Protein AF-A0A0H2RW15-F1 (afdb_monomer_lite)

Organism: NCBI:txid27342

Radius of gyration: 28.5 Å; chains: 1; bounding box: 61×74×80 Å

pLDDT: mean 81.85, std 15.71, range [33.34, 98.31]

Structure (mmCIF, N/CA/C/O backbone):
data_AF-A0A0H2RW15-F1
#
_entry.id   AF-A0A0H2RW15-F1
#
loop_
_atom_site.group_PDB
_atom_site.id
_atom_site.type_symbol
_atom_site.label_atom_id
_atom_site.label_alt_id
_atom_site.label_comp_id
_atom_site.label_asym_id
_atom_site.label_entity_id
_atom_site.label_seq_id
_atom_site.pdbx_PDB_ins_code
_atom_site.Cartn_x
_atom_site.Cartn_y
_atom_site.Cartn_z
_atom_site.occupancy
_atom_site.B_iso_or_equiv
_atom_site.auth_seq_id
_atom_site.auth_comp_id
_atom_site.auth_asym_id
_atom_site.auth_atom_id
_atom_site.pdbx_PDB_model_num
ATOM 1 N N . MET A 1 1 ? -5.456 32.414 28.076 1.00 34.66 1 MET A N 1
ATOM 2 C CA . MET A 1 1 ? -4.179 31.750 28.424 1.00 34.66 1 MET A CA 1
ATOM 3 C C . MET A 1 1 ? -4.461 30.602 29.387 1.00 34.66 1 MET A C 1
ATOM 5 O O . MET A 1 1 ? -4.666 30.840 30.565 1.00 34.66 1 MET A O 1
ATOM 9 N N . SER A 1 2 ? -4.549 29.366 28.891 1.00 33.91 2 SER A N 1
ATOM 10 C CA . SER A 1 2 ? -4.676 28.162 29.725 1.00 33.91 2 SER A CA 1
ATOM 11 C C . SER A 1 2 ? -3.751 27.102 29.134 1.00 33.91 2 SER A C 1
ATOM 13 O O . SER A 1 2 ? -4.076 26.467 28.135 1.00 33.91 2 SER A O 1
ATOM 15 N N . ARG A 1 3 ? -2.538 26.992 29.688 1.00 36.69 3 ARG A N 1
ATOM 16 C CA . ARG A 1 3 ? -1.598 25.911 29.369 1.00 36.69 3 ARG A CA 1
ATOM 17 C C . ARG A 1 3 ? -2.080 24.666 30.113 1.00 36.69 3 ARG A C 1
ATOM 19 O O . ARG A 1 3 ? -1.885 24.566 31.319 1.00 36.69 3 ARG A O 1
ATOM 26 N N . ARG A 1 4 ? -2.742 23.741 29.413 1.00 40.03 4 ARG A N 1
ATOM 27 C CA . ARG A 1 4 ? -3.035 22.405 29.946 1.00 40.03 4 ARG A CA 1
ATOM 28 C C . ARG A 1 4 ? -1.836 21.489 29.721 1.00 40.03 4 ARG A C 1
ATOM 30 O O . ARG A 1 4 ? -1.398 21.279 28.595 1.00 40.03 4 ARG A O 1
ATOM 37 N N . SER A 1 5 ? -1.345 20.949 30.825 1.00 44.53 5 SER A N 1
ATOM 38 C CA . SER A 1 5 ? -0.448 19.806 30.932 1.00 44.53 5 SER A CA 1
ATOM 39 C C . SER A 1 5 ? -1.078 18.575 30.267 1.00 44.53 5 SER A C 1
ATOM 41 O O . SER A 1 5 ? -2.126 18.089 30.687 1.00 44.53 5 SER A O 1
ATOM 43 N N . SER A 1 6 ? -0.481 18.072 29.186 1.00 42.69 6 SER A N 1
ATOM 44 C CA . SER A 1 6 ? -0.923 16.830 28.520 1.00 42.69 6 SER A CA 1
ATOM 45 C C . SER A 1 6 ? 0.231 15.964 28.001 1.00 42.69 6 SER A C 1
ATOM 47 O O . SER A 1 6 ? -0.001 15.055 27.216 1.00 42.69 6 SER A O 1
ATOM 49 N N . SER A 1 7 ? 1.471 16.187 28.447 1.00 46.03 7 SER A N 1
ATOM 50 C CA . SER A 1 7 ? 2.648 15.500 27.890 1.00 46.03 7 SER A CA 1
ATOM 51 C C . SER A 1 7 ? 3.173 14.300 28.690 1.00 46.03 7 SER A C 1
ATOM 53 O O . SER A 1 7 ? 4.011 13.573 28.171 1.00 46.03 7 SER A O 1
ATOM 55 N N . THR A 1 8 ? 2.699 14.020 29.909 1.00 47.88 8 THR A N 1
ATOM 56 C CA . THR A 1 8 ? 3.363 13.013 30.768 1.00 47.88 8 THR A CA 1
ATOM 57 C C . THR A 1 8 ? 2.881 11.568 30.579 1.00 47.88 8 THR A C 1
ATOM 59 O O . THR A 1 8 ? 3.593 10.647 30.947 1.00 47.88 8 THR A O 1
ATOM 62 N N . ILE A 1 9 ? 1.712 11.327 29.971 1.00 50.00 9 ILE A N 1
ATOM 63 C CA . ILE A 1 9 ? 1.150 9.960 29.853 1.00 50.00 9 ILE A CA 1
ATOM 64 C C . ILE A 1 9 ? 1.776 9.164 28.687 1.00 50.00 9 ILE A C 1
ATOM 66 O O . ILE A 1 9 ? 1.738 7.937 28.684 1.00 50.00 9 ILE A O 1
ATOM 70 N N . SER A 1 10 ? 2.389 9.834 27.705 1.00 50.12 10 SER A N 1
ATOM 71 C CA . SER A 1 10 ? 2.923 9.155 26.514 1.00 50.12 10 SER A CA 1
ATOM 72 C C . SER A 1 10 ? 4.271 8.460 26.746 1.00 50.12 10 SER A C 1
ATOM 74 O O . SER A 1 10 ? 4.582 7.515 26.028 1.00 50.12 10 SER A O 1
ATOM 76 N N . ALA A 1 11 ? 5.072 8.900 27.722 1.00 51.50 11 ALA A N 1
ATOM 77 C CA . ALA A 1 11 ? 6.425 8.374 27.921 1.00 51.50 11 ALA A CA 1
ATOM 78 C C . ALA A 1 11 ? 6.435 6.984 28.589 1.00 51.50 11 ALA A C 1
ATOM 80 O O . ALA A 1 11 ? 7.192 6.108 28.173 1.00 51.50 11 ALA A O 1
ATOM 81 N N . ASP A 1 12 ? 5.542 6.744 29.555 1.00 49.78 12 ASP A N 1
ATOM 82 C CA . ASP A 1 12 ? 5.506 5.483 30.315 1.00 49.78 12 ASP A CA 1
ATOM 83 C C . ASP A 1 12 ? 4.935 4.302 29.519 1.00 49.78 12 ASP A C 1
ATOM 85 O O . ASP A 1 12 ? 5.300 3.152 29.756 1.00 49.78 12 ASP A O 1
ATOM 89 N N . LEU A 1 13 ? 4.067 4.559 28.534 1.00 53.41 13 LEU A N 1
ATOM 90 C CA . LEU A 1 13 ? 3.559 3.489 27.670 1.00 53.41 13 LEU A CA 1
ATOM 91 C C . LEU A 1 13 ? 4.605 3.041 26.635 1.00 53.41 13 LEU A C 1
ATOM 93 O O . LEU A 1 13 ? 4.615 1.878 26.239 1.00 53.41 13 LEU A O 1
ATOM 97 N N . PHE A 1 14 ? 5.489 3.950 26.209 1.00 48.84 14 PHE A N 1
ATOM 98 C CA . PHE A 1 14 ? 6.560 3.656 25.253 1.00 48.84 14 PHE A CA 1
ATOM 99 C C . PHE A 1 14 ? 7.768 2.976 25.915 1.00 48.84 14 PHE A C 1
ATOM 101 O O . PHE A 1 14 ? 8.340 2.056 25.328 1.00 48.84 14 PHE A O 1
ATOM 108 N N . SER A 1 15 ? 8.114 3.344 27.155 1.00 50.75 15 SER A N 1
ATOM 109 C CA . SER A 1 15 ? 9.248 2.747 27.880 1.00 50.75 15 SER A CA 1
ATOM 110 C C . SER A 1 15 ? 9.049 1.257 28.191 1.00 50.75 15 SER A C 1
ATOM 112 O O . SER A 1 15 ? 10.019 0.501 28.220 1.00 50.75 15 SER A O 1
ATOM 114 N N . HIS A 1 16 ? 7.802 0.794 28.329 1.00 49.97 16 HIS A N 1
ATOM 115 C CA . HIS A 1 16 ? 7.498 -0.625 28.543 1.00 49.97 16 HIS A CA 1
ATOM 116 C C . HIS A 1 16 ? 7.542 -1.477 27.259 1.00 49.97 16 HIS A C 1
ATOM 118 O O . HIS A 1 16 ? 7.613 -2.701 27.333 1.00 49.97 16 HIS A O 1
ATOM 124 N N . VAL A 1 17 ? 7.534 -0.850 26.078 1.00 50.59 17 VAL A N 1
ATOM 125 C CA . VAL A 1 17 ? 7.537 -1.544 24.775 1.00 50.59 17 VAL A CA 1
ATOM 126 C C . VAL A 1 17 ? 8.942 -1.611 24.154 1.00 50.59 17 VAL A C 1
ATOM 128 O O . VAL A 1 17 ? 9.208 -2.494 23.342 1.00 50.59 17 VAL A O 1
ATOM 131 N N . GLN A 1 18 ? 9.874 -0.746 24.569 1.00 43.28 18 GLN A N 1
ATOM 132 C CA . GLN A 1 18 ? 11.224 -0.620 23.989 1.00 43.28 18 GLN A CA 1
ATOM 133 C C . GLN A 1 18 ? 12.334 -1.450 24.670 1.00 43.28 18 GLN A C 1
ATOM 135 O O . GLN A 1 18 ? 13.521 -1.226 24.430 1.00 43.28 18 GLN A O 1
ATOM 140 N N . GLY A 1 19 ? 11.986 -2.450 25.482 1.00 40.81 19 GLY A N 1
ATOM 141 C CA . GLY A 1 19 ? 12.964 -3.360 26.085 1.00 40.81 19 GLY A CA 1
ATOM 142 C C . GLY A 1 19 ? 13.666 -4.267 25.060 1.00 40.81 19 GLY A C 1
ATOM 143 O O . GLY A 1 19 ? 13.125 -5.300 24.686 1.00 40.81 19 GLY A O 1
ATOM 144 N N . SER A 1 20 ? 14.877 -3.877 24.643 1.00 42.47 20 SER A N 1
ATOM 145 C CA . SER A 1 20 ? 16.008 -4.725 24.212 1.00 42.47 20 SER A CA 1
ATOM 146 C C . SER A 1 20 ? 15.671 -5.995 23.399 1.00 42.47 20 SER A C 1
ATOM 148 O O . SER A 1 20 ? 15.575 -7.102 23.931 1.00 42.47 20 SER A O 1
ATOM 150 N N . LEU A 1 21 ? 15.589 -5.861 22.070 1.00 43.16 21 LEU A N 1
ATOM 151 C CA . LEU A 1 21 ? 15.616 -6.982 21.115 1.00 43.16 21 LEU A CA 1
ATOM 152 C C . LEU A 1 21 ? 17.060 -7.458 20.867 1.00 43.16 21 LEU A C 1
ATOM 154 O O . LEU A 1 21 ? 17.563 -7.430 19.747 1.00 43.16 21 LEU A O 1
ATOM 158 N N . GLY A 1 22 ? 17.732 -7.926 21.916 1.00 41.22 22 GLY A N 1
ATOM 159 C CA . GLY A 1 22 ? 18.891 -8.808 21.785 1.00 41.22 22 GLY A CA 1
ATOM 160 C C . GLY A 1 22 ? 18.415 -10.234 21.518 1.00 41.22 22 GLY A C 1
ATOM 161 O O . GLY A 1 22 ? 18.393 -11.057 22.428 1.00 41.22 22 GLY A O 1
ATOM 162 N N . LEU A 1 23 ? 17.973 -10.525 20.290 1.00 44.31 23 LEU A N 1
ATOM 163 C CA . LEU A 1 23 ? 17.585 -11.874 19.854 1.00 44.31 23 LEU A CA 1
ATOM 164 C C . LEU A 1 23 ? 18.842 -12.749 19.706 1.00 44.31 23 LEU A C 1
ATOM 166 O O . LEU A 1 23 ? 19.315 -13.027 18.607 1.00 44.31 23 LEU A O 1
ATOM 170 N N . ALA A 1 24 ? 19.391 -13.190 20.838 1.00 45.81 24 ALA A N 1
ATOM 171 C CA . ALA A 1 24 ? 20.290 -14.329 20.872 1.00 45.81 24 ALA A CA 1
ATOM 172 C C . ALA A 1 24 ? 19.472 -15.572 20.497 1.00 45.81 24 ALA A C 1
ATOM 174 O O . ALA A 1 24 ? 18.576 -15.999 21.229 1.00 45.81 24 ALA A O 1
ATOM 175 N N . ARG A 1 25 ? 19.747 -16.127 19.315 1.00 49.00 25 ARG A N 1
ATOM 176 C CA . ARG A 1 25 ? 19.187 -17.397 18.854 1.00 49.00 25 ARG A CA 1
ATOM 177 C C . ARG A 1 25 ? 19.772 -18.511 19.721 1.00 49.00 25 ARG A C 1
ATOM 179 O O . ARG A 1 25 ? 20.814 -19.067 19.400 1.00 49.00 25 ARG A O 1
ATOM 186 N N . VAL A 1 26 ? 19.115 -18.805 20.838 1.00 49.81 26 VAL A N 1
ATOM 187 C CA . VAL A 1 26 ? 19.374 -20.024 21.606 1.00 49.81 26 VAL A CA 1
ATOM 188 C C . VAL A 1 26 ? 18.901 -21.185 20.742 1.00 49.81 26 VAL A C 1
ATOM 190 O O . VAL A 1 26 ? 17.703 -21.325 20.482 1.00 49.81 26 VAL A O 1
ATOM 193 N N . GLU A 1 27 ? 19.844 -21.984 20.245 1.00 47.97 27 GLU A N 1
ATOM 194 C CA . GLU A 1 27 ? 19.537 -23.261 19.614 1.00 47.97 27 GLU A CA 1
ATOM 195 C C . GLU A 1 27 ? 18.871 -24.152 20.657 1.00 47.97 27 GLU A C 1
ATOM 197 O O . GLU A 1 27 ? 19.500 -24.727 21.541 1.00 47.97 27 GLU A O 1
ATOM 202 N N . THR A 1 28 ? 17.546 -24.213 20.590 1.00 54.25 28 THR A N 1
ATOM 203 C CA . THR A 1 28 ? 16.757 -25.168 21.350 1.00 54.25 28 THR A CA 1
ATOM 204 C C . THR A 1 28 ? 16.967 -26.520 20.686 1.00 54.25 28 THR A C 1
ATOM 206 O O . THR A 1 28 ? 16.272 -26.888 19.742 1.00 54.25 28 THR A O 1
ATOM 209 N N . SER A 1 29 ? 17.966 -27.258 21.166 1.00 57.50 29 SER A N 1
ATOM 210 C CA . SER A 1 29 ? 18.107 -28.686 20.915 1.00 57.50 29 SER A CA 1
ATOM 211 C C . SER A 1 29 ? 16.907 -29.388 21.553 1.00 57.50 29 SER A C 1
ATOM 213 O O . SER A 1 29 ? 16.927 -29.742 22.733 1.00 57.50 29 SER A O 1
ATOM 215 N N . SER A 1 30 ? 15.812 -29.509 20.801 1.00 58.81 30 SER A N 1
ATOM 216 C CA . SER A 1 30 ? 14.635 -30.249 21.235 1.00 58.81 30 SER A CA 1
ATOM 217 C C . SER A 1 30 ? 15.042 -31.705 21.438 1.00 58.81 30 SER A C 1
ATOM 219 O O . SER A 1 30 ? 15.311 -32.409 20.462 1.00 58.81 30 SER A O 1
ATOM 221 N N . SER A 1 31 ? 15.093 -32.170 22.687 1.00 52.09 31 SER A N 1
ATOM 222 C CA . SER A 1 31 ? 15.095 -33.601 22.954 1.00 52.09 31 SER A CA 1
ATOM 223 C C . SER A 1 31 ? 13.737 -34.138 22.507 1.00 52.09 31 SER A C 1
ATOM 225 O O . SER A 1 31 ? 12.692 -33.911 23.117 1.00 52.09 31 SER A O 1
ATOM 227 N N . ILE A 1 32 ? 13.734 -34.776 21.341 1.00 49.81 32 ILE A N 1
ATOM 228 C CA . ILE A 1 32 ? 12.567 -35.467 20.811 1.00 49.81 32 ILE A CA 1
ATOM 229 C C . ILE A 1 32 ? 12.396 -36.715 21.679 1.00 49.81 32 ILE A C 1
ATOM 231 O O . ILE A 1 32 ? 13.090 -37.715 21.506 1.00 49.81 32 ILE A O 1
ATOM 235 N N . SER A 1 33 ? 11.503 -36.623 22.665 1.00 54.47 33 SER A N 1
ATOM 236 C CA . SER A 1 33 ? 10.975 -37.789 23.374 1.00 54.47 33 SER A CA 1
ATOM 237 C C . SER A 1 33 ? 10.423 -38.769 22.333 1.00 54.47 33 SER A C 1
ATOM 239 O O . SER A 1 33 ? 9.565 -38.414 21.523 1.00 54.47 33 SER A O 1
ATOM 241 N N . SER A 1 34 ? 10.967 -39.987 22.322 1.00 56.94 34 SER A N 1
ATOM 242 C CA . SER A 1 34 ? 10.696 -41.024 21.315 1.00 56.94 34 SER A CA 1
ATOM 243 C C . SER A 1 34 ? 9.324 -41.706 21.456 1.00 56.94 34 SER A C 1
ATOM 245 O O . SER A 1 34 ? 9.039 -42.628 20.702 1.00 56.94 34 SER A O 1
ATOM 247 N N . ASP A 1 35 ? 8.444 -41.204 22.331 1.00 58.00 35 ASP A N 1
ATOM 248 C CA . ASP A 1 35 ? 7.061 -41.685 22.504 1.00 58.00 35 ASP A CA 1
ATOM 249 C C . ASP A 1 35 ? 6.011 -40.765 21.853 1.00 58.00 35 ASP A C 1
ATOM 251 O O . ASP A 1 35 ? 4.808 -40.871 22.107 1.00 58.00 35 ASP A O 1
ATOM 255 N N . ALA A 1 36 ? 6.435 -39.842 20.984 1.00 57.97 36 ALA A N 1
ATOM 256 C CA . ALA A 1 36 ? 5.514 -39.053 20.178 1.00 57.97 36 ALA A CA 1
ATOM 257 C C . ALA A 1 36 ? 4.809 -39.956 19.148 1.00 57.97 36 ALA A C 1
ATOM 259 O O . ALA A 1 36 ? 5.291 -40.149 18.032 1.00 57.97 36 ALA A O 1
ATOM 260 N N . THR A 1 37 ? 3.639 -40.486 19.518 1.00 61.41 37 THR A N 1
ATOM 261 C CA . THR A 1 37 ? 2.672 -41.119 18.607 1.00 61.41 37 THR A CA 1
ATOM 262 C C . THR A 1 37 ? 2.603 -40.330 17.298 1.00 61.41 37 THR A C 1
ATOM 264 O O . THR A 1 37 ? 2.328 -39.126 17.324 1.00 61.41 37 THR A O 1
ATOM 267 N N . ALA A 1 38 ? 2.895 -40.985 16.170 1.00 60.25 38 ALA A N 1
ATOM 268 C CA . ALA A 1 38 ? 3.049 -40.343 14.867 1.00 60.25 38 ALA A CA 1
ATOM 269 C C . ALA A 1 38 ? 1.913 -39.339 14.588 1.00 60.25 38 ALA A C 1
ATOM 271 O O . ALA A 1 38 ? 0.728 -39.691 14.601 1.00 60.25 38 ALA A O 1
ATOM 272 N N . ARG A 1 39 ? 2.280 -38.070 14.349 1.00 54.97 39 ARG A N 1
ATOM 273 C CA . ARG A 1 39 ? 1.358 -36.963 14.042 1.00 54.97 39 ARG A CA 1
ATOM 274 C C . ARG A 1 39 ? 0.686 -37.198 12.684 1.00 54.97 39 ARG A C 1
ATOM 276 O O . ARG A 1 39 ? 1.117 -36.610 11.704 1.00 54.97 39 ARG A O 1
ATOM 283 N N . ASN A 1 40 ? -0.312 -38.082 12.638 1.00 60.16 40 ASN A N 1
ATOM 284 C CA . ASN A 1 40 ? -1.346 -38.281 11.600 1.00 60.16 40 ASN A CA 1
ATOM 285 C C . ASN A 1 40 ? -1.905 -39.714 11.566 1.00 60.16 40 ASN A C 1
ATOM 287 O O . ASN A 1 40 ? -2.551 -40.085 10.589 1.00 60.16 40 ASN A O 1
ATOM 291 N N . LEU A 1 41 ? -1.719 -40.529 12.609 1.00 70.81 41 LEU A N 1
ATOM 292 C CA . LEU A 1 41 ? -2.437 -41.801 12.654 1.00 70.81 41 LEU A CA 1
ATOM 293 C C . LEU A 1 41 ? -3.939 -41.553 12.893 1.00 70.81 41 LEU A C 1
ATOM 295 O O . LEU A 1 41 ? -4.297 -40.773 13.785 1.00 70.81 41 LEU A O 1
ATOM 299 N N . PRO A 1 42 ? -4.826 -42.167 12.089 1.00 68.38 42 PRO A N 1
ATOM 300 C CA . PRO A 1 42 ? -6.264 -42.053 12.275 1.00 68.38 42 PRO A CA 1
ATOM 301 C C . PRO A 1 42 ? -6.642 -42.680 13.621 1.00 68.38 42 PRO A C 1
ATOM 303 O O . PRO A 1 42 ? -6.504 -43.880 13.830 1.00 68.38 42 PRO A O 1
ATOM 306 N N . GLY A 1 43 ? -7.101 -41.844 14.549 1.00 82.00 43 GLY A N 1
ATOM 307 C CA . GLY A 1 43 ? -7.634 -42.260 15.843 1.00 82.00 43 GLY A CA 1
ATOM 308 C C . GLY A 1 43 ? -9.012 -41.646 16.063 1.00 82.00 43 GLY A C 1
ATOM 309 O O . GLY A 1 43 ? -9.274 -40.525 15.616 1.00 82.00 43 GLY A O 1
ATOM 310 N N . ALA A 1 44 ? -9.895 -42.357 16.767 1.00 80.31 44 ALA A N 1
ATOM 311 C CA . ALA A 1 44 ? -11.270 -41.915 17.020 1.00 80.31 44 ALA A CA 1
ATOM 312 C C . ALA A 1 44 ? -11.331 -40.505 17.644 1.00 80.31 44 ALA A C 1
ATOM 314 O O . ALA A 1 44 ? -12.099 -39.660 17.190 1.00 80.31 44 ALA A O 1
ATOM 315 N N . GLY A 1 45 ? -10.436 -40.202 18.593 1.00 85.50 45 GLY A N 1
ATOM 316 C CA . GLY A 1 45 ? -10.338 -38.872 19.206 1.00 85.50 45 GLY A CA 1
ATOM 317 C C . GLY A 1 45 ? -9.965 -37.751 18.226 1.00 85.50 45 GLY A C 1
ATOM 318 O O . GLY A 1 45 ? -10.469 -36.639 18.352 1.00 85.50 45 GLY A O 1
ATOM 319 N N . ARG A 1 46 ? -9.147 -38.032 17.200 1.00 81.50 46 ARG A N 1
ATOM 320 C CA . ARG A 1 46 ? -8.757 -37.032 16.187 1.00 81.50 46 ARG A CA 1
ATOM 321 C C . ARG A 1 46 ? -9.903 -36.720 15.230 1.00 81.50 46 ARG A C 1
ATOM 323 O O . ARG A 1 46 ? -10.065 -35.570 14.848 1.00 81.50 46 ARG A O 1
ATOM 330 N N . THR A 1 47 ? -10.719 -37.717 14.891 1.00 87.88 47 THR A N 1
ATOM 331 C CA . THR A 1 47 ? -11.916 -37.516 14.054 1.00 87.88 47 THR A CA 1
ATOM 332 C C . THR A 1 47 ? -12.929 -36.616 14.760 1.00 87.88 47 THR A C 1
ATOM 334 O O . THR A 1 47 ? -13.453 -35.687 14.153 1.00 87.88 47 THR A O 1
ATOM 337 N N . VAL A 1 48 ? -13.150 -36.838 16.062 1.00 91.19 48 VAL A N 1
ATOM 338 C CA . VAL A 1 48 ? -14.018 -35.974 16.878 1.00 91.19 48 VAL A CA 1
ATOM 339 C C . VAL A 1 48 ? -13.430 -34.567 17.010 1.00 91.19 48 VAL A C 1
ATOM 341 O O . VAL A 1 48 ? -14.165 -33.599 16.858 1.00 91.19 48 VAL A O 1
ATOM 344 N N . GLY A 1 49 ? -12.114 -34.441 17.222 1.00 89.25 49 GLY A N 1
ATOM 345 C CA . GLY A 1 49 ? -11.430 -33.143 17.255 1.00 89.25 49 GLY A CA 1
ATOM 346 C C . GLY A 1 49 ? -11.621 -32.343 15.965 1.00 89.25 49 GLY A C 1
ATOM 347 O O . GLY A 1 49 ? -12.124 -31.229 16.015 1.00 89.25 49 GLY A O 1
ATOM 348 N N . LEU A 1 50 ? -11.342 -32.947 14.805 1.00 88.88 50 LEU A N 1
ATOM 349 C CA . LEU A 1 50 ? -11.542 -32.305 13.498 1.00 88.88 50 LEU A CA 1
ATOM 350 C C . LEU A 1 50 ? -13.004 -31.910 13.253 1.00 88.88 50 LEU A C 1
ATOM 352 O O . LEU A 1 50 ? -13.268 -30.875 12.646 1.00 88.88 50 LEU A O 1
ATOM 356 N N . PHE A 1 51 ? -13.958 -32.719 13.723 1.00 91.88 51 PHE A N 1
ATOM 357 C CA . PHE A 1 51 ? -15.378 -32.386 13.636 1.00 91.88 51 PHE A CA 1
ATOM 358 C C . PHE A 1 51 ? -15.743 -31.178 14.511 1.00 91.88 51 PHE A C 1
ATOM 360 O O . PHE A 1 51 ? -16.478 -30.301 14.057 1.00 91.88 51 PHE A O 1
ATOM 367 N N . LEU A 1 52 ? -15.229 -31.114 15.744 1.00 94.88 52 LEU A N 1
ATOM 368 C CA . LEU A 1 52 ? -15.459 -29.986 16.648 1.00 94.88 52 LEU A CA 1
ATOM 369 C C . LEU A 1 52 ? -14.785 -28.704 16.149 1.00 94.88 52 LEU A C 1
ATOM 371 O O . LEU A 1 52 ? -15.421 -27.654 16.199 1.00 94.88 52 LEU A O 1
ATOM 375 N N . ASP A 1 53 ? -13.564 -28.792 15.618 1.00 86.81 53 ASP A N 1
ATOM 376 C CA . ASP A 1 53 ? -12.860 -27.663 15.001 1.00 86.81 53 ASP A CA 1
ATOM 377 C C . ASP A 1 53 ? -13.653 -27.134 13.798 1.00 86.81 53 ASP A C 1
ATOM 379 O O . ASP A 1 53 ? -13.982 -25.952 13.733 1.00 86.81 53 ASP A O 1
ATOM 383 N N . TRP A 1 54 ? -14.086 -28.028 12.901 1.00 93.00 54 TRP A N 1
ATOM 384 C CA . TRP A 1 54 ? -14.927 -27.667 11.756 1.00 93.00 54 TRP A CA 1
ATOM 385 C C . TRP A 1 54 ? -16.255 -27.019 12.176 1.00 93.00 54 TRP A C 1
ATOM 387 O O . TRP A 1 54 ? -16.717 -26.057 11.553 1.00 93.00 54 TRP A O 1
ATOM 397 N N . LEU A 1 55 ? -16.888 -27.531 13.237 1.00 95.62 55 LEU A N 1
ATOM 398 C CA . LEU A 1 55 ? -18.123 -26.961 13.769 1.00 95.62 55 LEU A CA 1
ATOM 399 C C . LEU A 1 55 ? -17.876 -25.580 14.392 1.00 95.62 55 LEU A C 1
ATOM 401 O O . LEU A 1 55 ? -18.691 -24.674 14.198 1.00 95.62 55 LEU A O 1
ATOM 405 N N . GLY A 1 56 ? -16.756 -25.417 15.099 1.00 92.44 56 GLY A N 1
ATOM 406 C CA . GLY A 1 56 ? -16.287 -24.151 15.656 1.00 92.44 56 GLY A CA 1
ATOM 407 C C . GLY A 1 56 ? -16.087 -23.099 14.570 1.00 92.44 56 GLY A C 1
ATOM 408 O O . GLY A 1 56 ? -16.705 -22.036 14.641 1.00 92.44 56 GLY A O 1
ATOM 409 N N . ASP A 1 57 ? -15.344 -23.437 13.516 1.00 85.31 57 ASP A N 1
ATOM 410 C CA . ASP A 1 57 ? -15.101 -22.563 12.363 1.00 85.31 57 ASP A CA 1
ATOM 411 C C . ASP A 1 57 ? -16.415 -22.130 11.698 1.00 85.31 57 ASP A C 1
ATOM 413 O O . ASP A 1 57 ? -16.611 -20.964 11.340 1.00 85.31 57 ASP A O 1
ATOM 417 N N . ARG A 1 58 ? -17.369 -23.060 11.558 1.00 91.56 58 ARG A N 1
ATOM 418 C CA . ARG A 1 58 ? -18.665 -22.776 10.931 1.00 91.56 58 ARG A CA 1
ATOM 419 C C . ARG A 1 58 ? -19.562 -21.906 11.808 1.00 91.56 58 ARG A C 1
ATOM 421 O O . ARG A 1 58 ? -20.253 -21.028 11.284 1.00 91.56 58 ARG A O 1
ATOM 428 N N . LEU A 1 59 ? -19.558 -22.126 13.123 1.00 91.50 59 LEU A N 1
ATOM 429 C CA . LEU A 1 59 ? -20.290 -21.294 14.074 1.00 91.50 59 LEU A CA 1
ATOM 430 C C . LEU A 1 59 ? -19.688 -19.887 14.146 1.00 91.50 59 LEU A C 1
ATOM 432 O O . LEU A 1 59 ? -20.437 -18.911 14.098 1.00 91.50 59 LEU A O 1
ATOM 436 N N . GLU A 1 60 ? -18.360 -19.771 14.199 1.00 85.25 60 GLU A N 1
ATOM 437 C CA . GLU A 1 60 ? -17.657 -18.489 14.153 1.00 85.25 60 GLU A CA 1
ATOM 438 C C . GLU A 1 60 ? -17.989 -17.740 12.857 1.00 85.25 60 GLU A C 1
ATOM 440 O O . GLU A 1 60 ? -18.387 -16.575 12.909 1.00 85.25 60 GLU A O 1
ATOM 445 N N . ALA A 1 61 ? -17.930 -18.404 11.700 1.00 82.62 61 ALA A N 1
ATOM 446 C CA . ALA A 1 61 ? -18.299 -17.801 10.421 1.00 82.62 61 ALA A CA 1
ATOM 447 C C . ALA A 1 61 ? -19.764 -17.329 10.398 1.00 82.62 61 ALA A C 1
ATOM 449 O O . ALA A 1 61 ? -20.056 -16.230 9.917 1.00 82.62 61 ALA A O 1
ATOM 450 N N . PHE A 1 62 ? -20.692 -18.119 10.947 1.00 88.56 62 PHE A N 1
ATOM 451 C CA . PHE A 1 62 ? -22.105 -17.745 11.036 1.00 88.56 62 PHE A CA 1
ATOM 452 C C . PHE A 1 62 ? -22.330 -16.540 11.957 1.00 88.56 62 PHE A C 1
ATOM 454 O O . PHE A 1 62 ? -23.044 -15.606 11.584 1.00 88.56 62 PHE A O 1
ATOM 461 N N . LEU A 1 63 ? -21.709 -16.532 13.139 1.00 84.38 63 LEU A N 1
ATOM 462 C CA . LEU A 1 63 ? -21.805 -15.427 14.090 1.00 84.38 63 LEU A CA 1
ATOM 463 C C . LEU A 1 63 ? -21.161 -14.159 13.534 1.00 84.38 63 LEU A C 1
ATOM 465 O O . LEU A 1 63 ? -21.779 -13.101 13.611 1.00 84.38 63 LEU A O 1
ATOM 469 N N . ASN A 1 64 ? -19.991 -14.264 12.902 1.00 77.19 64 ASN A N 1
ATOM 470 C CA . ASN A 1 64 ? -19.332 -13.147 12.231 1.00 77.19 64 ASN A CA 1
ATOM 471 C C . ASN A 1 64 ? -20.208 -12.591 11.102 1.00 77.19 64 ASN A C 1
ATOM 473 O O . ASN A 1 64 ? -20.405 -11.380 11.025 1.00 77.19 64 ASN A O 1
ATOM 477 N N . LYS A 1 65 ? -20.827 -13.451 10.283 1.00 82.56 65 LYS A N 1
ATOM 478 C CA . LYS A 1 65 ? -21.772 -13.018 9.244 1.00 82.56 65 LYS A CA 1
ATOM 479 C C . LYS A 1 65 ? -22.986 -12.305 9.842 1.00 82.56 65 LYS A C 1
ATOM 481 O O . LYS A 1 65 ? -23.328 -11.213 9.400 1.00 82.56 65 LYS A O 1
ATOM 486 N N . LYS A 1 66 ? -23.611 -12.872 10.879 1.00 86.50 66 LYS A N 1
ATOM 487 C CA . LYS A 1 66 ? -24.753 -12.246 11.569 1.00 86.50 66 LYS A CA 1
ATOM 488 C C . LYS A 1 66 ? -24.376 -10.937 12.256 1.00 86.50 66 LYS A C 1
ATOM 490 O O . LYS A 1 66 ? -25.191 -10.018 12.303 1.00 86.50 66 LYS A O 1
ATOM 495 N N . ALA A 1 67 ? -23.163 -10.843 12.784 1.00 82.56 67 ALA A N 1
ATOM 496 C CA . ALA A 1 67 ? -22.635 -9.630 13.377 1.00 82.56 67 ALA A CA 1
ATOM 497 C C . ALA A 1 67 ? -22.448 -8.547 12.305 1.00 82.56 67 ALA A C 1
ATOM 499 O O . ALA A 1 67 ? -22.926 -7.433 12.498 1.00 82.56 67 ALA A O 1
ATOM 500 N N . VAL A 1 68 ? -21.882 -8.883 11.141 1.00 79.06 68 VAL A N 1
ATOM 501 C CA . VAL A 1 68 ? -21.795 -7.971 9.986 1.00 79.06 68 VAL A CA 1
ATOM 502 C C . VAL A 1 68 ? -23.187 -7.538 9.512 1.00 79.06 68 VAL A C 1
ATOM 504 O O . VAL A 1 68 ? -23.421 -6.340 9.379 1.00 79.06 68 VAL A O 1
ATOM 507 N N . GLU A 1 69 ? -24.137 -8.469 9.353 1.00 82.69 69 GLU A N 1
ATOM 508 C CA . GLU A 1 69 ? -25.532 -8.170 8.969 1.00 82.69 69 GLU A CA 1
ATOM 509 C C . GLU A 1 69 ? -26.215 -7.208 9.953 1.00 82.69 69 GLU A C 1
ATOM 511 O O . GLU A 1 69 ? -27.007 -6.358 9.555 1.00 82.69 69 GLU A O 1
ATOM 516 N N . LYS A 1 70 ? -25.892 -7.309 11.247 1.00 87.75 70 LYS A N 1
ATOM 517 C CA . LYS A 1 70 ? -26.412 -6.412 12.289 1.00 87.75 70 LYS A CA 1
ATOM 518 C C . LYS A 1 70 ? -25.592 -5.127 12.461 1.00 87.75 70 LYS A C 1
ATOM 520 O O . LYS A 1 70 ? -25.888 -4.341 13.361 1.00 87.75 70 LYS A O 1
ATOM 525 N N . GLY A 1 71 ? -24.543 -4.909 11.666 1.00 86.44 71 GLY A N 1
ATOM 526 C CA . GLY A 1 71 ? -23.630 -3.774 11.835 1.00 86.44 71 GLY A CA 1
ATOM 527 C C . GLY A 1 71 ? -22.860 -3.803 13.167 1.00 86.44 71 GLY A C 1
ATOM 528 O O . GLY A 1 71 ? -22.503 -2.765 13.731 1.00 86.44 71 GLY A O 1
ATOM 529 N N . LEU A 1 72 ? -22.636 -5.000 13.707 1.00 87.38 72 LEU A N 1
ATOM 530 C CA . LEU A 1 72 ? -21.972 -5.293 14.973 1.00 87.38 72 LEU A CA 1
ATOM 531 C C . LEU A 1 72 ? -20.556 -5.827 14.719 1.00 87.38 72 LEU A C 1
ATOM 533 O O . LEU A 1 72 ? -20.226 -6.940 15.090 1.00 87.38 72 LEU A O 1
ATOM 537 N N . GLY A 1 73 ? -19.697 -5.021 14.107 1.00 94.25 73 GLY A N 1
ATOM 538 C CA . GLY A 1 73 ? -18.288 -5.367 13.900 1.00 94.25 73 GLY A CA 1
ATOM 539 C C . GLY A 1 73 ? -17.402 -4.126 13.884 1.00 94.25 73 GLY A C 1
ATOM 540 O O . GLY A 1 73 ? -17.939 -3.013 13.812 1.00 94.25 73 GLY A O 1
ATOM 541 N N . PRO A 1 74 ? -16.074 -4.285 13.980 1.00 95.94 74 PRO A N 1
ATOM 542 C CA . PRO A 1 74 ? -15.138 -3.179 13.824 1.00 95.94 74 PRO A CA 1
ATOM 543 C C . PRO A 1 74 ? -15.347 -2.417 12.513 1.00 95.94 74 PRO A C 1
ATOM 545 O O . PRO A 1 74 ? -15.512 -1.201 12.547 1.00 95.94 74 PRO A O 1
ATOM 548 N N . GLU A 1 75 ? -15.485 -3.129 11.395 1.00 95.44 75 GLU A N 1
ATOM 549 C CA . GLU A 1 75 ? -15.673 -2.547 10.061 1.00 95.44 75 GLU A CA 1
ATOM 550 C C . GLU A 1 75 ? -17.000 -1.786 9.966 1.00 95.44 75 GLU A C 1
ATOM 552 O O . GLU A 1 75 ? -17.064 -0.679 9.440 1.00 95.44 75 GLU A O 1
ATOM 557 N N . ALA A 1 76 ? -18.073 -2.328 10.550 1.00 94.56 76 ALA A N 1
ATOM 558 C CA . ALA A 1 76 ? -19.370 -1.654 10.584 1.00 94.56 76 ALA A CA 1
ATOM 559 C C . ALA A 1 76 ? -19.341 -0.374 11.437 1.00 94.56 76 ALA A C 1
ATOM 561 O O . ALA A 1 76 ? -19.965 0.625 11.079 1.00 94.56 76 ALA A O 1
ATOM 562 N N . VAL A 1 77 ? -18.605 -0.378 12.555 1.00 96.94 77 VAL A N 1
ATOM 563 C CA . VAL A 1 77 ? -18.371 0.838 13.351 1.00 96.94 77 VAL A CA 1
ATOM 564 C C . VAL A 1 77 ? -17.520 1.834 12.568 1.00 96.94 77 VAL A C 1
ATOM 566 O O . VAL A 1 77 ? -17.843 3.021 12.579 1.00 96.94 77 VAL A O 1
ATOM 569 N N . GLY A 1 78 ? -16.500 1.367 11.846 1.00 97.38 78 GLY A N 1
ATOM 570 C CA . GLY A 1 78 ? -15.709 2.196 10.942 1.00 97.38 78 GLY A CA 1
ATOM 571 C C . GLY A 1 78 ? -16.576 2.853 9.869 1.00 97.38 78 GLY A C 1
ATOM 572 O O . GLY A 1 78 ? -16.556 4.070 9.720 1.00 97.38 78 GLY A O 1
ATOM 573 N N . GLN A 1 79 ? -17.445 2.090 9.204 1.00 96.56 79 GLN A N 1
ATOM 574 C CA . GLN A 1 79 ? -18.410 2.612 8.230 1.00 96.56 79 GLN A CA 1
ATOM 575 C C . GLN A 1 79 ? -19.386 3.629 8.836 1.00 96.56 79 GLN A C 1
ATOM 577 O O . GLN A 1 79 ? -19.672 4.650 8.215 1.00 96.56 79 GLN A O 1
ATOM 582 N N . GLN A 1 80 ? -19.856 3.420 10.071 1.00 96.50 80 GLN A N 1
ATOM 583 C CA . GLN A 1 80 ? -20.675 4.417 10.773 1.00 96.50 80 GLN A CA 1
ATOM 584 C C . GLN A 1 80 ? -19.903 5.716 11.034 1.00 96.50 80 GLN A C 1
ATOM 586 O O . GLN A 1 80 ? -20.478 6.794 10.893 1.00 96.50 80 GLN A O 1
ATOM 591 N N . ILE A 1 81 ? -18.611 5.634 11.376 1.00 97.56 81 ILE A N 1
ATOM 592 C CA . ILE A 1 81 ? -17.743 6.812 11.518 1.00 97.56 81 ILE A CA 1
ATOM 593 C C . ILE A 1 81 ? -17.605 7.527 10.169 1.00 97.56 81 ILE A C 1
ATOM 595 O O . ILE A 1 81 ? -17.851 8.731 10.103 1.00 97.56 81 ILE A O 1
ATOM 599 N N . ARG A 1 82 ? -17.302 6.795 9.089 1.00 97.44 82 ARG A N 1
ATOM 600 C CA . ARG A 1 82 ? -17.195 7.341 7.724 1.00 97.44 82 ARG A CA 1
ATOM 601 C C . ARG A 1 82 ? -18.496 8.010 7.268 1.00 97.44 82 ARG A C 1
ATOM 603 O O . ARG A 1 82 ? -18.460 9.097 6.694 1.00 97.44 82 ARG A O 1
ATOM 610 N N . HIS A 1 83 ? -19.652 7.412 7.561 1.00 96.94 83 HIS A N 1
ATOM 611 C CA . HIS A 1 83 ? -20.961 7.987 7.244 1.00 96.94 83 HIS A CA 1
ATOM 612 C C . HIS A 1 83 ? -21.245 9.255 8.062 1.00 96.94 83 HIS A C 1
ATOM 614 O O . HIS A 1 83 ? -21.582 10.286 7.483 1.00 96.94 83 HIS A O 1
ATOM 620 N N . LEU A 1 84 ? -21.025 9.216 9.383 1.00 96.62 84 LEU A N 1
ATOM 621 C CA . LEU A 1 84 ? -21.185 10.371 10.274 1.00 96.62 84 LEU A CA 1
ATOM 622 C C . LEU A 1 84 ? -20.288 11.547 9.853 1.00 96.62 84 LEU A C 1
ATOM 624 O O . LEU A 1 84 ? -20.697 12.703 9.926 1.00 96.62 84 LEU A O 1
ATOM 628 N N . ARG A 1 85 ? -19.073 11.251 9.383 1.00 96.19 85 ARG A N 1
ATOM 629 C CA . ARG A 1 85 ? -18.104 12.225 8.860 1.00 96.19 85 ARG A CA 1
ATOM 630 C C . ARG A 1 85 ? -18.287 12.561 7.384 1.00 96.19 85 ARG A C 1
ATOM 632 O O . ARG A 1 85 ? -17.535 13.372 6.856 1.00 96.19 85 ARG A O 1
ATOM 639 N N . ARG A 1 86 ? -19.293 11.977 6.727 1.00 96.25 86 ARG A N 1
ATOM 640 C CA . ARG A 1 86 ? -19.628 12.220 5.318 1.00 96.25 86 ARG A CA 1
ATOM 641 C C . ARG A 1 86 ? -18.441 11.968 4.379 1.00 96.25 86 ARG A C 1
ATOM 643 O O . ARG A 1 86 ? -18.222 12.717 3.432 1.00 96.25 86 ARG A O 1
ATOM 650 N N . HIS A 1 87 ? -17.681 10.896 4.607 1.00 96.19 87 HIS A N 1
ATOM 651 C CA . HIS A 1 87 ? -16.540 10.514 3.754 1.00 96.19 87 HIS A CA 1
ATOM 652 C C . HIS A 1 87 ? -16.941 10.220 2.304 1.00 96.19 87 HIS A C 1
ATOM 654 O O . HIS A 1 87 ? -16.114 10.332 1.416 1.00 96.19 87 HIS A O 1
ATOM 660 N N . HIS A 1 88 ? -18.208 9.885 2.054 1.00 96.56 88 HIS A N 1
ATOM 661 C CA . HIS A 1 88 ? -18.752 9.697 0.706 1.00 96.56 88 HIS A CA 1
ATOM 662 C C . HIS A 1 88 ? -19.053 11.016 -0.029 1.00 96.56 88 HIS A C 1
ATOM 664 O O . HIS A 1 88 ? -19.234 11.001 -1.239 1.00 96.56 88 HIS A O 1
ATOM 670 N N . LEU A 1 89 ? -19.135 12.143 0.691 1.00 96.06 89 LEU A N 1
ATOM 671 C CA . LEU A 1 89 ? -19.384 13.480 0.124 1.00 96.06 89 LEU A CA 1
ATOM 672 C C . LEU A 1 89 ? -18.141 14.369 0.143 1.00 96.06 89 LEU A C 1
ATOM 674 O O . LEU A 1 89 ? -18.137 15.436 -0.458 1.00 96.06 89 LEU A O 1
ATOM 678 N N . THR A 1 90 ? -17.119 13.969 0.893 1.00 94.75 90 THR A N 1
ATOM 679 C CA . THR A 1 90 ? -15.882 14.727 1.059 1.00 94.75 90 THR A CA 1
ATOM 680 C C . THR A 1 90 ? -14.755 13.948 0.420 1.00 94.75 90 THR A C 1
ATOM 682 O O . THR A 1 90 ? -14.636 12.739 0.617 1.00 94.75 90 THR A O 1
ATOM 685 N N . THR A 1 91 ? -13.906 14.629 -0.335 1.00 94.06 91 THR A N 1
ATOM 686 C CA . THR A 1 91 ? -12.662 14.018 -0.794 1.00 94.06 91 THR A CA 1
ATOM 687 C C . THR A 1 91 ? -11.682 13.911 0.373 1.00 94.06 91 THR A C 1
ATOM 689 O O . THR A 1 91 ? -11.920 14.447 1.461 1.00 94.06 91 THR A O 1
ATOM 692 N N . PHE A 1 92 ? -10.593 13.173 0.177 1.00 94.38 92 PHE A N 1
ATOM 693 C CA . PHE A 1 92 ? -9.563 13.041 1.200 1.00 94.38 92 PHE A CA 1
ATOM 694 C C . PHE A 1 92 ? -9.003 14.412 1.589 1.00 94.38 92 PHE A C 1
ATOM 696 O O . PHE A 1 92 ? -8.970 14.760 2.763 1.00 94.38 92 PHE A O 1
ATOM 703 N N . GLU A 1 93 ? -8.718 15.256 0.611 1.00 92.62 93 GLU A N 1
ATOM 704 C CA . GLU A 1 93 ? -8.124 16.574 0.807 1.00 92.62 93 GLU A CA 1
ATOM 705 C C . GLU A 1 93 ? -9.069 17.528 1.531 1.00 92.62 93 GLU A C 1
ATOM 707 O O . GLU A 1 93 ? -8.661 18.175 2.493 1.00 92.62 93 GLU A O 1
ATOM 712 N N . MET A 1 94 ? -10.357 17.538 1.162 1.00 93.12 94 MET A N 1
ATOM 713 C CA . MET A 1 94 ? -11.369 18.336 1.864 1.00 93.12 94 MET A CA 1
ATOM 714 C C . MET A 1 94 ? -11.388 18.030 3.365 1.00 93.12 94 MET A C 1
ATOM 716 O O . MET A 1 94 ? -11.586 18.927 4.178 1.00 93.12 94 MET A O 1
ATOM 720 N N . ARG A 1 95 ? -11.160 16.773 3.768 1.00 94.25 95 ARG A N 1
ATOM 721 C CA . ARG A 1 95 ? -11.105 16.411 5.194 1.00 94.25 95 ARG A CA 1
ATOM 722 C C . ARG A 1 95 ? -9.866 16.955 5.903 1.00 94.25 95 ARG A C 1
ATOM 724 O O . ARG A 1 95 ? -9.942 17.201 7.105 1.00 94.25 95 ARG A O 1
ATOM 731 N N . HIS A 1 96 ? -8.766 17.154 5.182 1.00 93.38 96 HIS A N 1
ATOM 732 C CA . HIS A 1 96 ? -7.533 17.745 5.706 1.00 93.38 96 HIS A CA 1
ATOM 733 C C . HIS A 1 96 ? -7.544 19.284 5.690 1.00 93.38 96 HIS A C 1
ATOM 735 O O . HIS A 1 96 ? -6.821 19.891 6.475 1.00 93.38 96 HIS A O 1
ATOM 741 N N . GLU A 1 97 ? -8.399 19.918 4.879 1.00 90.94 97 GLU A N 1
ATOM 742 C CA . GLU A 1 97 ? -8.614 21.376 4.887 1.00 90.94 97 GLU A CA 1
ATOM 743 C C . GLU A 1 97 ? -9.553 21.859 6.002 1.00 90.94 97 GLU A C 1
ATOM 745 O O . GLU A 1 97 ? -9.454 23.003 6.448 1.00 90.94 97 GLU A O 1
ATOM 750 N N . VAL A 1 98 ? -10.502 21.024 6.443 1.00 85.31 98 VAL A N 1
ATOM 751 C CA . VAL A 1 98 ? -11.531 21.437 7.410 1.00 85.31 98 VAL A CA 1
ATOM 752 C C . VAL A 1 98 ? -10.909 21.703 8.784 1.00 85.31 98 VAL A C 1
ATOM 754 O O . VAL A 1 98 ? -10.664 20.794 9.582 1.00 85.31 98 VAL A O 1
ATOM 757 N N . THR A 1 99 ? -10.722 22.986 9.089 1.00 70.31 99 THR A N 1
ATOM 758 C CA . THR A 1 99 ? -10.360 23.477 10.423 1.00 70.31 99 THR A CA 1
ATOM 759 C C . THR A 1 99 ? -11.468 23.166 11.442 1.00 70.31 99 THR A C 1
ATOM 761 O O . THR A 1 99 ? -12.644 23.044 11.100 1.00 70.31 99 THR A O 1
ATOM 764 N N . GLU A 1 100 ? -11.087 23.044 12.717 1.00 68.56 100 GLU A N 1
ATOM 765 C CA . GLU A 1 100 ? -11.793 22.424 13.859 1.00 68.56 100 GLU A CA 1
ATOM 766 C C . GLU A 1 100 ? -13.226 22.907 14.218 1.00 68.56 100 GLU A C 1
ATOM 768 O O . GLU A 1 100 ? -13.752 22.513 15.256 1.00 68.56 100 GLU A O 1
ATOM 773 N N . GLY A 1 101 ? -13.901 23.723 13.408 1.00 68.88 101 GLY A N 1
ATOM 774 C CA . GLY A 1 101 ? -15.139 24.414 13.798 1.00 68.88 101 GLY A CA 1
ATOM 775 C C . GLY A 1 101 ? -16.469 23.798 13.350 1.00 68.88 101 GLY A C 1
ATOM 776 O O . GLY A 1 101 ? -17.513 24.256 13.805 1.00 68.88 101 GLY A O 1
ATOM 777 N N . ALA A 1 102 ? -16.484 22.805 12.455 1.00 76.56 102 ALA A N 1
ATOM 778 C CA . ALA A 1 102 ? -17.706 22.507 11.691 1.00 76.56 102 ALA A CA 1
ATOM 779 C C . ALA A 1 102 ? -18.610 21.386 12.243 1.00 76.56 102 ALA A C 1
ATOM 781 O O . ALA A 1 102 ? -19.702 21.187 11.715 1.00 76.56 102 ALA A O 1
ATOM 782 N N . SER A 1 103 ? -18.197 20.623 13.263 1.00 85.81 103 SER A N 1
ATOM 783 C CA . SER A 1 103 ? -19.044 19.536 13.783 1.00 85.81 103 SER A CA 1
ATOM 784 C C . SER A 1 103 ? -19.992 20.030 14.867 1.00 85.81 103 SER A C 1
ATOM 786 O O . SER A 1 103 ? -19.557 20.641 15.847 1.00 85.81 103 SER A O 1
ATOM 788 N N . SER A 1 104 ? -21.272 19.685 14.752 1.00 93.38 104 SER A N 1
ATOM 789 C CA . SER A 1 104 ? -22.234 19.943 15.824 1.00 93.38 104 SER A CA 1
ATOM 790 C C . SER A 1 104 ? -21.853 19.189 17.107 1.00 93.38 104 SER A C 1
ATOM 792 O O . SER A 1 104 ? -21.251 18.112 17.080 1.00 93.38 104 SER A O 1
ATOM 794 N N . HIS A 1 105 ? -22.233 19.726 18.271 1.00 94.62 105 HIS A N 1
ATOM 795 C CA . HIS A 1 105 ? -21.923 19.091 19.557 1.00 94.62 105 HIS A CA 1
ATOM 796 C C . HIS A 1 105 ? -22.512 17.667 19.673 1.00 94.62 105 HIS A C 1
ATOM 798 O O . HIS A 1 105 ? -21.924 16.783 20.301 1.00 94.62 105 HIS A O 1
ATOM 804 N N . SER A 1 106 ? -23.673 17.412 19.062 1.00 96.00 106 SER A N 1
ATOM 805 C CA . SER A 1 106 ? -24.282 16.078 18.992 1.00 96.00 106 SER A CA 1
ATOM 806 C C . SER A 1 106 ? -23.468 15.114 18.126 1.00 96.00 106 SER A C 1
ATOM 808 O O . SER A 1 106 ? -23.218 13.992 18.574 1.00 96.00 106 SER A O 1
ATOM 810 N N . GLU A 1 107 ? -23.008 15.541 16.946 1.00 95.50 107 GLU A N 1
ATOM 811 C CA . GLU A 1 107 ? -22.141 14.737 16.073 1.00 95.50 107 GLU A CA 1
ATOM 812 C C . GLU A 1 107 ? -20.816 14.401 16.764 1.00 95.50 107 GLU A C 1
ATOM 814 O O . GLU A 1 107 ? -20.423 13.237 16.772 1.00 95.50 107 GLU A O 1
ATOM 819 N N . GLY A 1 108 ? -20.175 15.369 17.432 1.00 95.44 108 GLY A N 1
ATOM 820 C CA . GLY A 1 108 ? -18.941 15.129 18.192 1.00 95.44 108 GLY A CA 1
ATOM 821 C C . GLY A 1 108 ? -19.125 14.081 19.298 1.00 95.44 108 GLY A C 1
ATOM 822 O O . GLY A 1 108 ? -18.323 13.155 19.441 1.00 95.44 108 GLY A O 1
ATOM 823 N N . ARG A 1 109 ? -20.243 14.135 20.040 1.00 96.56 109 ARG A N 1
ATOM 824 C CA . ARG A 1 109 ? -20.579 13.105 21.044 1.00 96.56 109 ARG A CA 1
ATOM 825 C C . ARG A 1 109 ? -20.821 11.731 20.413 1.00 96.56 109 ARG A C 1
ATOM 827 O O . ARG A 1 109 ? -20.378 10.722 20.972 1.00 96.56 109 ARG A O 1
ATOM 834 N N . ALA A 1 110 ? -21.514 11.677 19.276 1.00 97.25 110 ALA A N 1
ATOM 835 C CA . ALA A 1 110 ? -21.760 10.432 18.554 1.00 97.25 110 ALA A CA 1
ATOM 836 C C . ALA A 1 110 ? -20.451 9.819 18.032 1.00 97.25 110 ALA A C 1
ATOM 838 O O . ALA A 1 110 ? -20.215 8.628 18.249 1.00 97.25 110 ALA A O 1
ATOM 839 N N . LEU A 1 111 ? -19.577 10.638 17.445 1.00 97.31 111 LEU A N 1
ATOM 840 C CA . LEU A 1 111 ? -18.267 10.236 16.944 1.00 97.31 111 LEU A CA 1
ATOM 841 C C . LEU A 1 111 ? -17.402 9.669 18.067 1.00 97.31 111 LEU A C 1
ATOM 843 O O . LEU A 1 111 ? -16.947 8.530 17.987 1.00 97.31 111 LEU A O 1
ATOM 847 N N . LYS A 1 112 ? -17.284 10.399 19.179 1.00 97.38 112 LYS A N 1
ATOM 848 C CA . LYS A 1 112 ? -16.545 9.951 20.364 1.00 97.38 112 LYS A CA 1
ATOM 849 C C . LYS A 1 112 ? -17.036 8.604 20.892 1.00 97.38 112 LYS A C 1
ATOM 851 O O . LYS A 1 112 ? -16.243 7.763 21.321 1.00 97.38 112 LYS A O 1
ATOM 856 N N . ARG A 1 113 ? -18.354 8.372 20.876 1.00 97.12 113 ARG A N 1
ATOM 857 C CA . ARG A 1 113 ? -18.949 7.084 21.268 1.00 97.12 113 ARG A CA 1
ATOM 858 C C . ARG A 1 113 ? -18.528 5.958 20.319 1.00 97.12 113 ARG A C 1
ATOM 860 O O . ARG A 1 113 ? -18.208 4.874 20.807 1.00 97.12 113 ARG A O 1
ATOM 867 N N . LEU A 1 114 ? -18.508 6.204 19.010 1.00 97.50 114 LEU A N 1
ATOM 868 C CA . LEU A 1 114 ? -18.077 5.226 18.006 1.00 97.50 114 LEU A CA 1
ATOM 869 C C . LEU A 1 114 ? -16.573 4.933 18.101 1.00 97.50 114 LEU A C 1
ATOM 871 O O . LEU A 1 114 ? -16.206 3.763 18.187 1.00 97.50 114 LEU A O 1
ATOM 875 N N . CYS A 1 115 ? -15.716 5.953 18.223 1.00 98.06 115 CYS A N 1
ATOM 876 C CA . CYS A 1 115 ? -14.271 5.772 18.415 1.00 98.06 115 CYS A CA 1
ATOM 877 C C . CYS A 1 115 ? -13.969 4.929 19.664 1.00 98.06 115 CYS A C 1
ATOM 879 O O . CYS A 1 115 ? -13.189 3.978 19.619 1.00 98.06 115 CYS A O 1
ATOM 881 N N . ARG A 1 116 ? -14.661 5.192 20.783 1.00 97.38 116 ARG A N 1
ATOM 882 C CA . ARG A 1 116 ? -14.555 4.360 21.996 1.00 97.38 116 ARG A CA 1
ATOM 883 C C . ARG A 1 116 ? -15.015 2.923 21.774 1.00 97.38 116 ARG A C 1
ATOM 885 O O . ARG A 1 116 ? -14.453 2.014 22.377 1.00 97.38 116 ARG A O 1
ATOM 892 N N . LYS A 1 117 ? -16.056 2.707 20.966 1.00 96.75 117 LYS A N 1
ATOM 893 C CA . LYS A 1 117 ? -16.530 1.360 20.627 1.00 96.75 117 LYS A CA 1
ATOM 894 C C . LYS A 1 117 ? -15.472 0.602 19.818 1.00 96.75 117 LYS A C 1
ATOM 896 O O . LYS A 1 117 ? -15.231 -0.561 20.119 1.00 96.75 117 LYS A O 1
ATOM 901 N N . LEU A 1 118 ? -14.797 1.267 18.880 1.00 97.75 118 LEU A N 1
ATOM 902 C CA . LEU A 1 118 ? -13.717 0.668 18.093 1.00 97.75 118 LEU A CA 1
ATOM 903 C C . LEU A 1 118 ? -12.488 0.335 18.956 1.00 97.75 118 LEU A C 1
ATOM 905 O O . LEU A 1 118 ? -11.989 -0.784 18.896 1.00 97.75 118 LEU A O 1
ATOM 909 N N . LEU A 1 119 ? -12.092 1.236 19.864 1.00 97.31 119 LEU A N 1
ATOM 910 C CA . LEU A 1 119 ? -11.042 0.961 20.856 1.00 97.31 119 LEU A CA 1
ATOM 911 C C . LEU A 1 119 ? -11.379 -0.252 21.739 1.00 97.31 119 LEU A C 1
ATOM 913 O O . LEU A 1 119 ? -10.510 -1.064 22.035 1.00 97.31 119 LEU A O 1
ATOM 917 N N . LYS A 1 120 ? -12.649 -0.435 22.125 1.00 95.75 120 LYS A N 1
ATOM 918 C CA . LYS A 1 120 ? -13.067 -1.644 22.853 1.00 95.75 120 LYS A CA 1
ATOM 919 C C . LYS A 1 120 ? -12.879 -2.911 22.017 1.00 95.75 120 LYS A C 1
ATOM 921 O O . LYS A 1 120 ? -12.423 -3.910 22.571 1.00 95.75 120 LYS A O 1
ATOM 926 N N . TYR A 1 121 ? -13.178 -2.885 20.717 1.00 95.38 121 TYR A N 1
ATOM 927 C CA . TYR A 1 121 ? -12.905 -4.026 19.837 1.00 95.38 121 TYR A CA 1
ATOM 928 C C . TYR A 1 121 ? -11.408 -4.306 19.678 1.00 95.38 121 TYR A C 1
ATOM 930 O O . TYR A 1 121 ? -11.024 -5.471 19.678 1.00 95.38 121 TYR A O 1
ATOM 938 N N . ALA A 1 122 ? -10.561 -3.274 19.663 1.00 96.31 122 ALA A N 1
ATOM 939 C CA . ALA A 1 122 ? -9.107 -3.444 19.680 1.00 96.31 122 ALA A CA 1
ATOM 940 C C . ALA A 1 122 ? -8.589 -4.114 20.973 1.00 96.31 122 ALA A C 1
ATOM 942 O O . ALA A 1 122 ? -7.483 -4.641 20.992 1.00 96.31 122 ALA A O 1
ATOM 943 N N . SER A 1 123 ? -9.402 -4.162 22.036 1.00 94.88 123 SER A N 1
ATOM 944 C CA . SER A 1 123 ? -9.130 -4.915 23.275 1.00 94.88 123 SER A CA 1
ATOM 945 C C . SER A 1 123 ? -9.850 -6.275 23.360 1.00 94.88 123 SER A C 1
ATOM 947 O O . SER A 1 123 ? -9.870 -6.909 24.424 1.00 94.88 123 SER A O 1
ATOM 949 N N . SER A 1 124 ? -10.501 -6.704 22.271 1.00 93.19 124 SER A N 1
ATOM 950 C CA . SER A 1 124 ? -11.246 -7.965 22.205 1.00 93.19 124 SER A CA 1
ATOM 951 C C . SER A 1 124 ? -10.348 -9.161 22.516 1.00 93.19 124 SER A C 1
ATOM 953 O O . SER A 1 124 ? -9.153 -9.157 22.234 1.00 93.19 124 SER A O 1
ATOM 955 N N . LYS A 1 125 ? -10.937 -10.215 23.091 1.00 91.69 125 LYS A N 1
ATOM 956 C CA . LYS A 1 125 ? -10.249 -11.503 23.247 1.00 91.69 125 LYS A CA 1
ATOM 957 C C . LYS A 1 125 ? -10.163 -12.262 21.920 1.00 91.69 125 LYS A C 1
ATOM 959 O O . LYS A 1 125 ? -9.315 -13.129 21.787 1.00 91.69 125 LYS A O 1
ATOM 964 N N . LEU A 1 126 ? -11.019 -11.963 20.949 1.00 89.88 126 LEU A N 1
ATOM 965 C CA . LEU A 1 126 ? -10.966 -12.625 19.652 1.00 89.88 126 LEU A CA 1
ATOM 966 C C . LEU A 1 126 ? -9.935 -11.926 18.758 1.00 89.88 126 LEU A C 1
ATOM 968 O O . LEU A 1 126 ? -10.126 -10.760 18.402 1.00 89.88 126 LEU A O 1
ATOM 972 N N . LEU A 1 127 ? -8.873 -12.649 18.393 1.00 90.38 127 LEU A N 1
ATOM 973 C CA . LEU A 1 127 ? -7.742 -12.143 17.611 1.00 90.38 127 LEU A CA 1
ATOM 974 C C . LEU A 1 1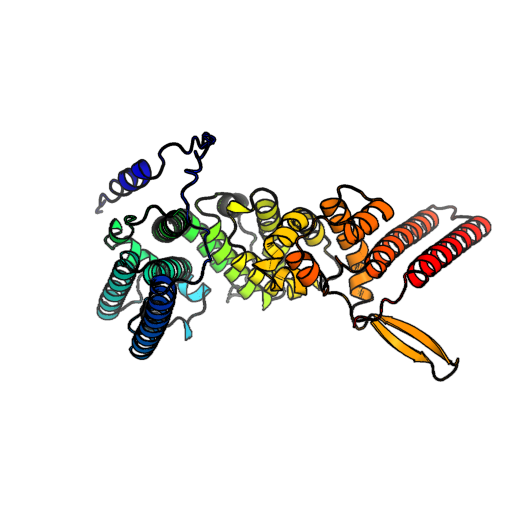27 ? -8.179 -11.487 16.294 1.00 90.38 127 LEU A C 1
ATOM 976 O O . LEU A 1 127 ? -7.793 -10.358 15.996 1.00 90.38 127 LEU A O 1
ATOM 980 N N . SER A 1 128 ? -9.049 -12.158 15.538 1.00 89.94 128 SER A N 1
ATOM 981 C CA . SER A 1 128 ? -9.563 -11.658 14.259 1.00 89.94 128 SER A CA 1
ATOM 982 C C . SER A 1 128 ? -10.285 -10.311 14.407 1.00 89.94 128 SER A C 1
ATOM 984 O O . SER A 1 128 ? -10.071 -9.396 13.615 1.00 89.94 128 SER A O 1
ATOM 986 N N . THR A 1 129 ? -11.093 -10.148 15.461 1.00 91.69 129 THR A N 1
ATOM 987 C CA . THR A 1 129 ? -11.786 -8.884 15.773 1.00 91.69 129 THR A CA 1
ATOM 988 C C . THR A 1 129 ? -10.811 -7.789 16.191 1.00 91.69 129 THR A C 1
ATOM 990 O O . THR A 1 129 ? -10.988 -6.635 15.804 1.00 91.69 129 THR A O 1
ATOM 993 N N . GLN A 1 130 ? -9.795 -8.138 16.984 1.00 94.56 130 GLN A N 1
ATOM 994 C CA . GLN A 1 130 ? -8.774 -7.195 17.424 1.00 94.56 130 GLN A CA 1
ATOM 995 C C . GLN A 1 130 ? -7.987 -6.637 16.234 1.00 94.56 130 GLN A C 1
ATOM 997 O O . GLN A 1 130 ? -7.889 -5.420 16.112 1.00 94.56 130 GLN A O 1
ATOM 1002 N N . ILE A 1 131 ? -7.490 -7.500 15.342 1.00 94.38 131 ILE A N 1
ATOM 1003 C CA . ILE A 1 131 ? -6.732 -7.092 14.147 1.00 94.38 131 ILE A CA 1
ATOM 1004 C C . ILE A 1 131 ? -7.566 -6.145 13.279 1.00 94.38 131 ILE A C 1
ATOM 1006 O O . ILE A 1 131 ? -7.143 -5.024 13.021 1.00 94.38 131 ILE A O 1
ATOM 1010 N N . LYS A 1 132 ? -8.800 -6.537 12.943 1.00 95.06 132 LYS A N 1
ATOM 1011 C CA . LYS A 1 132 ? -9.718 -5.709 12.144 1.00 95.06 132 LYS A CA 1
ATOM 1012 C C . LYS A 1 132 ? -9.994 -4.344 12.773 1.00 95.06 132 LYS A C 1
ATOM 1014 O O . LYS A 1 132 ? -10.088 -3.340 12.076 1.00 95.06 132 LYS A O 1
ATOM 1019 N N . ALA A 1 133 ? -10.128 -4.288 14.098 1.00 96.25 133 ALA A N 1
ATOM 1020 C CA . ALA A 1 133 ? -10.316 -3.025 14.802 1.00 96.25 133 ALA A CA 1
ATOM 1021 C C . ALA A 1 133 ? -9.069 -2.139 14.774 1.00 96.25 133 ALA A C 1
ATOM 1023 O O . ALA A 1 133 ? -9.207 -0.926 14.645 1.00 96.25 133 ALA A O 1
ATOM 1024 N N . LEU A 1 134 ? -7.877 -2.725 14.895 1.00 97.25 134 LEU A N 1
ATOM 1025 C CA . LEU A 1 134 ? -6.614 -1.996 14.790 1.00 97.25 134 LEU A CA 1
ATOM 1026 C C . LEU A 1 134 ? -6.429 -1.422 13.381 1.00 97.25 134 LEU A C 1
ATOM 1028 O O . LEU A 1 134 ? -6.108 -0.242 13.261 1.00 97.25 134 LEU A O 1
ATOM 1032 N N . ASP A 1 135 ? -6.710 -2.208 12.343 1.00 96.69 135 ASP A N 1
ATOM 1033 C CA . ASP A 1 135 ? -6.625 -1.759 10.949 1.00 96.69 135 ASP A CA 1
ATOM 1034 C C . ASP A 1 135 ? -7.587 -0.592 10.671 1.00 96.69 135 ASP A C 1
ATOM 1036 O O . ASP A 1 135 ? -7.168 0.442 10.148 1.00 96.69 135 ASP A O 1
ATOM 1040 N N . GLU A 1 136 ? -8.843 -0.689 11.126 1.00 98.00 136 GLU A N 1
ATOM 1041 C CA . GLU A 1 136 ? -9.827 0.397 11.001 1.00 98.00 136 GLU A CA 1
ATOM 1042 C C . GLU A 1 136 ? -9.420 1.665 11.770 1.00 98.00 136 GLU A C 1
ATOM 1044 O O . GLU A 1 136 ? -9.680 2.776 11.308 1.00 98.00 136 GLU A O 1
ATOM 1049 N N . ILE A 1 137 ? -8.774 1.534 12.936 1.00 98.31 137 ILE A N 1
ATOM 1050 C CA . ILE A 1 137 ? -8.238 2.687 13.679 1.00 98.31 137 ILE A CA 1
ATOM 1051 C C . ILE A 1 137 ? -7.140 3.378 12.867 1.00 98.31 137 ILE A C 1
ATOM 1053 O O . ILE A 1 137 ? -7.171 4.603 12.753 1.00 98.31 137 ILE A O 1
ATOM 1057 N N . ILE A 1 138 ? -6.195 2.614 12.306 1.00 97.62 138 ILE A N 1
ATOM 1058 C CA . ILE A 1 138 ? -5.096 3.153 11.490 1.00 97.62 138 ILE A CA 1
ATOM 1059 C C . ILE A 1 138 ? -5.660 3.896 10.273 1.00 97.62 138 ILE A C 1
ATOM 1061 O O . ILE A 1 138 ? -5.277 5.041 10.016 1.00 97.62 138 ILE A O 1
ATOM 1065 N N . ASP A 1 139 ? -6.606 3.279 9.558 1.00 97.00 139 ASP A N 1
ATOM 1066 C CA . ASP A 1 139 ? -7.240 3.881 8.383 1.00 97.00 139 ASP A CA 1
ATOM 1067 C C . ASP A 1 139 ? -7.962 5.180 8.727 1.00 97.00 139 ASP A C 1
ATOM 1069 O O . ASP A 1 139 ? -7.705 6.221 8.122 1.00 97.00 139 ASP A O 1
ATOM 1073 N N . LEU A 1 140 ? -8.843 5.151 9.727 1.00 97.88 140 LEU A N 1
ATOM 1074 C CA . LEU A 1 140 ? -9.627 6.321 10.111 1.00 97.88 140 LEU A CA 1
ATOM 1075 C C . LEU A 1 140 ? -8.764 7.465 10.648 1.00 97.88 140 LEU A C 1
ATOM 1077 O O . LEU A 1 140 ? -9.046 8.625 10.351 1.00 97.88 140 LEU A O 1
ATOM 1081 N N . ALA A 1 141 ? -7.731 7.155 11.433 1.00 97.88 141 ALA A N 1
ATOM 1082 C CA . ALA A 1 141 ? -6.823 8.162 11.974 1.00 97.88 141 ALA A CA 1
ATOM 1083 C C . ALA A 1 141 ? -5.976 8.827 10.876 1.00 97.88 141 ALA A C 1
ATOM 1085 O O . ALA A 1 141 ? -5.666 10.013 10.973 1.00 97.88 141 ALA A O 1
ATOM 1086 N N . THR A 1 142 ? -5.651 8.089 9.813 1.00 97.19 142 THR A N 1
ATOM 1087 C CA . THR A 1 142 ? -4.934 8.635 8.653 1.00 97.19 142 THR A CA 1
ATOM 1088 C C . THR A 1 142 ? -5.850 9.453 7.742 1.00 97.19 142 THR A C 1
ATOM 1090 O O . THR A 1 142 ? -5.437 10.499 7.253 1.00 97.19 142 THR A O 1
ATOM 1093 N N . GLN A 1 143 ? -7.096 9.010 7.543 1.00 96.75 143 GLN A N 1
ATOM 1094 C CA . GLN A 1 143 ? -8.034 9.597 6.575 1.00 96.75 143 GLN A CA 1
ATOM 1095 C C . GLN A 1 143 ? -8.807 10.828 7.053 1.00 96.75 143 GLN A C 1
ATOM 1097 O O . GLN A 1 143 ? -9.377 11.543 6.222 1.00 96.75 143 GLN A O 1
ATOM 1102 N N . ASP A 1 144 ? -8.928 11.035 8.365 1.00 97.12 144 ASP A N 1
ATOM 1103 C CA . ASP A 1 144 ? -9.721 12.128 8.928 1.00 97.12 144 ASP A CA 1
ATOM 1104 C C . ASP A 1 144 ? -9.069 12.679 10.213 1.00 97.12 144 ASP A C 1
ATOM 1106 O O . ASP A 1 144 ? -9.154 12.053 11.281 1.00 97.12 144 ASP A O 1
ATOM 1110 N N . PRO A 1 145 ? -8.455 13.880 10.157 1.00 96.19 145 PRO A N 1
ATOM 1111 C CA . PRO A 1 145 ? -7.819 14.511 11.315 1.00 96.19 145 PRO A CA 1
ATOM 1112 C C . PRO A 1 145 ? -8.750 14.702 12.519 1.00 96.19 145 PRO A C 1
ATOM 1114 O O . PRO A 1 145 ? -8.295 14.654 13.665 1.00 96.19 145 PRO A O 1
ATOM 1117 N N . VAL A 1 146 ? -10.057 14.890 12.293 1.00 96.38 146 VAL A N 1
ATOM 1118 C CA . VAL A 1 146 ? -11.043 15.038 13.375 1.00 96.38 146 VAL A CA 1
ATOM 1119 C C . VAL A 1 146 ? -11.221 13.710 14.104 1.00 96.38 146 VAL A C 1
ATOM 1121 O O . VAL A 1 146 ? -11.240 13.674 15.336 1.00 96.38 146 VAL A O 1
ATOM 1124 N N . VAL A 1 147 ? -11.295 12.603 13.361 1.00 97.50 147 VAL A N 1
ATOM 1125 C CA . VAL A 1 147 ? -11.406 11.259 13.943 1.00 97.50 147 VAL A CA 1
ATOM 1126 C C . VAL A 1 147 ? -10.146 10.906 14.734 1.00 97.50 147 VAL A C 1
ATOM 1128 O O . VAL A 1 147 ? -10.251 10.425 15.866 1.00 97.50 147 VAL A O 1
ATOM 1131 N N . ARG A 1 148 ? -8.959 11.221 14.196 1.00 97.31 148 ARG A N 1
ATOM 1132 C CA . ARG A 1 148 ? -7.678 11.063 14.904 1.00 97.31 148 ARG A CA 1
ATOM 1133 C C . ARG A 1 148 ? -7.664 11.803 16.240 1.00 97.31 148 ARG A C 1
ATOM 1135 O O . ARG A 1 148 ? -7.295 11.222 17.260 1.00 97.31 148 ARG A O 1
ATOM 1142 N N . ARG A 1 149 ? -8.119 13.060 16.265 1.00 95.94 149 ARG A N 1
ATOM 1143 C CA . ARG A 1 149 ? -8.203 13.857 17.500 1.00 95.94 149 ARG A CA 1
ATOM 1144 C C . ARG A 1 149 ? -9.141 13.227 18.531 1.00 95.94 149 ARG A C 1
ATOM 1146 O O . ARG A 1 149 ? -8.814 13.196 19.717 1.00 95.94 149 ARG A O 1
ATOM 1153 N N . GLU A 1 150 ? -10.277 12.678 18.102 1.00 96.94 150 GLU A N 1
ATOM 1154 C CA . GLU A 1 150 ? -11.196 11.969 19.003 1.00 96.94 150 GLU A CA 1
ATOM 1155 C C . GLU A 1 150 ? -10.596 10.675 19.574 1.00 96.94 150 GLU A C 1
ATOM 1157 O O . GLU A 1 150 ? -10.843 10.336 20.741 1.00 96.94 150 GLU A O 1
ATOM 1162 N N . PHE A 1 151 ? -9.771 9.962 18.799 1.00 97.62 151 PHE A N 1
ATOM 1163 C CA . PHE A 1 151 ? -8.975 8.855 19.331 1.00 97.62 151 PHE A CA 1
ATOM 1164 C C . PHE A 1 151 ? -7.942 9.341 20.349 1.00 97.62 151 PHE A C 1
ATOM 1166 O O . PHE A 1 151 ? -7.884 8.785 21.446 1.00 97.62 151 PHE A O 1
ATOM 1173 N N . ALA A 1 152 ? -7.195 10.406 20.044 1.00 96.31 152 ALA A N 1
ATOM 1174 C CA . ALA A 1 152 ? -6.191 10.974 20.946 1.00 96.31 152 ALA A CA 1
ATOM 1175 C C . ALA A 1 152 ? -6.804 11.467 22.271 1.00 96.31 152 ALA A C 1
ATOM 1177 O O . ALA A 1 152 ? -6.209 11.316 23.335 1.00 96.31 152 ALA A O 1
ATOM 1178 N N . GLY A 1 153 ? -8.033 11.992 22.234 1.00 96.06 153 GLY A N 1
ATOM 1179 C CA . GLY A 1 153 ? -8.801 12.384 23.421 1.00 96.06 153 GLY A CA 1
ATOM 1180 C C . GLY A 1 153 ? -9.473 11.225 24.176 1.00 96.06 153 GLY A C 1
ATOM 1181 O O . GLY A 1 153 ? -10.205 11.460 25.148 1.00 96.06 153 GLY A O 1
ATOM 1182 N N . SER A 1 154 ? -9.294 9.981 23.727 1.00 95.94 154 SER A N 1
ATOM 1183 C CA . SER A 1 154 ? -9.862 8.776 24.337 1.00 95.94 154 SER A CA 1
ATOM 1184 C C . SER A 1 154 ? -8.830 8.019 25.184 1.00 95.94 154 SER A C 1
ATOM 1186 O O . SER A 1 154 ? -7.634 8.280 25.150 1.00 95.94 154 SER A O 1
ATOM 1188 N N . LYS A 1 155 ? -9.294 7.065 26.004 1.00 94.12 155 LYS A N 1
ATOM 1189 C CA . LYS A 1 155 ? -8.403 6.244 26.840 1.00 94.12 155 LYS A CA 1
ATOM 1190 C C . LYS A 1 155 ? -7.659 5.232 25.962 1.00 94.12 155 LYS A C 1
ATOM 1192 O O . LYS A 1 155 ? -8.216 4.184 25.658 1.00 94.12 155 LYS A O 1
ATOM 1197 N N . LEU A 1 156 ? -6.411 5.516 25.597 1.00 94.12 156 LEU A N 1
ATOM 1198 C CA . LEU A 1 156 ? -5.598 4.626 24.752 1.00 94.12 156 LEU A CA 1
ATOM 1199 C C . LEU A 1 156 ? -5.165 3.327 25.446 1.00 94.12 156 LEU A C 1
ATOM 1201 O O . LEU A 1 156 ? -4.703 2.413 24.778 1.00 94.12 156 LEU A O 1
ATOM 1205 N N . GLY A 1 157 ? -5.408 3.179 26.754 1.00 91.25 157 GLY A N 1
ATOM 1206 C CA . GLY A 1 157 ? -5.157 1.929 27.484 1.00 91.25 157 GLY A CA 1
ATOM 1207 C C . GLY A 1 157 ? -5.918 0.705 26.948 1.00 91.25 157 GLY A C 1
ATOM 1208 O O . GLY A 1 157 ? -5.554 -0.418 27.270 1.00 91.25 157 GLY A O 1
ATOM 1209 N N . TYR A 1 158 ? -6.938 0.886 26.099 1.00 90.06 158 TYR A N 1
ATOM 1210 C CA . TYR A 1 158 ? -7.560 -0.232 25.374 1.00 90.06 158 TYR A CA 1
ATOM 1211 C C . TYR A 1 158 ? -6.643 -0.862 24.316 1.00 90.06 158 TYR A C 1
ATOM 1213 O O . TYR A 1 158 ? -6.875 -1.999 23.925 1.00 90.06 158 TYR A O 1
ATOM 1221 N N . LEU A 1 159 ? -5.600 -0.151 23.884 1.00 92.06 159 LEU A N 1
ATOM 1222 C CA . LEU A 1 159 ? -4.552 -0.673 23.009 1.00 92.06 159 LEU A CA 1
ATOM 1223 C C . LEU A 1 159 ? -3.473 -1.438 23.794 1.00 92.06 159 LEU A C 1
ATOM 1225 O O . LEU A 1 159 ? -2.481 -1.853 23.214 1.00 92.06 159 LEU A O 1
ATOM 1229 N N . ALA A 1 160 ? -3.628 -1.643 25.107 1.00 88.88 160 ALA A N 1
ATOM 1230 C CA . ALA A 1 160 ? -2.710 -2.495 25.853 1.00 88.88 160 ALA A CA 1
ATOM 1231 C C . ALA A 1 160 ? -2.784 -3.941 25.333 1.00 88.88 160 ALA A C 1
ATOM 1233 O O . ALA A 1 160 ? -3.861 -4.543 25.260 1.00 88.88 160 ALA A O 1
ATOM 1234 N N . LEU A 1 161 ? -1.624 -4.496 24.981 1.00 85.44 161 LEU A N 1
ATOM 1235 C CA . LEU A 1 161 ? -1.510 -5.846 24.445 1.00 85.44 161 LEU A CA 1
ATOM 1236 C C . LEU A 1 161 ? -1.963 -6.876 25.478 1.00 85.44 161 LEU A C 1
ATOM 1238 O O . LEU A 1 161 ? -1.486 -6.899 26.609 1.00 85.44 161 LEU A O 1
ATOM 1242 N N . ARG A 1 162 ? -2.878 -7.754 25.064 1.00 83.81 162 ARG A N 1
ATOM 1243 C CA . ARG A 1 162 ? -3.267 -8.949 25.834 1.00 83.81 162 ARG A CA 1
ATOM 1244 C C . ARG A 1 162 ? -2.561 -10.211 25.361 1.00 83.81 162 ARG A C 1
ATOM 1246 O O . ARG A 1 162 ? -2.462 -11.175 26.109 1.00 83.81 162 ARG A O 1
ATOM 1253 N N . TYR A 1 163 ? -2.088 -10.185 24.124 1.00 86.62 163 TYR A N 1
ATOM 1254 C CA . TYR A 1 163 ? -1.433 -11.288 23.447 1.00 86.62 163 TYR A CA 1
ATOM 1255 C C . TYR A 1 163 ? -0.001 -10.883 23.117 1.00 86.62 163 TYR A C 1
ATOM 1257 O O . TYR A 1 163 ? 0.244 -9.749 22.707 1.00 86.62 163 TYR A O 1
ATOM 1265 N N . ASN A 1 164 ? 0.936 -11.818 23.272 1.00 88.56 164 ASN A N 1
ATOM 1266 C CA . ASN A 1 164 ? 2.351 -11.604 22.959 1.00 88.56 164 ASN A CA 1
ATOM 1267 C C . ASN A 1 164 ? 2.696 -11.992 21.508 1.00 88.56 164 ASN A C 1
ATOM 1269 O O . ASN A 1 164 ? 3.832 -12.341 21.194 1.00 88.56 164 ASN A O 1
ATOM 1273 N N . GLU A 1 165 ? 1.706 -11.991 20.615 1.00 92.12 165 GLU A N 1
ATOM 1274 C CA . GLU A 1 165 ? 1.937 -12.333 19.217 1.00 92.12 165 GLU A CA 1
ATOM 1275 C C . GLU A 1 165 ? 2.620 -11.164 18.494 1.00 92.12 165 GLU A C 1
ATOM 1277 O O . GLU A 1 165 ? 2.179 -10.013 18.613 1.00 92.12 165 GLU A O 1
ATOM 1282 N N . PRO A 1 166 ? 3.680 -11.429 17.709 1.00 91.38 166 PRO A N 1
ATOM 1283 C CA . PRO A 1 166 ? 4.480 -10.377 17.090 1.00 91.38 166 PRO A CA 1
ATOM 1284 C C . PRO A 1 166 ? 3.655 -9.499 16.144 1.00 91.38 166 PRO A C 1
ATOM 1286 O O . PRO A 1 166 ? 3.841 -8.285 16.132 1.00 91.38 166 PRO A O 1
ATOM 1289 N N . TYR A 1 167 ? 2.706 -10.086 15.408 1.00 91.25 167 TYR A N 1
ATOM 1290 C CA . TYR A 1 167 ? 1.846 -9.349 14.484 1.00 91.25 167 TYR A CA 1
ATOM 1291 C C . TYR A 1 167 ? 0.914 -8.363 15.209 1.00 91.25 167 TYR A C 1
ATOM 1293 O O . TYR A 1 167 ? 0.877 -7.188 14.851 1.00 91.25 167 TYR A O 1
ATOM 1301 N N . ILE A 1 168 ? 0.238 -8.787 16.286 1.00 94.25 168 ILE A N 1
ATOM 1302 C CA . ILE A 1 168 ? -0.638 -7.906 17.082 1.00 94.25 168 ILE A CA 1
ATOM 1303 C C . ILE A 1 168 ? 0.164 -6.772 17.711 1.00 94.25 168 ILE A C 1
ATOM 1305 O O . ILE A 1 168 ? -0.312 -5.638 17.752 1.00 94.25 168 ILE A O 1
ATOM 1309 N N . ARG A 1 169 ? 1.382 -7.059 18.189 1.00 94.31 169 ARG A N 1
ATOM 1310 C CA . ARG A 1 169 ? 2.281 -6.037 18.732 1.00 94.31 169 ARG A CA 1
ATOM 1311 C C . ARG A 1 169 ? 2.587 -4.971 17.687 1.00 94.31 169 ARG A C 1
ATOM 1313 O O . ARG A 1 169 ? 2.471 -3.785 17.985 1.00 94.31 169 ARG A O 1
ATOM 1320 N N . THR A 1 170 ? 2.903 -5.384 16.461 1.00 93.69 170 THR A N 1
ATOM 1321 C CA . THR A 1 170 ? 3.122 -4.460 15.346 1.00 93.69 170 THR A CA 1
ATOM 1322 C C . THR A 1 170 ? 1.857 -3.669 15.008 1.00 93.69 170 THR A C 1
ATOM 1324 O O . THR A 1 170 ? 1.926 -2.444 14.978 1.00 93.69 170 THR A O 1
ATOM 1327 N N . SER A 1 171 ? 0.696 -4.308 14.825 1.00 95.19 171 SER A N 1
ATOM 1328 C CA . SER A 1 171 ? -0.557 -3.604 14.491 1.00 95.19 171 SER A CA 1
ATOM 1329 C C . SER A 1 171 ? -1.009 -2.647 15.595 1.00 95.19 171 SER A C 1
ATOM 1331 O O . SER A 1 171 ? -1.442 -1.534 15.317 1.00 95.19 171 SER A O 1
ATOM 1333 N N . THR A 1 172 ? -0.845 -3.032 16.860 1.00 96.44 172 THR A N 1
ATOM 1334 C CA . THR A 1 172 ? -1.128 -2.177 18.020 1.00 96.44 172 THR A CA 1
ATOM 1335 C C . THR A 1 172 ? -0.203 -0.969 18.061 1.00 96.44 172 THR A C 1
ATOM 1337 O O . THR A 1 172 ? -0.673 0.154 18.232 1.00 96.44 172 THR A O 1
ATOM 1340 N N . SER A 1 173 ? 1.102 -1.183 17.865 1.00 95.44 173 SER A N 1
ATOM 1341 C CA . SER A 1 173 ? 2.076 -0.092 17.801 1.00 95.44 173 SER A CA 1
ATOM 1342 C C . SER A 1 173 ? 1.754 0.866 16.657 1.00 95.44 173 SER A C 1
ATOM 1344 O O . SER A 1 173 ? 1.806 2.074 16.854 1.00 95.44 173 SER A O 1
ATOM 1346 N N . ARG A 1 174 ? 1.365 0.350 15.484 1.00 96.12 174 ARG A N 1
ATOM 1347 C CA . ARG A 1 174 ? 0.946 1.169 14.340 1.00 96.12 174 ARG A CA 1
ATOM 1348 C C . ARG A 1 174 ? -0.334 1.951 14.630 1.00 96.12 174 ARG A C 1
ATOM 1350 O O . ARG A 1 174 ? -0.392 3.148 14.365 1.00 96.12 174 ARG A O 1
ATOM 1357 N N . ALA A 1 175 ? -1.346 1.324 15.223 1.00 97.38 175 ALA A N 1
ATOM 1358 C CA . ALA A 1 175 ? -2.573 2.014 15.617 1.00 97.38 175 ALA A CA 1
ATOM 1359 C C . ALA A 1 175 ? -2.293 3.137 16.622 1.00 97.38 175 ALA A C 1
ATOM 1361 O O . ALA A 1 175 ? -2.820 4.237 16.470 1.00 97.38 175 ALA A O 1
ATOM 1362 N N . LEU A 1 176 ? -1.421 2.890 17.604 1.00 97.06 176 LEU A N 1
ATOM 1363 C CA . LEU A 1 176 ? -0.996 3.907 18.559 1.00 97.06 176 LEU A CA 1
ATOM 1364 C C . LEU A 1 176 ? -0.270 5.061 17.856 1.00 97.06 176 LEU A C 1
ATOM 1366 O O . LEU A 1 176 ? -0.701 6.204 18.001 1.00 97.06 176 LEU A O 1
ATOM 1370 N N . SER A 1 177 ? 0.750 4.769 17.040 1.00 96.69 177 SER A N 1
ATOM 1371 C CA . SER A 1 177 ? 1.484 5.787 16.277 1.00 96.69 177 SER A CA 1
ATOM 1372 C C . SER A 1 177 ? 0.558 6.605 15.373 1.00 96.69 177 SER A C 1
ATOM 1374 O O . SER A 1 177 ? 0.665 7.822 15.352 1.00 96.69 177 SER A O 1
ATOM 1376 N N . SER A 1 178 ? -0.422 5.986 14.708 1.00 97.62 178 SER A N 1
ATOM 1377 C CA . SER A 1 178 ? -1.404 6.699 13.861 1.00 97.62 178 SER A CA 1
ATOM 1378 C C . SER A 1 178 ? -2.267 7.693 14.638 1.00 97.62 178 SER A C 1
ATOM 1380 O O . SER A 1 178 ? -2.846 8.613 14.072 1.00 97.62 178 SER A O 1
ATOM 1382 N N . ILE A 1 179 ? -2.410 7.500 15.948 1.00 97.81 179 ILE A N 1
ATOM 1383 C CA . ILE A 1 179 ? -3.152 8.421 16.805 1.00 97.81 179 ILE A CA 1
ATOM 1384 C C . ILE A 1 179 ? -2.222 9.523 17.323 1.00 97.81 179 ILE A C 1
ATOM 1386 O O . ILE A 1 179 ? -2.609 10.695 17.347 1.00 97.81 179 ILE A O 1
ATOM 1390 N N . THR A 1 180 ? -1.015 9.153 17.757 1.00 96.88 180 THR A N 1
ATOM 1391 C CA . THR A 1 180 ? -0.122 10.026 18.532 1.00 96.88 180 THR A CA 1
ATOM 1392 C C . THR A 1 180 ? 0.895 10.800 17.698 1.00 96.88 180 THR A C 1
ATOM 1394 O O . THR A 1 180 ? 1.364 11.839 18.152 1.00 96.88 180 THR A O 1
ATOM 1397 N N . GLU A 1 181 ? 1.242 10.337 16.498 1.00 97.62 181 GLU A N 1
ATOM 1398 C CA . GLU A 1 181 ? 2.317 10.891 15.666 1.00 97.62 181 GLU A CA 1
ATOM 1399 C C . GLU A 1 181 ? 1.871 12.149 14.900 1.00 97.62 181 GLU A C 1
ATOM 1401 O O . GLU A 1 181 ? 1.733 12.173 13.677 1.00 97.62 181 GLU A O 1
ATOM 1406 N N . VAL A 1 182 ? 1.608 13.228 15.639 1.00 96.88 182 VAL A N 1
ATOM 1407 C CA . VAL A 1 182 ? 1.065 14.483 15.095 1.00 96.88 182 VAL A CA 1
ATOM 1408 C C . VAL A 1 182 ? 1.947 15.059 13.982 1.00 96.88 182 VAL A C 1
ATOM 1410 O O . VAL A 1 182 ? 1.423 15.472 12.952 1.00 96.88 182 VAL A O 1
ATOM 1413 N N . GLN A 1 183 ? 3.273 15.021 14.146 1.00 97.56 183 GLN A N 1
ATOM 1414 C CA . GLN A 1 183 ? 4.210 15.639 13.208 1.00 97.56 183 GLN A CA 1
ATOM 1415 C C . GLN A 1 183 ? 4.109 15.034 11.802 1.00 97.56 183 GLN A C 1
ATOM 1417 O O . GLN A 1 183 ? 4.049 15.772 10.820 1.00 97.56 183 GLN A O 1
ATOM 1422 N N . THR A 1 184 ? 4.049 13.702 11.694 1.00 98.06 184 THR A N 1
ATOM 1423 C CA . THR A 1 184 ? 3.907 13.039 10.388 1.00 98.06 184 THR A CA 1
ATOM 1424 C C . THR A 1 184 ? 2.576 13.414 9.731 1.00 98.06 184 THR A C 1
ATOM 1426 O O . THR A 1 184 ? 2.560 13.766 8.553 1.00 98.06 184 THR A O 1
ATOM 1429 N N . HIS A 1 185 ? 1.469 13.425 10.484 1.00 97.62 185 HIS A N 1
ATOM 1430 C CA . HIS A 1 185 ? 0.174 13.855 9.946 1.00 97.62 185 HIS A CA 1
ATOM 1431 C C . HIS A 1 185 ? 0.196 15.303 9.448 1.00 97.62 185 HIS A C 1
ATOM 1433 O O . HIS A 1 185 ? -0.349 15.574 8.380 1.00 97.62 185 HIS A O 1
ATOM 1439 N N . ASP A 1 186 ? 0.823 16.221 10.182 1.00 96.31 186 ASP A N 1
ATOM 1440 C CA . ASP A 1 186 ? 0.854 17.642 9.828 1.00 96.31 186 ASP A CA 1
ATOM 1441 C C . ASP A 1 186 ? 1.681 17.890 8.557 1.00 96.31 186 ASP A C 1
ATOM 1443 O O . ASP A 1 186 ? 1.225 18.593 7.654 1.00 96.31 186 ASP A O 1
ATOM 1447 N N . ILE A 1 187 ? 2.853 17.251 8.438 1.00 97.19 187 ILE A N 1
ATOM 1448 C CA . ILE A 1 187 ? 3.710 17.340 7.243 1.00 97.19 187 ILE A CA 1
ATOM 1449 C C . ILE A 1 187 ? 2.956 16.856 5.999 1.00 97.19 187 ILE A C 1
ATOM 1451 O O . ILE A 1 187 ? 2.932 17.540 4.974 1.00 97.19 187 ILE A O 1
ATOM 1455 N N . TRP A 1 188 ? 2.326 15.682 6.082 1.00 97.38 188 TRP A N 1
ATOM 1456 C CA . TRP A 1 188 ? 1.625 15.100 4.940 1.00 97.38 188 TRP A CA 1
ATOM 1457 C C . TRP A 1 188 ? 0.324 15.832 4.618 1.00 97.38 188 TRP A C 1
ATOM 1459 O O . TRP A 1 188 ? 0.051 16.076 3.446 1.00 97.38 188 TRP A O 1
ATOM 1469 N N . SER A 1 189 ? -0.440 16.262 5.625 1.00 95.44 189 SER A N 1
ATOM 1470 C CA . SER A 1 189 ? -1.628 17.100 5.406 1.00 95.44 189 SER A CA 1
ATOM 1471 C C . SER A 1 189 ? -1.247 18.403 4.703 1.00 95.44 189 SER A C 1
ATOM 1473 O O . SER A 1 189 ? -1.900 18.784 3.738 1.00 95.44 189 SER A O 1
ATOM 1475 N N . GLY A 1 190 ? -0.145 19.041 5.117 1.00 93.88 190 GLY A N 1
ATOM 1476 C CA . GLY A 1 190 ? 0.389 20.222 4.442 1.00 93.88 190 GLY A CA 1
ATOM 1477 C C . GLY A 1 190 ? 0.776 19.949 2.987 1.00 93.88 190 GLY A C 1
ATOM 1478 O O . GLY A 1 190 ? 0.467 20.758 2.112 1.00 93.88 190 GLY A O 1
ATOM 1479 N N . LEU A 1 191 ? 1.397 18.794 2.704 1.00 94.06 191 LEU A N 1
ATOM 1480 C CA . LEU A 1 191 ? 1.720 18.395 1.332 1.00 94.06 191 LEU A CA 1
ATOM 1481 C C . LEU A 1 191 ? 0.442 18.251 0.506 1.00 94.06 191 LEU A C 1
ATOM 1483 O O . LEU A 1 191 ? 0.348 18.822 -0.572 1.00 94.06 191 LEU A O 1
ATOM 1487 N N . ILE A 1 192 ? -0.549 17.529 1.009 1.00 92.94 192 ILE A N 1
ATOM 1488 C CA . ILE A 1 192 ? -1.800 17.260 0.294 1.00 92.94 192 ILE A CA 1
ATOM 1489 C C . ILE A 1 192 ? -2.572 18.542 0.002 1.00 92.94 192 ILE A C 1
ATOM 1491 O O . ILE A 1 192 ? -2.993 18.750 -1.134 1.00 92.94 192 ILE A O 1
ATOM 1495 N N . SER A 1 193 ? -2.656 19.453 0.972 1.00 90.69 193 SER A N 1
ATOM 1496 C CA . SER A 1 193 ? -3.238 20.777 0.749 1.00 90.69 193 SER A CA 1
ATOM 1497 C C . SER A 1 193 ? -2.475 21.566 -0.321 1.00 90.69 193 SER A C 1
ATOM 1499 O O . SER A 1 193 ? -3.089 22.286 -1.099 1.00 90.69 193 SER A O 1
ATOM 1501 N N . SER A 1 194 ? -1.148 21.404 -0.414 1.00 89.69 194 SER A N 1
ATOM 1502 C CA . SER A 1 194 ? -0.332 22.045 -1.458 1.00 89.69 194 SER A CA 1
ATOM 1503 C C . SER A 1 194 ? -0.454 21.388 -2.839 1.00 89.69 194 SER A C 1
ATOM 1505 O O . SER A 1 194 ? -0.159 22.027 -3.845 1.00 89.69 194 SER A O 1
ATOM 1507 N N . LEU A 1 195 ? -0.857 20.113 -2.909 1.00 88.69 195 LEU A N 1
ATOM 1508 C CA . LEU A 1 195 ? -1.055 19.384 -4.167 1.00 88.69 195 LEU A CA 1
ATOM 1509 C C . LEU A 1 195 ? -2.378 19.741 -4.847 1.00 88.69 195 LEU A C 1
ATOM 1511 O O . LEU A 1 195 ? -2.534 19.474 -6.039 1.00 88.69 195 LEU A O 1
ATOM 1515 N N . LEU A 1 196 ? -3.325 20.341 -4.122 1.00 83.56 196 LEU A N 1
ATOM 1516 C CA . LEU A 1 196 ? -4.576 20.782 -4.717 1.00 83.56 196 LEU A CA 1
ATOM 1517 C C . LEU A 1 196 ? -4.306 21.874 -5.762 1.00 83.56 196 LEU A C 1
ATOM 1519 O O . LEU A 1 196 ? -3.604 22.846 -5.467 1.00 83.56 196 LEU A O 1
ATOM 1523 N N . PRO A 1 197 ? -4.869 21.757 -6.981 1.00 78.00 197 PRO A N 1
ATOM 1524 C CA . PRO A 1 197 ? -4.824 22.848 -7.937 1.00 78.00 197 PRO A CA 1
ATOM 1525 C C . PRO A 1 197 ? -5.504 24.048 -7.283 1.00 78.00 197 PRO A C 1
ATOM 1527 O O . PRO A 1 197 ? -6.697 24.007 -6.969 1.00 78.00 197 PRO A O 1
ATOM 1530 N N . ASN A 1 198 ? -4.721 25.094 -7.012 1.00 69.31 198 ASN A N 1
ATOM 1531 C CA . ASN A 1 198 ? -5.227 26.296 -6.373 1.00 69.31 198 ASN A CA 1
ATOM 1532 C C . ASN A 1 198 ? -6.458 26.772 -7.145 1.00 69.31 198 ASN A C 1
ATOM 1534 O O . ASN A 1 198 ? -6.366 27.088 -8.333 1.00 69.31 198 ASN A O 1
ATOM 1538 N N . LYS A 1 199 ? -7.604 26.876 -6.460 1.00 64.06 199 LYS A N 1
ATOM 1539 C CA . LYS A 1 199 ? -8.859 27.374 -7.053 1.00 64.06 199 LYS A CA 1
ATOM 1540 C C . LYS A 1 199 ? -8.706 28.766 -7.690 1.00 64.06 199 LYS A C 1
ATOM 1542 O O . LYS A 1 199 ? -9.538 29.154 -8.498 1.00 64.06 199 LYS A O 1
ATOM 1547 N N . CYS A 1 200 ? -7.638 29.492 -7.353 1.00 61.84 200 CYS A N 1
ATOM 1548 C CA . CYS A 1 200 ? -7.326 30.828 -7.857 1.00 61.84 200 CYS A CA 1
ATOM 1549 C C . CYS A 1 200 ? -6.295 30.864 -9.002 1.00 61.84 200 CYS A C 1
ATOM 1551 O O . CYS A 1 200 ? -5.766 31.933 -9.288 1.00 61.84 200 CYS A O 1
ATOM 1553 N N . GLY A 1 201 ? -5.964 29.734 -9.638 1.00 72.12 201 GLY A N 1
ATOM 1554 C CA . GLY A 1 201 ? -5.047 29.716 -10.787 1.00 72.12 201 GLY A CA 1
ATOM 1555 C C . GLY A 1 201 ? -3.594 30.078 -10.455 1.00 72.12 201 GLY A C 1
ATOM 1556 O O . GLY A 1 201 ? -2.798 30.314 -11.362 1.00 72.12 201 GLY A O 1
ATOM 1557 N N . SER A 1 202 ? -3.219 30.124 -9.173 1.00 72.31 202 SER A N 1
ATOM 1558 C CA . SER A 1 202 ? -1.828 30.333 -8.787 1.00 72.31 202 SER A CA 1
ATOM 1559 C C . SER A 1 202 ? -0.998 29.104 -9.137 1.00 72.31 202 SER A C 1
ATOM 1561 O O . SER A 1 202 ? -1.348 27.967 -8.808 1.00 72.31 202 SER A O 1
ATOM 1563 N N . GLN A 1 203 ? 0.125 29.371 -9.801 1.00 79.94 203 GLN A N 1
ATOM 1564 C CA . GLN A 1 203 ? 1.146 28.394 -10.141 1.00 79.94 203 GLN A CA 1
ATOM 1565 C C . GLN A 1 203 ? 1.508 27.570 -8.901 1.00 79.94 203 GLN A C 1
ATOM 1567 O O . GLN A 1 203 ? 1.759 28.120 -7.827 1.00 79.94 203 GLN A O 1
ATOM 1572 N N . TRP A 1 204 ? 1.492 26.246 -9.044 1.00 83.19 204 TRP A N 1
ATOM 1573 C CA . TRP A 1 204 ? 1.882 25.338 -7.972 1.00 83.19 204 TRP A CA 1
ATOM 1574 C C . TRP A 1 204 ? 3.307 25.671 -7.513 1.00 83.19 204 TRP A C 1
ATOM 1576 O O . TRP A 1 204 ? 4.226 25.745 -8.334 1.00 83.19 204 TRP A O 1
ATOM 1586 N N . SER A 1 205 ? 3.476 25.897 -6.210 1.00 85.31 205 SER A N 1
ATOM 1587 C CA . SER A 1 205 ? 4.780 26.170 -5.612 1.00 85.31 205 SER A CA 1
ATOM 1588 C C . SER A 1 205 ? 5.391 24.870 -5.113 1.00 85.31 205 SER A C 1
ATOM 1590 O O . SER A 1 205 ? 4.719 24.073 -4.457 1.00 85.31 205 SER A O 1
ATOM 1592 N N . TYR A 1 206 ? 6.674 24.668 -5.403 1.00 87.00 206 TYR A N 1
ATOM 1593 C CA . TYR A 1 206 ? 7.408 23.530 -4.868 1.00 87.00 206 TYR A CA 1
ATOM 1594 C C . TYR A 1 206 ? 7.453 23.610 -3.333 1.00 87.00 206 TYR A C 1
ATOM 1596 O O . TYR A 1 206 ? 7.739 24.682 -2.790 1.00 87.00 206 TYR A O 1
ATOM 1604 N N . PRO A 1 207 ? 7.225 22.491 -2.620 1.00 90.00 207 PRO A N 1
ATOM 1605 C CA . PRO A 1 207 ? 7.471 22.420 -1.188 1.00 90.00 207 PRO A CA 1
ATOM 1606 C C . PRO A 1 207 ? 8.894 22.868 -0.847 1.00 90.00 207 PRO A C 1
ATOM 1608 O O . PRO A 1 207 ? 9.840 22.556 -1.575 1.00 90.00 207 PRO A O 1
ATOM 1611 N N . HIS A 1 208 ? 9.046 23.570 0.279 1.00 93.19 208 HIS A N 1
ATOM 1612 C CA . HIS A 1 208 ? 10.359 23.984 0.775 1.00 93.19 208 HIS A CA 1
ATOM 1613 C C . HIS A 1 208 ? 11.279 22.767 0.978 1.00 93.19 208 HIS A C 1
ATOM 1615 O O . HIS A 1 208 ? 10.807 21.674 1.309 1.00 93.19 208 HIS A O 1
ATOM 1621 N N . ALA A 1 209 ? 12.594 22.951 0.822 1.00 94.19 209 ALA A N 1
ATOM 1622 C CA . ALA A 1 209 ? 13.575 21.870 0.955 1.00 94.19 209 ALA A CA 1
ATOM 1623 C C . ALA A 1 209 ? 13.476 21.145 2.314 1.00 94.19 209 ALA A C 1
ATOM 1625 O O . ALA A 1 209 ? 13.517 19.918 2.363 1.00 94.19 209 ALA A O 1
ATOM 1626 N N . ASP A 1 210 ? 13.233 21.884 3.397 1.00 95.12 210 ASP A N 1
ATOM 1627 C CA . ASP A 1 210 ? 13.078 21.304 4.741 1.00 95.12 210 ASP A CA 1
ATOM 1628 C C . ASP A 1 210 ? 11.824 20.427 4.869 1.00 95.12 210 ASP A C 1
ATOM 1630 O O . ASP A 1 210 ? 11.833 19.382 5.525 1.00 95.12 210 ASP A O 1
ATOM 1634 N N . MET A 1 211 ? 10.731 20.829 4.213 1.00 94.56 211 MET A N 1
ATOM 1635 C CA . MET A 1 211 ? 9.498 20.045 4.178 1.00 94.56 211 MET A CA 1
ATOM 1636 C C . MET A 1 211 ? 9.711 18.758 3.381 1.00 94.56 211 MET A C 1
ATOM 1638 O O . MET A 1 211 ? 9.286 17.689 3.812 1.00 94.56 211 MET A O 1
ATOM 1642 N N . MET A 1 212 ? 10.417 18.849 2.251 1.00 95.31 212 MET A N 1
ATOM 1643 C CA . MET A 1 212 ? 10.813 17.693 1.448 1.00 95.31 212 MET A CA 1
ATOM 1644 C C . MET A 1 212 ? 11.633 16.691 2.265 1.00 95.31 212 MET A C 1
ATOM 1646 O O . MET A 1 212 ? 11.332 15.496 2.252 1.00 95.31 212 MET A O 1
ATOM 1650 N N . GLU A 1 213 ? 12.644 17.165 2.990 1.00 96.69 213 GLU A N 1
ATOM 1651 C CA . GLU A 1 213 ? 13.471 16.292 3.819 1.00 96.69 213 GLU A CA 1
ATOM 1652 C C . GLU A 1 213 ? 12.646 15.643 4.935 1.00 96.69 213 GLU A C 1
ATOM 1654 O O . GLU A 1 213 ? 12.745 14.442 5.171 1.00 96.69 213 GLU A O 1
ATOM 1659 N N . SER A 1 214 ? 11.725 16.395 5.540 1.00 97.75 214 SER A N 1
ATOM 1660 C CA . SER A 1 214 ? 10.805 15.869 6.552 1.00 97.75 214 SER A CA 1
ATOM 1661 C C . SER A 1 214 ? 9.880 14.773 5.998 1.00 97.75 214 SER A C 1
ATOM 1663 O O . SER A 1 214 ? 9.683 13.742 6.646 1.00 97.75 214 SER A O 1
ATOM 1665 N N . ILE A 1 215 ? 9.358 14.944 4.776 1.00 97.62 215 ILE A N 1
ATOM 1666 C CA . ILE A 1 215 ? 8.555 13.925 4.078 1.00 97.62 215 ILE A CA 1
ATOM 1667 C C . ILE A 1 215 ? 9.389 12.658 3.858 1.00 97.62 215 ILE A C 1
ATOM 1669 O O . ILE A 1 215 ? 8.965 11.562 4.236 1.00 97.62 215 ILE A O 1
ATOM 1673 N N . LYS A 1 216 ? 10.594 12.793 3.297 1.00 97.44 216 LYS A N 1
ATOM 1674 C CA . LYS A 1 216 ? 11.502 11.666 3.042 1.00 97.44 216 LYS A CA 1
ATOM 1675 C C . LYS A 1 216 ? 11.880 10.927 4.318 1.00 97.44 216 LYS A C 1
ATOM 1677 O O . LYS A 1 216 ? 11.811 9.699 4.359 1.00 97.44 216 LYS A O 1
ATOM 1682 N N . MET A 1 217 ? 12.215 11.665 5.371 1.00 97.75 217 MET A N 1
ATOM 1683 C CA . MET A 1 217 ? 12.531 11.103 6.679 1.00 97.75 217 MET A CA 1
ATOM 1684 C C . MET A 1 217 ? 11.347 10.335 7.263 1.00 97.75 217 MET A C 1
ATOM 1686 O O . MET A 1 217 ? 11.544 9.251 7.807 1.00 97.75 217 MET A O 1
ATOM 1690 N N . SER A 1 218 ? 10.116 10.829 7.102 1.00 98.00 218 SER A N 1
ATOM 1691 C CA . SER A 1 218 ? 8.927 10.101 7.563 1.00 98.00 218 SER A CA 1
ATOM 1692 C C . SER A 1 218 ? 8.716 8.769 6.830 1.00 98.00 218 SER A C 1
ATOM 1694 O O . SER A 1 218 ? 8.283 7.805 7.449 1.00 98.00 218 SER A O 1
ATOM 1696 N N . LEU A 1 219 ? 9.087 8.669 5.547 1.00 97.62 219 LEU A N 1
ATOM 1697 C CA . LEU A 1 219 ? 9.028 7.410 4.790 1.00 97.62 219 LEU A CA 1
ATOM 1698 C C . LEU A 1 219 ? 10.120 6.423 5.213 1.00 97.62 219 LEU A C 1
ATOM 1700 O O . LEU A 1 219 ? 9.900 5.219 5.140 1.00 97.62 219 LEU A O 1
ATOM 1704 N N . SER A 1 220 ? 11.276 6.916 5.659 1.00 97.25 220 SER A N 1
ATOM 1705 C CA . SER A 1 220 ? 12.430 6.090 6.037 1.00 97.25 220 SER A CA 1
ATOM 1706 C C . SER A 1 220 ? 12.357 5.514 7.458 1.00 97.25 220 SER A C 1
ATOM 1708 O O . SER A 1 220 ? 13.071 4.559 7.765 1.00 97.25 220 SER A O 1
ATOM 1710 N N . ARG A 1 221 ? 11.543 6.091 8.353 1.00 96.75 221 ARG A N 1
ATOM 1711 C CA . ARG A 1 221 ? 11.486 5.702 9.775 1.00 96.75 221 ARG A CA 1
ATOM 1712 C C . ARG A 1 221 ? 10.529 4.539 10.006 1.00 96.75 221 ARG A C 1
ATOM 1714 O O . ARG A 1 221 ? 9.394 4.545 9.538 1.00 96.75 221 ARG A O 1
ATOM 1721 N N . SER A 1 222 ? 10.957 3.548 10.781 1.00 94.62 222 SER A N 1
ATOM 1722 C CA . SER A 1 222 ? 10.160 2.338 11.027 1.00 94.62 222 SER A CA 1
ATOM 1723 C C . SER A 1 222 ? 8.814 2.625 11.706 1.00 94.62 222 SER A C 1
ATOM 1725 O O . SER A 1 222 ? 7.818 1.961 11.429 1.00 94.62 222 SER A O 1
ATOM 1727 N N . GLU A 1 223 ? 8.775 3.661 12.540 1.00 94.12 223 GLU A N 1
ATOM 1728 C CA . GLU A 1 223 ? 7.650 4.044 13.385 1.00 94.12 223 GLU A CA 1
ATOM 1729 C C . GLU A 1 223 ? 6.585 4.853 12.642 1.00 94.12 223 GLU A C 1
ATOM 1731 O O . GLU A 1 223 ? 5.445 4.902 13.098 1.00 94.12 223 GLU A O 1
ATOM 1736 N N . THR A 1 224 ? 6.943 5.500 11.529 1.00 96.62 224 THR A N 1
ATOM 1737 C CA . THR A 1 224 ? 6.073 6.464 10.830 1.00 96.62 224 THR A CA 1
ATOM 1738 C C . THR A 1 224 ? 5.911 6.178 9.338 1.00 96.62 224 THR A C 1
ATOM 1740 O O . THR A 1 224 ? 4.955 6.658 8.728 1.00 96.62 224 THR A O 1
ATOM 1743 N N . SER A 1 225 ? 6.769 5.330 8.763 1.00 96.94 225 SER A N 1
ATOM 1744 C CA . SER A 1 225 ? 6.753 4.940 7.345 1.00 96.94 225 SER A CA 1
ATOM 1745 C C . SER A 1 225 ? 5.404 4.423 6.871 1.00 96.94 225 SER A C 1
ATOM 1747 O O . SER A 1 225 ? 4.991 4.738 5.761 1.00 96.94 225 SER A O 1
ATOM 1749 N N . PHE A 1 226 ? 4.684 3.670 7.703 1.00 96.38 226 PHE A N 1
ATOM 1750 C CA . PHE A 1 226 ? 3.372 3.143 7.338 1.00 96.38 226 PHE A CA 1
ATOM 1751 C C . PHE A 1 226 ? 2.301 4.255 7.250 1.00 96.38 226 PHE A C 1
ATOM 1753 O O . PHE A 1 226 ? 1.502 4.252 6.317 1.00 96.38 226 PHE A O 1
ATOM 1760 N N . ILE A 1 227 ? 2.333 5.259 8.141 1.00 97.56 227 ILE A N 1
ATOM 1761 C CA . ILE A 1 227 ? 1.451 6.444 8.080 1.00 97.56 227 ILE A CA 1
ATOM 1762 C C . ILE A 1 227 ? 1.773 7.239 6.813 1.00 97.56 227 ILE A C 1
ATOM 1764 O O . ILE A 1 227 ? 0.891 7.544 6.011 1.00 97.56 227 ILE A O 1
ATOM 1768 N N . ALA A 1 228 ? 3.062 7.524 6.609 1.00 97.88 228 ALA A N 1
ATOM 1769 C CA . ALA A 1 228 ? 3.566 8.256 5.456 1.00 97.88 228 ALA A CA 1
ATOM 1770 C C . ALA A 1 228 ? 3.214 7.557 4.130 1.00 97.88 228 ALA A C 1
ATOM 1772 O O . ALA A 1 228 ? 2.782 8.206 3.182 1.00 97.88 228 ALA A O 1
ATOM 1773 N N . ALA A 1 229 ? 3.322 6.227 4.071 1.00 96.69 229 ALA A N 1
ATOM 1774 C CA . ALA A 1 229 ? 2.959 5.432 2.901 1.00 96.69 229 ALA A CA 1
ATOM 1775 C C . ALA A 1 229 ? 1.459 5.505 2.574 1.00 96.69 229 ALA A C 1
ATOM 1777 O O . ALA A 1 229 ? 1.101 5.591 1.401 1.00 96.69 229 ALA A O 1
ATOM 1778 N N . ARG A 1 230 ? 0.577 5.505 3.583 1.00 96.38 230 ARG A N 1
ATOM 1779 C CA . ARG A 1 230 ? -0.872 5.666 3.367 1.00 96.38 230 ARG A CA 1
ATOM 1780 C C . ARG A 1 230 ? -1.225 7.068 2.867 1.00 96.38 230 ARG A C 1
ATOM 1782 O O . ARG A 1 230 ? -2.072 7.211 1.991 1.00 96.38 230 ARG A O 1
ATOM 1789 N N . TYR A 1 231 ? -0.541 8.100 3.354 1.00 97.31 231 TYR A N 1
ATOM 1790 C CA . TYR A 1 231 ? -0.677 9.444 2.790 1.00 97.31 231 TYR A CA 1
ATOM 1791 C C . TYR A 1 231 ? -0.164 9.540 1.355 1.00 97.31 231 TYR A C 1
ATOM 1793 O O . TYR A 1 231 ? -0.837 10.124 0.508 1.00 97.31 231 TYR A O 1
ATOM 1801 N N . LEU A 1 232 ? 0.997 8.943 1.072 1.00 96.06 232 LEU A N 1
ATOM 1802 C CA . LEU A 1 232 ? 1.545 8.874 -0.279 1.00 96.06 232 LEU A CA 1
ATOM 1803 C C . LEU A 1 232 ? 0.563 8.197 -1.233 1.00 96.06 232 LEU A C 1
ATOM 1805 O O . LEU A 1 232 ? 0.354 8.698 -2.331 1.00 96.06 232 LEU A O 1
ATOM 1809 N N . LEU A 1 233 ? -0.072 7.108 -0.802 1.00 94.69 233 LEU A N 1
ATOM 1810 C CA . LEU A 1 233 ? -1.108 6.433 -1.572 1.00 94.69 233 LEU A CA 1
ATOM 1811 C C . LEU A 1 233 ? -2.230 7.395 -1.979 1.00 94.69 233 LEU A C 1
ATOM 1813 O O . LEU A 1 233 ? -2.549 7.494 -3.163 1.00 94.69 233 LEU A O 1
ATOM 1817 N N . HIS A 1 234 ? -2.792 8.136 -1.025 1.00 93.75 234 HIS A N 1
ATOM 1818 C CA . HIS A 1 234 ? -3.845 9.106 -1.324 1.00 93.75 234 HIS A CA 1
ATOM 1819 C C . HIS A 1 234 ? -3.354 10.239 -2.231 1.00 93.75 234 HIS A C 1
ATOM 1821 O O . HIS A 1 234 ? -4.046 10.592 -3.182 1.00 93.75 234 HIS A O 1
ATOM 1827 N N . ALA A 1 235 ? -2.140 10.747 -2.006 1.00 93.69 235 ALA A N 1
ATOM 1828 C CA . ALA A 1 235 ? -1.537 11.771 -2.855 1.00 93.69 235 ALA A CA 1
ATOM 1829 C C . ALA A 1 235 ? -1.342 11.282 -4.304 1.00 93.69 235 ALA A C 1
ATOM 1831 O O . ALA A 1 235 ? -1.644 12.007 -5.249 1.00 93.69 235 ALA A O 1
ATOM 1832 N N . VAL A 1 236 ? -0.882 10.043 -4.500 1.00 91.19 236 VAL A N 1
ATOM 1833 C CA . VAL A 1 236 ? -0.715 9.447 -5.836 1.00 91.19 236 VAL A CA 1
ATOM 1834 C C . VAL A 1 236 ? -2.072 9.236 -6.506 1.00 91.19 236 VAL A C 1
ATOM 1836 O O . VAL A 1 236 ? -2.232 9.605 -7.665 1.00 91.19 236 VAL A O 1
ATOM 1839 N N . GLN A 1 237 ? -3.065 8.698 -5.792 1.00 90.12 237 GLN A N 1
ATOM 1840 C CA . GLN A 1 237 ? -4.420 8.517 -6.327 1.00 90.12 237 GLN A CA 1
ATOM 1841 C C . GLN A 1 237 ? -5.039 9.847 -6.756 1.00 90.12 237 GLN A C 1
ATOM 1843 O O . GLN A 1 237 ? -5.588 9.945 -7.849 1.00 90.12 237 GLN A O 1
ATOM 1848 N N . GLN A 1 238 ? -4.899 10.883 -5.934 1.00 87.81 238 GLN A N 1
ATOM 1849 C CA . GLN A 1 238 ? -5.394 12.214 -6.252 1.00 87.81 238 GLN A CA 1
ATOM 1850 C C . GLN A 1 238 ? -4.741 12.761 -7.523 1.00 87.81 238 GLN A C 1
ATOM 1852 O O . GLN A 1 238 ? -5.426 13.268 -8.407 1.00 87.81 238 GLN A O 1
ATOM 1857 N N . VAL A 1 239 ? -3.417 12.652 -7.625 1.00 88.31 239 VAL A N 1
ATOM 1858 C CA . VAL A 1 239 ? -2.660 13.250 -8.723 1.00 88.31 239 VAL A CA 1
ATOM 1859 C C . VAL A 1 239 ? -2.715 12.415 -10.006 1.00 88.31 239 VAL A C 1
ATOM 1861 O O . VAL A 1 239 ? -2.560 12.976 -11.082 1.00 88.31 239 VAL A O 1
ATOM 1864 N N . SER A 1 240 ? -3.038 11.120 -9.938 1.00 84.75 240 SER A N 1
ATOM 1865 C CA . SER A 1 240 ? -3.250 10.277 -11.130 1.00 84.75 240 SER A CA 1
ATOM 1866 C C . SER A 1 240 ? -4.324 10.827 -12.081 1.00 84.75 240 SER A C 1
ATOM 1868 O O . SER A 1 240 ? -4.259 10.611 -13.285 1.00 84.75 240 SER A O 1
ATOM 1870 N N . SER A 1 241 ? -5.274 11.614 -11.562 1.00 81.81 241 SER A N 1
ATOM 1871 C CA . SER A 1 241 ? -6.315 12.272 -12.363 1.00 81.81 241 SER A CA 1
ATOM 1872 C C . SER A 1 241 ? -5.869 13.588 -13.020 1.00 81.81 241 SER A C 1
ATOM 1874 O O . SER A 1 241 ? -6.639 14.176 -13.777 1.00 81.81 241 SER A O 1
ATOM 1876 N N . TYR A 1 242 ? -4.656 14.080 -12.737 1.00 80.81 242 TYR A N 1
ATOM 1877 C CA . TYR A 1 242 ? -4.172 15.383 -13.197 1.00 80.81 242 TYR A CA 1
ATOM 1878 C C . TYR A 1 242 ? -2.755 15.295 -13.777 1.00 80.81 242 TYR A C 1
ATOM 1880 O O . TYR A 1 242 ? -1.799 14.924 -13.102 1.00 80.81 242 TYR A O 1
ATOM 1888 N N . SER A 1 243 ? -2.572 15.763 -15.010 1.00 74.12 243 SER A N 1
ATOM 1889 C CA . SER A 1 243 ? -1.235 16.049 -15.539 1.00 74.12 243 SER A CA 1
ATOM 1890 C C . SER A 1 243 ? -0.723 17.382 -14.976 1.00 74.12 243 SER A C 1
ATOM 1892 O O . SER A 1 243 ? -1.420 18.392 -15.079 1.00 74.12 243 SER A O 1
ATOM 1894 N N . GLY A 1 244 ? 0.490 17.435 -14.413 1.00 84.31 244 GLY A N 1
ATOM 1895 C CA . GLY A 1 244 ? 1.056 18.706 -13.945 1.00 84.31 244 GLY A CA 1
ATOM 1896 C C . GLY A 1 244 ? 2.341 18.604 -13.124 1.00 84.31 244 GLY A C 1
ATOM 1897 O O . GLY A 1 244 ? 2.919 17.535 -12.942 1.00 84.31 244 GLY A O 1
ATOM 1898 N N . THR A 1 245 ? 2.789 19.743 -12.593 1.00 86.06 245 THR A N 1
ATOM 1899 C CA . THR A 1 245 ? 4.005 19.848 -11.764 1.00 86.06 245 THR A CA 1
ATOM 1900 C C . THR A 1 245 ? 3.921 19.025 -10.479 1.00 86.06 245 THR A C 1
ATOM 1902 O O . THR A 1 245 ? 4.921 18.442 -10.070 1.00 86.06 245 THR A O 1
ATOM 1905 N N . ALA A 1 246 ? 2.732 18.919 -9.879 1.00 87.44 246 ALA A N 1
ATOM 1906 C CA . ALA A 1 246 ? 2.469 18.080 -8.709 1.00 87.44 246 ALA A CA 1
ATOM 1907 C C . ALA A 1 246 ? 2.695 16.581 -8.999 1.00 87.44 246 ALA A C 1
ATOM 1909 O O . ALA A 1 246 ? 3.316 15.878 -8.200 1.00 87.44 246 ALA A O 1
ATOM 1910 N N . ALA A 1 247 ? 2.258 16.111 -10.174 1.00 86.81 247 ALA A N 1
ATOM 1911 C CA . ALA A 1 247 ? 2.473 14.741 -10.646 1.00 86.81 247 ALA A CA 1
ATOM 1912 C C . ALA A 1 247 ? 3.958 14.442 -10.802 1.00 86.81 247 ALA A C 1
ATOM 1914 O O . ALA A 1 247 ? 4.477 13.512 -10.184 1.00 86.81 247 ALA A O 1
ATOM 1915 N N . SER A 1 248 ? 4.659 15.319 -11.520 1.00 86.75 248 SER A N 1
ATOM 1916 C CA . SER A 1 248 ? 6.110 15.260 -11.672 1.00 86.75 248 SER A CA 1
ATOM 1917 C C . SER A 1 248 ? 6.824 15.275 -10.317 1.00 86.75 248 SER A C 1
ATOM 1919 O O . SER A 1 248 ? 7.770 14.525 -10.094 1.00 86.75 248 SER A O 1
ATOM 1921 N N . PHE A 1 249 ? 6.373 16.090 -9.366 1.00 90.06 249 PHE A N 1
ATOM 1922 C CA . PHE A 1 249 ? 6.968 16.146 -8.036 1.00 90.06 249 PHE A CA 1
ATOM 1923 C C . PHE A 1 249 ? 6.863 14.809 -7.289 1.00 90.06 249 PHE A C 1
ATOM 1925 O O . PHE A 1 249 ? 7.882 14.289 -6.819 1.00 90.06 249 PHE A O 1
ATOM 1932 N N . LEU A 1 250 ? 5.661 14.227 -7.206 1.00 90.88 250 LEU A N 1
ATOM 1933 C CA . LEU A 1 250 ? 5.472 12.925 -6.565 1.00 90.88 250 LEU A CA 1
ATOM 1934 C C . LEU A 1 250 ? 6.279 11.844 -7.288 1.00 90.88 250 LEU A C 1
ATOM 1936 O O . LEU A 1 250 ? 6.998 11.087 -6.636 1.00 90.88 250 LEU A O 1
ATOM 1940 N N . GLN A 1 251 ? 6.233 11.830 -8.620 1.00 86.00 251 GLN A N 1
ATOM 1941 C CA . GLN A 1 251 ? 6.893 10.836 -9.462 1.00 86.00 251 GLN A CA 1
ATOM 1942 C C . GLN A 1 251 ? 8.425 10.890 -9.395 1.00 86.00 251 GLN A C 1
ATOM 1944 O O . GLN A 1 251 ? 9.065 9.841 -9.382 1.00 86.00 251 GLN A O 1
ATOM 1949 N N . TYR A 1 252 ? 9.029 12.082 -9.353 1.00 86.69 252 TYR A N 1
ATOM 1950 C CA . TYR A 1 252 ? 10.487 12.238 -9.456 1.00 86.69 252 TYR A CA 1
ATOM 1951 C C . TYR A 1 252 ? 11.196 12.453 -8.124 1.00 86.69 252 TYR A C 1
ATOM 1953 O O . TYR A 1 252 ? 12.413 12.280 -8.058 1.00 86.69 252 TYR A O 1
ATOM 1961 N N . LYS A 1 253 ? 10.487 12.857 -7.064 1.00 91.19 253 LYS A N 1
ATOM 1962 C CA . LYS A 1 253 ? 11.119 13.169 -5.771 1.00 91.19 253 LYS A CA 1
ATOM 1963 C C . LYS A 1 253 ? 10.698 12.221 -4.661 1.00 91.19 253 LYS A C 1
ATOM 1965 O O . LYS A 1 253 ? 11.568 11.716 -3.953 1.00 91.19 253 LYS A O 1
ATOM 1970 N N . ILE A 1 254 ? 9.399 11.980 -4.509 1.00 93.50 254 ILE A N 1
ATOM 1971 C CA . ILE A 1 254 ? 8.875 11.205 -3.376 1.00 93.50 254 ILE A CA 1
ATOM 1972 C C . ILE A 1 254 ? 8.852 9.713 -3.693 1.00 93.50 254 ILE A C 1
ATOM 1974 O O . ILE A 1 254 ? 9.347 8.904 -2.911 1.00 93.50 254 ILE A O 1
ATOM 1978 N N . TRP A 1 255 ? 8.337 9.347 -4.865 1.00 90.81 255 TRP A N 1
ATOM 1979 C CA . TRP A 1 255 ? 8.203 7.958 -5.279 1.00 90.81 255 TRP A CA 1
ATOM 1980 C C . TRP A 1 255 ? 9.544 7.208 -5.353 1.00 90.81 255 TRP A C 1
ATOM 1982 O O . TRP A 1 255 ? 9.653 6.159 -4.715 1.00 90.81 255 TRP A O 1
ATOM 1992 N N . PRO A 1 256 ? 10.606 7.725 -6.008 1.00 89.44 256 PRO A N 1
ATOM 1993 C CA . PRO A 1 256 ? 11.880 7.012 -6.083 1.00 89.44 256 PRO A CA 1
ATOM 1994 C C . PRO A 1 256 ? 12.515 6.843 -4.700 1.00 89.44 256 PRO A C 1
ATOM 1996 O O . PRO A 1 256 ? 13.132 5.816 -4.425 1.00 89.44 256 PRO A O 1
ATOM 1999 N N . HIS A 1 257 ? 12.308 7.817 -3.801 1.00 94.00 257 HIS A N 1
ATOM 2000 C CA . HIS A 1 257 ? 12.734 7.714 -2.406 1.00 94.00 257 HIS A CA 1
ATOM 2001 C C . HIS A 1 257 ? 11.995 6.585 -1.685 1.00 94.00 257 HIS A C 1
ATOM 2003 O O . HIS A 1 257 ? 12.638 5.736 -1.079 1.00 94.00 257 HIS A O 1
ATOM 2009 N N . TYR A 1 258 ? 10.666 6.513 -1.796 1.00 94.44 258 TYR A N 1
ATOM 2010 C CA . TYR A 1 258 ? 9.876 5.448 -1.170 1.00 94.44 258 TYR A CA 1
ATOM 2011 C C . TYR A 1 258 ? 10.249 4.047 -1.683 1.00 94.44 258 TYR A C 1
ATOM 2013 O O . TYR A 1 258 ? 10.412 3.112 -0.894 1.00 94.44 258 TYR A O 1
ATOM 2021 N N . VAL A 1 259 ? 10.465 3.903 -2.993 1.00 90.69 259 VAL A N 1
ATOM 2022 C CA . VAL A 1 259 ? 10.953 2.655 -3.601 1.00 90.69 259 VAL A CA 1
ATOM 2023 C C . VAL A 1 259 ? 12.364 2.319 -3.097 1.00 90.69 259 VAL A C 1
ATOM 2025 O O . VAL A 1 259 ? 12.634 1.172 -2.743 1.00 90.69 259 VAL A O 1
ATOM 2028 N N . GLY A 1 260 ? 13.251 3.313 -2.986 1.00 91.69 260 GLY A N 1
ATOM 2029 C CA . GLY A 1 260 ? 14.597 3.144 -2.429 1.00 91.69 260 GLY A CA 1
ATOM 2030 C C . GLY A 1 260 ? 14.595 2.705 -0.961 1.00 91.69 260 GLY A C 1
ATOM 2031 O O . GLY A 1 260 ? 15.337 1.791 -0.589 1.00 91.69 260 GLY A O 1
ATOM 2032 N N . VAL A 1 261 ? 13.714 3.286 -0.140 1.00 93.81 261 VAL A N 1
ATOM 2033 C CA . VAL A 1 261 ? 13.486 2.849 1.246 1.00 93.81 261 VAL A CA 1
ATOM 2034 C C . VAL A 1 261 ? 12.968 1.417 1.268 1.00 93.81 261 VAL A C 1
ATOM 2036 O O . VAL A 1 261 ? 13.462 0.611 2.049 1.00 93.81 261 VAL A O 1
ATOM 2039 N N . THR A 1 262 ? 12.033 1.069 0.382 1.00 91.81 262 THR A N 1
ATOM 2040 C CA . THR A 1 262 ? 11.496 -0.294 0.292 1.00 91.81 262 THR A CA 1
ATOM 2041 C C . THR A 1 262 ? 12.585 -1.313 -0.037 1.00 91.81 262 THR A C 1
ATOM 2043 O O . THR A 1 262 ? 12.610 -2.394 0.549 1.00 91.81 262 THR A O 1
ATOM 2046 N N . ALA A 1 263 ? 13.518 -0.967 -0.926 1.00 89.44 263 ALA A N 1
ATOM 2047 C CA . ALA A 1 263 ? 14.628 -1.844 -1.283 1.00 89.44 263 ALA A CA 1
ATOM 2048 C C . ALA A 1 263 ? 15.643 -1.988 -0.148 1.00 89.44 263 ALA A C 1
ATOM 2050 O O . ALA A 1 263 ? 16.160 -3.079 0.085 1.00 89.44 263 ALA A O 1
ATOM 2051 N N . SER A 1 264 ? 15.899 -0.902 0.578 1.00 91.19 264 SER A N 1
ATOM 2052 C CA . SER A 1 264 ? 16.872 -0.881 1.674 1.00 91.19 264 SER A CA 1
ATOM 2053 C C . SER A 1 264 ? 16.325 -1.506 2.961 1.00 91.19 264 SER A C 1
ATOM 2055 O O . SER A 1 264 ? 17.068 -2.129 3.714 1.00 91.19 264 SER A O 1
ATOM 2057 N N . ASN A 1 265 ? 15.027 -1.347 3.227 1.00 93.44 265 ASN A N 1
ATOM 2058 C CA . ASN A 1 265 ? 14.365 -1.794 4.448 1.00 93.44 265 ASN A CA 1
ATOM 2059 C C . ASN A 1 265 ? 12.945 -2.326 4.156 1.00 93.44 265 ASN A C 1
ATOM 2061 O O . ASN A 1 265 ? 11.943 -1.692 4.483 1.00 93.44 265 ASN A O 1
ATOM 2065 N N . PRO A 1 266 ? 12.817 -3.524 3.568 1.00 90.94 266 PRO A N 1
ATOM 2066 C CA . PRO A 1 266 ? 11.520 -4.109 3.209 1.00 90.94 266 PRO A CA 1
ATOM 2067 C C . PRO A 1 266 ? 10.624 -4.422 4.418 1.00 90.94 266 PRO A C 1
ATOM 2069 O O . PRO A 1 266 ? 9.413 -4.566 4.268 1.00 90.94 266 PRO A O 1
ATOM 2072 N N . SER A 1 267 ? 11.196 -4.563 5.620 1.00 89.88 267 SER A N 1
ATOM 2073 C CA . SER A 1 267 ? 10.449 -4.922 6.834 1.00 89.88 267 SER A CA 1
ATOM 2074 C C . SER A 1 267 ? 9.555 -3.808 7.371 1.00 89.88 267 SER A C 1
ATOM 2076 O O . SER A 1 267 ? 8.597 -4.102 8.086 1.00 89.88 267 SER A O 1
ATOM 2078 N N . ILE A 1 268 ? 9.847 -2.547 7.044 1.00 92.56 268 ILE A N 1
ATOM 2079 C CA . ILE A 1 268 ? 9.049 -1.402 7.510 1.00 92.56 268 ILE A CA 1
ATOM 2080 C C . ILE A 1 268 ? 7.903 -1.053 6.552 1.00 92.56 268 ILE A C 1
ATOM 2082 O O . ILE A 1 268 ? 7.042 -0.248 6.890 1.00 92.56 268 ILE A O 1
ATOM 2086 N N . ILE A 1 269 ? 7.856 -1.681 5.375 1.00 92.75 269 ILE A N 1
ATOM 2087 C CA . ILE A 1 269 ? 6.914 -1.329 4.313 1.00 92.75 269 ILE A CA 1
ATOM 2088 C C . ILE A 1 269 ? 5.604 -2.105 4.426 1.00 92.75 269 ILE A C 1
ATOM 2090 O O . ILE A 1 269 ? 5.576 -3.320 4.625 1.00 92.75 269 ILE A O 1
ATOM 2094 N N . GLU A 1 270 ? 4.496 -1.389 4.238 1.00 91.06 270 GLU A N 1
ATOM 2095 C CA . GLU A 1 270 ? 3.190 -1.981 3.956 1.00 91.06 270 GLU A CA 1
ATOM 2096 C C . GLU A 1 270 ? 3.093 -2.296 2.460 1.00 91.06 270 GLU A C 1
ATOM 2098 O O . GLU A 1 270 ? 2.808 -1.421 1.643 1.00 91.06 270 GLU A O 1
ATOM 2103 N N . TRP A 1 271 ? 3.356 -3.553 2.100 1.00 89.81 271 TRP A N 1
ATOM 2104 C CA . TRP A 1 271 ? 3.378 -4.009 0.707 1.00 89.81 271 TRP A CA 1
ATOM 2105 C C . TRP A 1 271 ? 2.069 -3.755 -0.045 1.00 89.81 271 TRP A C 1
ATOM 2107 O O . TRP A 1 271 ? 2.111 -3.397 -1.219 1.00 89.81 271 TRP A O 1
ATOM 2117 N N . SER A 1 272 ? 0.931 -3.835 0.645 1.00 89.06 272 SER A N 1
ATOM 2118 C CA . SER A 1 272 ? -0.374 -3.472 0.093 1.00 89.06 272 SER A CA 1
ATOM 2119 C C . SER A 1 272 ? -0.421 -2.018 -0.389 1.00 89.06 272 SER A C 1
ATOM 2121 O O . SER A 1 272 ? -0.972 -1.744 -1.449 1.00 89.06 272 SER A O 1
ATOM 2123 N N . ASN A 1 273 ? 0.196 -1.074 0.333 1.00 91.06 273 ASN A N 1
ATOM 2124 C CA . ASN A 1 273 ? 0.233 0.330 -0.090 1.00 91.06 273 ASN A CA 1
ATOM 2125 C C . ASN A 1 273 ? 1.142 0.509 -1.304 1.00 91.06 273 ASN A C 1
ATOM 2127 O O . ASN A 1 273 ? 0.783 1.227 -2.232 1.00 91.06 273 ASN A O 1
ATOM 2131 N N . LEU A 1 274 ? 2.302 -0.158 -1.315 1.00 90.38 274 LEU A N 1
ATOM 2132 C CA . LEU A 1 274 ? 3.212 -0.128 -2.460 1.00 90.38 274 LEU A CA 1
ATOM 2133 C C . LEU A 1 274 ? 2.524 -0.654 -3.726 1.00 90.38 274 LEU A C 1
ATOM 2135 O O . LEU A 1 274 ? 2.660 -0.041 -4.782 1.00 90.38 274 LEU A O 1
ATOM 2139 N N . ASP A 1 275 ? 1.771 -1.749 -3.610 1.00 86.94 275 ASP A N 1
ATOM 2140 C CA . ASP A 1 275 ? 1.009 -2.336 -4.712 1.00 86.94 275 ASP A CA 1
ATOM 2141 C C . ASP A 1 275 ? -0.043 -1.364 -5.262 1.00 86.94 275 ASP A C 1
ATOM 2143 O O . ASP A 1 275 ? -0.100 -1.127 -6.469 1.00 86.94 275 ASP A O 1
ATOM 2147 N N . VAL A 1 276 ? -0.832 -0.725 -4.391 1.00 86.88 276 VAL A N 1
ATOM 2148 C CA . VAL A 1 276 ? -1.837 0.250 -4.841 1.00 86.88 276 VAL A CA 1
ATOM 2149 C C . VAL A 1 276 ? -1.183 1.515 -5.409 1.00 86.88 276 VAL A C 1
ATOM 2151 O O . VAL A 1 276 ? -1.653 2.031 -6.421 1.00 86.88 276 VAL A O 1
ATOM 2154 N N . CYS A 1 277 ? -0.072 1.993 -4.843 1.00 87.75 277 CYS A N 1
ATOM 2155 C CA . CYS A 1 277 ? 0.684 3.089 -5.447 1.00 87.75 277 CYS A CA 1
ATOM 2156 C C . CYS A 1 277 ? 1.152 2.707 -6.855 1.00 87.75 277 CYS A C 1
ATOM 2158 O O . CYS A 1 277 ? 0.882 3.440 -7.799 1.00 87.75 277 CYS A O 1
ATOM 2160 N N . LEU A 1 278 ? 1.767 1.531 -7.022 1.00 84.56 278 LEU A N 1
ATOM 2161 C CA . LEU A 1 278 ? 2.224 1.017 -8.318 1.00 84.56 278 LEU A CA 1
ATOM 2162 C C . LEU A 1 278 ? 1.105 0.869 -9.350 1.00 84.56 278 LEU A C 1
ATOM 2164 O O . LEU A 1 278 ? 1.396 0.960 -10.537 1.00 84.56 278 LEU A O 1
ATOM 2168 N N . ARG A 1 279 ? -0.147 0.665 -8.921 1.00 84.00 279 ARG A N 1
ATOM 2169 C CA . ARG A 1 279 ? -1.340 0.673 -9.788 1.00 84.00 279 ARG A CA 1
ATOM 2170 C C . ARG A 1 279 ? -1.745 2.051 -10.267 1.00 84.00 279 ARG A C 1
ATOM 2172 O O . ARG A 1 279 ? -2.334 2.151 -11.333 1.00 84.00 279 ARG A O 1
ATOM 2179 N N . ALA A 1 280 ? -1.472 3.076 -9.473 1.00 82.06 280 ALA A N 1
ATOM 2180 C CA . ALA A 1 280 ? -1.822 4.454 -9.782 1.00 82.06 280 ALA A CA 1
ATOM 2181 C C . ALA A 1 280 ? -0.692 5.197 -10.524 1.00 82.06 280 ALA A C 1
ATOM 2183 O O . ALA A 1 280 ? -0.934 6.232 -11.134 1.00 82.06 280 ALA A O 1
ATOM 2184 N N . VAL A 1 281 ? 0.539 4.664 -10.513 1.00 72.50 281 VAL A N 1
ATOM 2185 C CA . VAL A 1 281 ? 1.685 5.201 -11.272 1.00 72.50 281 VAL A CA 1
ATOM 2186 C C . VAL A 1 281 ? 1.726 4.848 -12.783 1.00 72.50 281 VAL A C 1
ATOM 2188 O O . VAL A 1 281 ? 2.416 5.570 -13.492 1.00 72.50 281 VAL A O 1
ATOM 2191 N N . PRO A 1 282 ? 1.054 3.834 -13.374 1.00 62.97 282 PRO A N 1
ATOM 2192 C CA . PRO A 1 282 ? 1.183 3.534 -14.806 1.00 62.97 282 PRO A CA 1
ATOM 2193 C C . PRO A 1 282 ? 0.802 4.724 -15.692 1.00 62.97 282 PRO A C 1
ATOM 2195 O O . PRO A 1 282 ? 1.544 5.035 -16.622 1.00 62.97 282 PRO A O 1
ATOM 2198 N N . 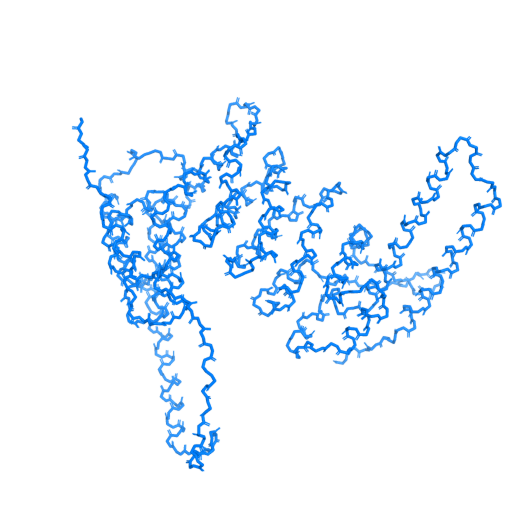ASP A 1 283 ? -0.231 5.481 -15.313 1.00 58.50 283 ASP A N 1
ATOM 2199 C CA . ASP A 1 283 ? -0.621 6.732 -15.983 1.00 58.50 283 ASP A CA 1
ATOM 2200 C C . ASP A 1 283 ? 0.482 7.812 -15.925 1.00 58.50 283 ASP A C 1
ATOM 2202 O O . ASP A 1 283 ? 0.573 8.668 -16.801 1.00 58.50 283 ASP A O 1
ATOM 2206 N N . LEU A 1 284 ? 1.385 7.737 -14.941 1.00 52.00 284 LEU A N 1
ATOM 2207 C CA . LEU A 1 284 ? 2.569 8.597 -14.815 1.00 52.00 284 LEU A CA 1
ATOM 2208 C C . LEU A 1 284 ? 3.777 8.058 -15.615 1.00 52.00 284 LEU A C 1
ATOM 2210 O O . LEU A 1 284 ? 4.598 8.835 -16.110 1.00 52.00 284 LEU A O 1
ATOM 2214 N N . VAL A 1 285 ? 3.903 6.733 -15.756 1.00 51.75 285 VAL A N 1
ATOM 2215 C CA . VAL A 1 285 ? 5.034 6.037 -16.415 1.00 51.75 285 VAL A CA 1
ATOM 2216 C C . VAL A 1 285 ? 4.918 6.052 -17.938 1.00 51.75 285 VAL A C 1
ATOM 2218 O O . VAL A 1 285 ? 5.939 6.004 -18.616 1.00 51.75 285 VAL A O 1
ATOM 2221 N N . HIS A 1 286 ? 3.709 6.169 -18.491 1.00 54.88 286 HIS A N 1
ATOM 2222 C CA . HIS A 1 286 ? 3.492 6.208 -19.944 1.00 54.88 286 HIS A CA 1
ATOM 2223 C C . HIS A 1 286 ? 4.066 7.450 -20.647 1.00 54.88 286 HIS A C 1
ATOM 2225 O O . HIS A 1 286 ? 4.037 7.529 -21.873 1.00 54.88 286 HIS A O 1
ATOM 2231 N N . THR A 1 287 ? 4.648 8.400 -19.912 1.00 55.66 287 THR A N 1
ATOM 2232 C CA . THR A 1 287 ? 5.475 9.438 -20.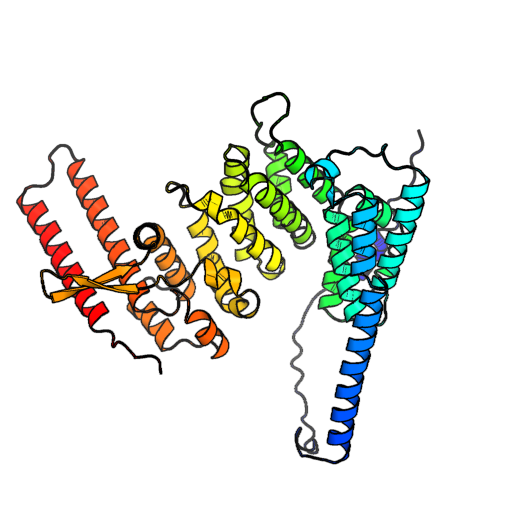528 1.00 55.66 287 THR A CA 1
ATOM 2233 C C . THR A 1 287 ? 6.844 8.843 -20.876 1.00 55.66 287 THR A C 1
ATOM 2235 O O . THR A 1 287 ? 7.697 8.673 -20.009 1.00 55.66 287 THR A O 1
ATOM 2238 N N . GLU A 1 288 ? 7.058 8.535 -22.161 1.00 51.25 288 GLU A N 1
ATOM 2239 C CA . GLU A 1 288 ? 8.235 7.869 -22.772 1.00 51.25 288 GLU A CA 1
ATOM 2240 C C . GLU A 1 288 ? 9.627 8.424 -22.381 1.00 51.25 288 GLU A C 1
ATOM 2242 O O . GLU A 1 288 ? 10.659 7.899 -22.791 1.00 51.25 288 GLU A O 1
ATOM 2247 N N . ARG A 1 289 ? 9.701 9.497 -21.590 1.00 53.81 289 ARG A N 1
ATOM 2248 C CA . ARG A 1 289 ? 10.925 10.256 -21.325 1.00 53.81 289 ARG A CA 1
ATOM 2249 C C . ARG A 1 289 ? 11.651 9.925 -20.021 1.00 53.81 289 ARG A C 1
ATOM 2251 O O . ARG A 1 289 ? 12.742 10.461 -19.833 1.00 53.81 289 ARG A O 1
ATOM 2258 N N . TYR A 1 290 ? 11.133 9.081 -19.118 1.00 56.00 290 TYR A N 1
ATOM 2259 C CA . TYR A 1 290 ? 11.686 9.049 -17.752 1.00 56.00 290 TYR A CA 1
ATOM 2260 C C . TYR A 1 290 ? 11.992 7.661 -17.157 1.00 56.00 290 TYR A C 1
ATOM 2262 O O . TYR A 1 290 ? 11.180 7.008 -16.509 1.00 56.00 290 TYR A O 1
ATOM 2270 N N . TRP A 1 291 ? 13.273 7.296 -17.269 1.00 54.50 291 TRP A N 1
ATOM 2271 C CA . TRP A 1 291 ? 13.931 6.054 -16.830 1.00 54.50 291 TRP A CA 1
ATOM 2272 C C . TRP A 1 291 ? 14.221 5.922 -15.322 1.00 54.50 291 TRP A C 1
ATOM 2274 O O . TRP A 1 291 ? 14.907 4.988 -14.903 1.00 54.50 291 TRP A O 1
ATOM 2284 N N . ILE A 1 292 ? 13.744 6.842 -14.479 1.00 55.88 292 ILE A N 1
ATOM 2285 C CA . ILE A 1 292 ? 14.145 6.898 -13.057 1.00 55.88 292 ILE A CA 1
ATOM 2286 C C . ILE A 1 292 ? 13.486 5.776 -12.233 1.00 55.88 292 ILE A C 1
ATOM 2288 O O . ILE A 1 292 ? 14.089 5.241 -11.305 1.00 55.88 292 ILE A O 1
ATOM 2292 N N . ILE A 1 293 ? 12.273 5.363 -12.606 1.00 61.66 293 ILE A N 1
ATOM 2293 C CA . ILE A 1 293 ? 11.501 4.315 -11.920 1.00 61.66 293 ILE A CA 1
ATOM 2294 C C . ILE A 1 293 ? 12.148 2.913 -12.068 1.00 61.66 293 ILE A C 1
ATOM 2296 O O . ILE A 1 293 ? 12.274 2.213 -11.060 1.00 61.66 293 ILE A O 1
ATOM 2300 N N . PRO A 1 294 ? 12.642 2.509 -13.256 1.00 63.53 294 PRO A N 1
ATOM 2301 C CA . PRO A 1 294 ? 13.385 1.266 -13.468 1.00 63.53 294 PRO A CA 1
ATOM 2302 C C . PRO A 1 294 ? 14.521 0.944 -12.484 1.00 63.53 294 PRO A C 1
ATOM 2304 O O . PRO A 1 294 ? 14.642 -0.203 -12.058 1.00 63.53 294 PRO A O 1
ATOM 2307 N N . ILE A 1 295 ? 15.358 1.921 -12.114 1.00 69.94 295 ILE A N 1
ATOM 2308 C CA . ILE A 1 295 ? 16.575 1.658 -11.318 1.00 69.94 295 ILE A CA 1
ATOM 2309 C C . ILE A 1 295 ? 16.220 1.302 -9.872 1.00 69.94 295 ILE A C 1
ATOM 2311 O O . ILE A 1 295 ? 16.764 0.366 -9.295 1.00 69.94 295 ILE A O 1
ATOM 2315 N N . SER A 1 296 ? 15.282 2.028 -9.268 1.00 73.12 296 SER A N 1
ATOM 2316 C CA . SER A 1 296 ? 14.864 1.727 -7.898 1.00 73.12 296 SER A CA 1
ATOM 2317 C C . SER A 1 296 ? 14.052 0.426 -7.834 1.00 73.12 296 SER A C 1
ATOM 2319 O O . SER A 1 296 ? 14.157 -0.313 -6.856 1.00 73.12 296 SER A O 1
ATOM 2321 N N . LEU A 1 297 ? 13.287 0.106 -8.887 1.00 77.94 297 LEU A N 1
ATOM 2322 C CA . LEU A 1 297 ? 12.525 -1.142 -8.978 1.00 77.94 297 LEU A CA 1
ATOM 2323 C C . LEU A 1 297 ? 13.407 -2.382 -9.169 1.00 77.94 297 LEU A C 1
ATOM 2325 O O . LEU A 1 297 ? 13.064 -3.434 -8.629 1.00 77.94 297 LEU A O 1
ATOM 2329 N N . SER A 1 298 ? 14.540 -2.293 -9.878 1.00 79.12 298 SER A N 1
ATOM 2330 C CA . SER A 1 298 ? 15.441 -3.449 -10.015 1.00 79.12 298 SER A CA 1
ATOM 2331 C C . SER A 1 298 ? 15.960 -3.909 -8.654 1.00 79.12 298 SER A C 1
ATOM 2333 O O . SER A 1 298 ? 15.988 -5.104 -8.388 1.00 79.12 298 SER A O 1
ATOM 2335 N N . ASN A 1 299 ? 16.230 -2.982 -7.732 1.00 81.50 299 ASN A N 1
ATOM 2336 C CA . ASN A 1 299 ? 16.669 -3.323 -6.374 1.00 81.50 299 ASN A CA 1
ATOM 2337 C C . ASN A 1 299 ? 15.574 -4.029 -5.551 1.00 81.50 299 ASN A C 1
ATOM 2339 O O . ASN A 1 299 ? 15.873 -4.753 -4.600 1.00 81.50 299 ASN A O 1
ATOM 2343 N N . LEU A 1 300 ? 14.298 -3.858 -5.920 1.00 85.56 300 LEU A N 1
ATOM 2344 C CA . LEU A 1 300 ? 13.174 -4.527 -5.264 1.00 85.56 300 LEU A CA 1
ATOM 2345 C C . LEU A 1 300 ? 12.950 -5.956 -5.730 1.00 85.56 300 LEU A C 1
ATOM 2347 O O . LEU A 1 300 ? 12.295 -6.719 -5.021 1.00 85.56 300 LEU A O 1
ATOM 2351 N N . VAL A 1 301 ? 13.477 -6.350 -6.886 1.00 86.75 301 VAL A N 1
ATOM 2352 C CA . VAL A 1 301 ? 13.076 -7.599 -7.535 1.00 86.75 301 VAL A CA 1
ATOM 2353 C C . VAL A 1 301 ? 13.276 -8.832 -6.654 1.00 86.75 301 VAL A C 1
ATOM 2355 O O . VAL A 1 301 ? 12.406 -9.698 -6.599 1.00 86.75 301 VAL A O 1
ATOM 2358 N N . ARG A 1 302 ? 14.374 -8.898 -5.889 1.00 85.94 302 ARG A N 1
ATOM 2359 C CA . ARG A 1 302 ? 14.637 -10.025 -4.981 1.00 85.94 302 ARG A CA 1
ATOM 2360 C C . ARG A 1 302 ? 13.542 -10.146 -3.924 1.00 85.94 302 ARG A C 1
ATOM 2362 O O . ARG A 1 302 ? 13.150 -11.254 -3.560 1.00 85.94 302 ARG A O 1
ATOM 2369 N N . PHE A 1 303 ? 13.039 -9.014 -3.439 1.00 86.75 303 PHE A N 1
ATOM 2370 C CA . PHE A 1 303 ? 11.939 -8.972 -2.483 1.00 86.75 303 PHE A CA 1
ATOM 2371 C C . PHE A 1 303 ? 10.609 -9.276 -3.154 1.00 86.75 303 PHE A C 1
ATOM 2373 O O . PHE A 1 303 ? 9.859 -10.080 -2.614 1.00 86.75 303 PHE A O 1
ATOM 2380 N N . LEU A 1 304 ? 10.356 -8.736 -4.347 1.00 85.25 304 LEU A N 1
ATOM 2381 C CA . LEU A 1 304 ? 9.141 -9.010 -5.114 1.00 85.25 304 LEU A CA 1
ATOM 2382 C C . LEU A 1 304 ? 9.005 -10.493 -5.456 1.00 85.25 304 LEU A C 1
ATOM 2384 O O . LEU A 1 304 ? 7.947 -11.062 -5.234 1.00 85.25 304 LEU A O 1
ATOM 2388 N N . VAL A 1 305 ? 10.076 -11.157 -5.895 1.00 85.62 305 VAL A N 1
ATOM 2389 C CA . VAL A 1 305 ? 10.067 -12.602 -6.186 1.00 85.62 305 VAL A CA 1
ATOM 2390 C C . VAL A 1 305 ? 9.801 -13.429 -4.923 1.00 85.62 305 VAL A C 1
ATOM 2392 O O . VAL A 1 305 ? 9.062 -14.413 -4.967 1.00 85.62 305 VAL A O 1
ATOM 2395 N N . ARG A 1 306 ? 10.340 -13.019 -3.768 1.00 83.88 306 ARG A N 1
ATOM 2396 C CA . ARG A 1 306 ? 10.058 -13.674 -2.476 1.00 83.88 306 ARG A CA 1
ATOM 2397 C C . ARG A 1 306 ? 8.627 -13.413 -1.997 1.00 83.88 306 ARG A C 1
ATOM 2399 O O . ARG A 1 306 ? 7.978 -14.324 -1.484 1.00 83.88 306 ARG A O 1
ATOM 2406 N N . ALA A 1 307 ? 8.134 -12.192 -2.178 1.00 80.81 307 ALA A N 1
ATOM 2407 C CA . ALA A 1 307 ? 6.807 -11.734 -1.774 1.00 80.81 307 ALA A CA 1
ATOM 2408 C C . ALA A 1 307 ? 5.711 -12.055 -2.802 1.00 80.81 307 ALA A C 1
ATOM 2410 O O . ALA A 1 307 ? 4.540 -11.819 -2.527 1.00 80.81 307 ALA A O 1
ATOM 2411 N N . ALA A 1 308 ? 6.068 -12.644 -3.943 1.00 81.81 308 ALA A N 1
ATOM 2412 C CA . ALA A 1 308 ? 5.188 -12.847 -5.090 1.00 81.81 308 ALA A CA 1
ATOM 2413 C C . ALA A 1 308 ? 3.902 -13.622 -4.747 1.00 81.81 308 ALA A C 1
ATOM 2415 O O . ALA A 1 308 ? 2.845 -13.374 -5.309 1.00 81.81 308 ALA A O 1
ATOM 2416 N N . HIS A 1 309 ? 3.980 -14.531 -3.769 1.00 80.69 309 HIS A N 1
ATOM 2417 C CA . HIS A 1 309 ? 2.834 -15.296 -3.274 1.00 80.69 309 HIS A CA 1
ATOM 2418 C C . HIS A 1 309 ? 1.854 -14.477 -2.417 1.00 80.69 309 HIS A C 1
ATOM 2420 O O . HIS A 1 309 ? 0.711 -14.891 -2.251 1.00 80.69 309 HIS A O 1
ATOM 2426 N N . ARG A 1 310 ? 2.307 -13.363 -1.831 1.00 80.19 310 ARG A N 1
ATOM 2427 C CA . ARG A 1 310 ? 1.495 -12.481 -0.978 1.00 80.19 310 ARG A CA 1
ATOM 2428 C C . ARG A 1 310 ? 0.847 -11.373 -1.790 1.00 80.19 310 ARG A C 1
ATOM 2430 O O . ARG A 1 310 ? -0.320 -11.085 -1.575 1.00 80.19 310 ARG A O 1
ATOM 2437 N N . GLU A 1 311 ? 1.597 -10.813 -2.736 1.00 80.81 311 GLU A N 1
ATOM 2438 C CA . GLU A 1 311 ? 1.179 -9.665 -3.544 1.00 80.81 311 GLU A CA 1
ATOM 2439 C C . GLU A 1 311 ? 1.237 -10.016 -5.035 1.00 80.81 311 GLU A C 1
ATOM 2441 O O . GLU A 1 311 ? 2.151 -9.595 -5.755 1.00 80.81 311 GLU A O 1
ATOM 2446 N N . PRO A 1 312 ? 0.289 -10.838 -5.520 1.00 75.81 312 PRO A N 1
ATOM 2447 C CA . PRO A 1 312 ? 0.356 -11.373 -6.870 1.00 75.81 312 PRO A CA 1
ATOM 2448 C C . PRO A 1 312 ? 0.218 -10.282 -7.935 1.00 75.81 312 PRO A C 1
ATOM 2450 O O . PRO A 1 312 ? 0.792 -10.370 -9.019 1.00 75.81 312 PRO A O 1
ATOM 2453 N N . PHE A 1 313 ? -0.520 -9.224 -7.619 1.00 79.88 313 PHE A N 1
ATOM 2454 C CA . PHE A 1 313 ? -0.814 -8.176 -8.575 1.00 79.88 313 PHE A CA 1
ATOM 2455 C C . PHE A 1 313 ? 0.454 -7.454 -9.044 1.00 79.88 313 PHE A C 1
ATOM 2457 O O . PHE A 1 313 ? 0.699 -7.396 -10.249 1.00 79.88 313 PHE A O 1
ATOM 2464 N N . LEU A 1 314 ? 1.284 -6.982 -8.108 1.00 77.19 314 LEU A N 1
ATOM 2465 C CA . LEU A 1 314 ? 2.509 -6.231 -8.381 1.00 77.19 314 LEU A CA 1
ATOM 2466 C C . LEU A 1 314 ? 3.387 -6.937 -9.411 1.00 77.19 314 LEU A C 1
ATOM 2468 O O . LEU A 1 314 ? 3.769 -6.369 -10.435 1.00 77.19 314 LEU A O 1
ATOM 2472 N N . VAL A 1 315 ? 3.664 -8.212 -9.151 1.00 82.62 315 VAL A N 1
ATOM 2473 C CA . VAL A 1 315 ? 4.493 -9.038 -10.023 1.00 82.62 315 VAL A CA 1
ATOM 2474 C C . VAL A 1 315 ? 3.777 -9.312 -11.343 1.00 82.62 315 VAL A C 1
ATOM 2476 O O . VAL A 1 315 ? 4.391 -9.176 -12.396 1.00 82.62 315 VAL A O 1
ATOM 2479 N N . SER A 1 316 ? 2.482 -9.639 -11.312 1.00 82.00 316 SER A N 1
ATOM 2480 C CA . SER A 1 316 ? 1.729 -9.940 -12.532 1.00 82.00 316 SER A CA 1
ATOM 2481 C C . SER A 1 316 ? 1.626 -8.752 -13.487 1.00 82.00 316 SER A C 1
ATOM 2483 O O . SER A 1 316 ? 1.677 -8.969 -14.688 1.00 82.00 316 SER A O 1
ATOM 2485 N N . ASN A 1 317 ? 1.549 -7.519 -12.980 1.00 80.12 317 ASN A N 1
ATOM 2486 C CA . ASN A 1 317 ? 1.397 -6.321 -13.801 1.00 80.12 317 ASN A CA 1
ATOM 2487 C C . ASN A 1 317 ? 2.731 -5.742 -14.266 1.00 80.12 317 ASN A C 1
ATOM 2489 O O . ASN A 1 317 ? 2.879 -5.405 -15.439 1.00 80.12 317 ASN A O 1
ATOM 2493 N N . LEU A 1 318 ? 3.706 -5.616 -13.361 1.00 78.56 318 LEU A N 1
ATOM 2494 C CA . LEU A 1 318 ? 5.014 -5.048 -13.700 1.00 78.56 318 LEU A CA 1
ATOM 2495 C C . LEU A 1 318 ? 5.805 -5.983 -14.621 1.00 78.56 318 LEU A C 1
ATOM 2497 O O . LEU A 1 318 ? 6.554 -5.540 -15.493 1.00 78.56 318 LEU A O 1
ATOM 2501 N N . LEU A 1 319 ? 5.644 -7.286 -14.398 1.00 86.12 319 LEU A N 1
ATOM 2502 C CA . LEU A 1 319 ? 6.421 -8.332 -15.044 1.00 86.12 319 LEU A CA 1
ATOM 2503 C C . LEU A 1 319 ? 5.542 -9.195 -15.943 1.00 86.12 319 LEU A C 1
ATOM 2505 O O . LEU A 1 319 ? 5.958 -10.296 -16.285 1.00 86.12 319 LEU A O 1
ATOM 2509 N N . ALA A 1 320 ? 4.351 -8.712 -16.320 1.00 87.12 320 ALA A N 1
ATOM 2510 C CA . ALA A 1 320 ? 3.433 -9.408 -17.213 1.00 87.12 320 ALA A CA 1
ATOM 2511 C C . ALA A 1 320 ? 4.177 -9.918 -18.447 1.00 87.12 320 ALA A C 1
ATOM 2513 O O . ALA A 1 320 ? 4.857 -9.152 -19.134 1.00 87.12 320 ALA A O 1
ATOM 2514 N N . LYS A 1 321 ? 4.047 -11.213 -18.740 1.00 86.69 321 LYS A N 1
ATOM 2515 C CA . LYS A 1 321 ? 4.555 -11.755 -19.994 1.00 86.69 321 LYS A CA 1
ATOM 2516 C C . LYS A 1 321 ? 3.719 -11.190 -21.157 1.00 86.69 321 LYS A C 1
ATOM 2518 O O . LYS A 1 321 ? 2.495 -11.343 -21.135 1.00 86.69 321 LYS A O 1
ATOM 2523 N N . PRO A 1 322 ? 4.345 -10.600 -22.188 1.00 82.50 322 PRO A N 1
ATOM 2524 C CA . PRO A 1 322 ? 3.642 -10.226 -23.408 1.00 82.50 322 PRO A CA 1
ATOM 2525 C C . PRO A 1 322 ? 3.000 -11.436 -24.086 1.00 82.50 322 PRO A C 1
ATOM 2527 O O . PRO A 1 322 ? 3.580 -12.526 -24.136 1.00 82.50 322 PRO A O 1
ATOM 2530 N N . LYS A 1 323 ? 1.818 -11.236 -24.669 1.00 82.31 323 LYS A N 1
ATOM 2531 C CA . LYS A 1 323 ? 1.194 -12.251 -25.517 1.00 82.31 323 LYS A CA 1
ATOM 2532 C C . LYS A 1 323 ? 1.895 -12.274 -26.874 1.00 82.31 323 LYS A C 1
ATOM 2534 O O . LYS A 1 323 ? 2.009 -11.257 -27.553 1.00 82.31 323 LYS A O 1
ATOM 2539 N N . LEU A 1 324 ? 2.375 -13.456 -27.250 1.00 76.88 324 LEU A N 1
ATOM 2540 C CA . LEU A 1 324 ? 2.886 -13.734 -28.588 1.00 76.88 324 LEU A CA 1
ATOM 2541 C C . LEU A 1 324 ? 1.695 -14.072 -29.482 1.00 76.88 324 LEU A C 1
ATOM 2543 O O . LEU A 1 324 ? 1.083 -15.127 -29.299 1.00 76.88 324 LEU A O 1
ATOM 2547 N N . ILE A 1 325 ? 1.384 -13.206 -30.442 1.00 78.31 325 ILE A N 1
ATOM 2548 C CA . ILE A 1 325 ? 0.423 -13.528 -31.494 1.00 78.31 325 ILE A CA 1
ATOM 2549 C C . ILE A 1 325 ? 1.205 -14.092 -32.671 1.00 78.31 325 ILE A C 1
ATOM 2551 O O . ILE A 1 325 ? 2.144 -13.481 -33.182 1.00 78.31 325 ILE A O 1
ATOM 2555 N N . LYS A 1 326 ? 0.805 -15.289 -33.094 1.00 79.31 326 LYS A N 1
ATOM 2556 C CA . LYS A 1 326 ? 1.210 -15.837 -34.384 1.00 79.31 326 LYS A CA 1
ATOM 2557 C C . LYS A 1 326 ? 0.179 -15.402 -35.406 1.00 79.31 326 LYS A C 1
ATOM 2559 O O . LYS A 1 326 ? -1.009 -15.637 -35.195 1.00 79.31 326 LYS A O 1
ATOM 2564 N N . TRP A 1 327 ? 0.630 -14.840 -36.513 1.00 78.75 327 TRP A N 1
ATOM 2565 C CA . TRP A 1 327 ? -0.213 -14.669 -37.683 1.00 78.75 327 TRP A CA 1
ATOM 2566 C C . TRP A 1 327 ? 0.474 -15.273 -38.897 1.00 78.75 327 TRP A C 1
ATOM 2568 O O . TRP A 1 327 ? 1.699 -15.323 -39.003 1.00 78.75 327 TRP A O 1
ATOM 2578 N N . THR A 1 328 ? -0.337 -15.778 -39.810 1.00 80.44 328 THR A N 1
ATOM 2579 C CA . THR A 1 328 ? 0.127 -16.224 -41.117 1.00 80.44 328 THR A CA 1
ATOM 2580 C C . THR A 1 328 ? -0.059 -15.057 -42.067 1.00 80.44 328 THR A C 1
ATOM 2582 O O . THR A 1 328 ? -1.120 -14.438 -42.088 1.00 80.44 328 THR A O 1
ATOM 2585 N N . ASN A 1 329 ? 1.001 -14.683 -42.777 1.00 79.56 329 ASN A N 1
ATOM 2586 C CA . ASN A 1 329 ? 0.865 -13.694 -43.832 1.00 79.56 329 ASN A CA 1
ATOM 2587 C C . ASN A 1 329 ? 0.289 -14.414 -45.060 1.00 79.56 329 ASN A C 1
ATOM 2589 O O . ASN A 1 329 ? 0.856 -15.392 -45.548 1.00 79.56 329 ASN A O 1
ATOM 2593 N N . GLU A 1 330 ? -0.882 -13.965 -45.514 1.00 85.94 330 GLU A N 1
ATOM 2594 C CA . GLU A 1 330 ? -1.637 -14.615 -46.593 1.00 85.94 330 GLU A CA 1
ATOM 2595 C C . GLU A 1 330 ? -0.854 -14.657 -47.914 1.00 85.94 330 GLU A C 1
ATOM 2597 O O . GLU A 1 330 ? -1.117 -15.508 -48.761 1.00 85.94 330 GLU A O 1
ATOM 2602 N N . HIS A 1 331 ? 0.129 -13.767 -48.086 1.00 84.44 331 HIS A N 1
ATOM 2603 C CA . HIS A 1 331 ? 0.870 -13.624 -49.336 1.00 84.44 331 HIS A CA 1
ATOM 2604 C C . HIS A 1 331 ? 2.113 -14.514 -49.462 1.00 84.44 331 HIS A C 1
ATOM 2606 O O . HIS A 1 331 ? 2.477 -14.862 -50.583 1.00 84.44 331 HIS A O 1
ATOM 2612 N N . ASP A 1 332 ? 2.771 -14.886 -48.361 1.00 85.81 332 ASP A N 1
ATOM 2613 C CA . ASP A 1 332 ? 4.034 -15.645 -48.389 1.00 85.81 332 ASP A CA 1
ATOM 2614 C C . ASP A 1 332 ? 3.928 -17.038 -47.737 1.00 85.81 332 ASP A C 1
ATOM 2616 O O . ASP A 1 332 ? 4.864 -17.833 -47.827 1.00 85.81 332 ASP A O 1
ATOM 2620 N N . GLY A 1 333 ? 2.803 -17.352 -47.077 1.00 82.62 333 GLY A N 1
ATOM 2621 C CA . GLY A 1 333 ? 2.646 -18.580 -46.288 1.00 82.62 333 GLY A CA 1
ATOM 2622 C C . GLY A 1 333 ? 3.572 -18.650 -45.063 1.00 82.62 333 GLY A C 1
ATOM 2623 O O . GLY A 1 333 ? 3.622 -19.669 -44.372 1.00 82.62 333 GLY A O 1
ATOM 2624 N N . GLY A 1 334 ? 4.304 -17.574 -44.780 1.00 82.44 334 GLY A N 1
ATOM 2625 C CA . GLY A 1 334 ? 5.221 -17.411 -43.672 1.00 82.44 334 GLY A CA 1
ATOM 2626 C C . GLY A 1 334 ? 4.474 -17.190 -42.363 1.00 82.44 334 GLY A C 1
ATOM 2627 O O . GLY A 1 334 ? 3.547 -16.378 -42.252 1.00 82.44 334 GLY A O 1
ATOM 2628 N N . ILE A 1 335 ? 4.901 -17.919 -41.332 1.00 71.06 335 ILE A N 1
ATOM 2629 C CA . ILE A 1 335 ? 4.461 -17.678 -39.959 1.00 71.06 335 ILE A CA 1
ATOM 2630 C C . ILE A 1 335 ? 5.253 -16.485 -39.437 1.00 71.06 335 ILE A C 1
ATOM 2632 O O . ILE A 1 335 ? 6.439 -16.602 -39.132 1.00 71.06 335 ILE A O 1
ATOM 2636 N N . ASN A 1 336 ? 4.577 -15.354 -39.298 1.00 72.56 336 ASN A N 1
ATOM 2637 C CA . ASN A 1 336 ? 5.119 -14.177 -38.648 1.00 72.56 336 ASN A CA 1
ATOM 2638 C C . ASN A 1 336 ? 4.684 -14.174 -37.177 1.00 72.56 336 ASN A C 1
ATOM 2640 O O . ASN A 1 336 ? 3.576 -14.581 -36.813 1.00 72.56 336 ASN A O 1
ATOM 2644 N N . VAL A 1 337 ? 5.591 -13.751 -36.303 1.00 68.12 337 VAL A N 1
ATOM 2645 C CA . VAL A 1 337 ? 5.353 -13.687 -34.861 1.00 68.12 337 VAL A CA 1
ATOM 2646 C C . VAL A 1 337 ? 5.571 -12.253 -34.424 1.00 68.12 337 VAL A C 1
ATOM 2648 O O . VAL A 1 337 ? 6.658 -11.721 -34.624 1.00 68.12 337 VAL A O 1
ATOM 2651 N N . ARG A 1 338 ? 4.561 -11.649 -33.799 1.00 71.19 338 ARG A N 1
ATOM 2652 C CA . ARG A 1 338 ? 4.688 -10.330 -33.173 1.00 71.19 338 ARG A CA 1
ATOM 2653 C C . ARG A 1 338 ? 4.129 -10.353 -31.763 1.00 71.19 338 ARG A C 1
ATOM 2655 O O . ARG A 1 338 ? 3.281 -11.174 -31.405 1.00 71.19 338 ARG A O 1
ATOM 2662 N N . PHE A 1 339 ? 4.607 -9.419 -30.960 1.00 70.69 339 PHE A N 1
ATOM 2663 C CA . PHE A 1 339 ? 4.057 -9.126 -29.650 1.00 70.69 339 PHE A CA 1
ATOM 2664 C C . PHE A 1 339 ? 2.804 -8.253 -29.778 1.00 70.69 339 PHE A C 1
ATOM 2666 O O . PHE A 1 339 ? 2.841 -7.193 -30.398 1.00 70.69 339 PHE A O 1
ATOM 2673 N N . GLU A 1 340 ? 1.692 -8.685 -29.185 1.00 69.62 340 GLU A N 1
ATOM 2674 C CA . GLU A 1 340 ? 0.476 -7.868 -29.089 1.00 69.62 340 GLU A CA 1
ATOM 2675 C C . GLU A 1 340 ? 0.736 -6.666 -28.176 1.00 69.62 340 GLU A C 1
ATOM 2677 O O . GLU A 1 340 ? 1.120 -6.875 -27.026 1.00 69.62 340 GLU A O 1
ATOM 2682 N N . GLU A 1 341 ? 0.550 -5.435 -28.678 1.00 59.94 341 GLU A N 1
ATOM 2683 C CA . GLU A 1 341 ? 0.523 -4.163 -27.915 1.00 59.94 341 GLU A CA 1
ATOM 2684 C C . GLU A 1 341 ? 1.779 -3.809 -27.079 1.00 59.94 341 GLU A C 1
ATOM 2686 O O . GLU A 1 341 ? 1.906 -2.695 -26.573 1.00 59.94 341 GLU A O 1
ATOM 2691 N N . LEU A 1 342 ? 2.733 -4.733 -26.943 1.00 59.50 342 LEU A N 1
ATOM 2692 C CA . LEU A 1 342 ? 3.849 -4.657 -26.004 1.00 59.50 342 LEU A CA 1
ATOM 2693 C C . LEU A 1 342 ? 5.214 -4.536 -26.678 1.00 59.50 342 LEU A C 1
ATOM 2695 O O . LEU A 1 342 ? 6.197 -4.438 -25.959 1.00 59.50 342 LEU A O 1
ATOM 2699 N N . GLU A 1 343 ? 5.311 -4.554 -28.007 1.00 61.34 343 GLU A N 1
ATOM 2700 C CA . GLU A 1 343 ? 6.606 -4.484 -28.703 1.00 61.34 343 GLU A CA 1
ATOM 2701 C C . GLU A 1 343 ? 7.332 -3.165 -28.391 1.00 61.34 343 GLU A C 1
ATOM 2703 O O . GLU A 1 343 ? 8.459 -3.180 -27.901 1.00 61.34 343 GLU A O 1
ATOM 2708 N N . SER A 1 344 ? 6.627 -2.030 -28.489 1.00 67.12 344 SER A N 1
ATOM 2709 C CA . SER A 1 344 ? 7.157 -0.719 -28.085 1.00 67.12 344 SER A CA 1
ATOM 2710 C C . SER A 1 344 ? 7.535 -0.671 -26.600 1.00 67.12 344 SER A C 1
ATOM 2712 O O . SER A 1 344 ? 8.556 -0.092 -26.228 1.00 67.12 344 SER A O 1
ATOM 2714 N N . ARG A 1 345 ? 6.752 -1.324 -25.731 1.00 70.06 345 ARG A N 1
ATOM 2715 C CA . ARG A 1 345 ? 7.025 -1.388 -24.287 1.00 70.06 345 ARG A CA 1
ATOM 2716 C C . ARG A 1 345 ? 8.225 -2.271 -23.971 1.00 70.06 345 ARG A C 1
ATOM 2718 O O . ARG A 1 345 ? 9.029 -1.888 -23.134 1.00 70.06 345 ARG A O 1
ATOM 2725 N N . LEU A 1 346 ? 8.351 -3.438 -24.598 1.00 75.38 346 LEU A N 1
ATOM 2726 C CA . LEU A 1 346 ? 9.479 -4.349 -24.412 1.00 75.38 346 LEU A CA 1
ATOM 2727 C C . LEU A 1 346 ? 10.775 -3.708 -24.883 1.00 75.38 346 LEU A C 1
ATOM 2729 O O . LEU A 1 346 ? 11.776 -3.825 -24.190 1.00 75.38 346 LEU A O 1
ATOM 2733 N N . ASP A 1 347 ? 10.747 -3.007 -26.011 1.00 79.69 347 ASP A N 1
ATOM 2734 C CA . ASP A 1 347 ? 11.910 -2.295 -26.536 1.00 79.69 347 ASP A CA 1
ATOM 2735 C C . ASP A 1 347 ? 12.349 -1.192 -25.585 1.00 79.69 347 ASP A C 1
ATOM 2737 O O . ASP A 1 347 ? 13.508 -1.136 -25.169 1.00 79.69 347 ASP A O 1
ATOM 2741 N N . THR A 1 348 ? 11.383 -0.391 -25.137 1.00 76.81 348 THR A N 1
ATOM 2742 C CA . THR A 1 348 ? 11.621 0.662 -24.149 1.00 76.81 348 THR A CA 1
ATOM 2743 C C . THR A 1 348 ? 12.043 0.081 -22.795 1.00 76.81 348 THR A C 1
ATOM 2745 O O . THR A 1 348 ? 12.782 0.708 -22.051 1.00 76.81 348 THR A O 1
ATOM 2748 N N . HIS A 1 349 ? 11.622 -1.131 -22.431 1.00 81.19 349 HIS A N 1
ATOM 2749 C CA . HIS A 1 349 ? 11.893 -1.711 -21.111 1.00 81.19 349 HIS A CA 1
ATOM 2750 C C . HIS A 1 349 ? 12.975 -2.797 -21.109 1.00 81.19 349 HIS A C 1
ATOM 2752 O O . HIS A 1 349 ? 13.306 -3.306 -20.038 1.00 81.19 349 HIS A O 1
ATOM 2758 N N . ALA A 1 350 ? 13.584 -3.138 -22.246 1.00 87.81 350 ALA A N 1
ATOM 2759 C CA . ALA A 1 350 ? 14.582 -4.204 -22.337 1.00 87.81 350 ALA A CA 1
ATOM 2760 C C . ALA A 1 350 ? 15.738 -3.969 -21.355 1.00 87.81 350 ALA A C 1
ATOM 2762 O O . ALA A 1 350 ? 16.075 -4.845 -20.557 1.00 87.81 350 ALA A O 1
ATOM 2763 N N . GLY A 1 351 ? 16.266 -2.741 -21.315 1.00 87.19 351 GLY A N 1
ATOM 2764 C CA . GLY A 1 351 ? 17.307 -2.356 -20.362 1.00 87.19 351 GLY A CA 1
ATOM 2765 C C . GLY A 1 351 ? 16.872 -2.458 -18.894 1.00 87.19 351 GLY A C 1
ATOM 2766 O O . GLY A 1 351 ? 17.692 -2.793 -18.040 1.00 87.19 351 GLY A O 1
ATOM 2767 N N . PHE A 1 352 ? 15.594 -2.217 -18.584 1.00 86.44 352 PHE A N 1
ATOM 2768 C CA . PHE A 1 352 ? 15.047 -2.426 -17.240 1.00 86.44 352 PHE A CA 1
ATOM 2769 C C . PHE A 1 352 ? 15.007 -3.914 -16.883 1.00 86.44 352 PHE A C 1
ATOM 2771 O O . PHE A 1 352 ? 15.502 -4.291 -15.821 1.00 86.44 352 PHE A O 1
ATOM 2778 N N . TYR A 1 353 ? 14.479 -4.760 -17.770 1.00 89.00 353 TYR A N 1
ATOM 2779 C CA . TYR A 1 353 ? 14.391 -6.199 -17.529 1.00 89.00 353 TYR A CA 1
ATOM 2780 C C . TYR A 1 353 ? 15.770 -6.847 -17.394 1.00 89.00 353 TYR A C 1
ATOM 2782 O O . TYR A 1 353 ? 15.955 -7.678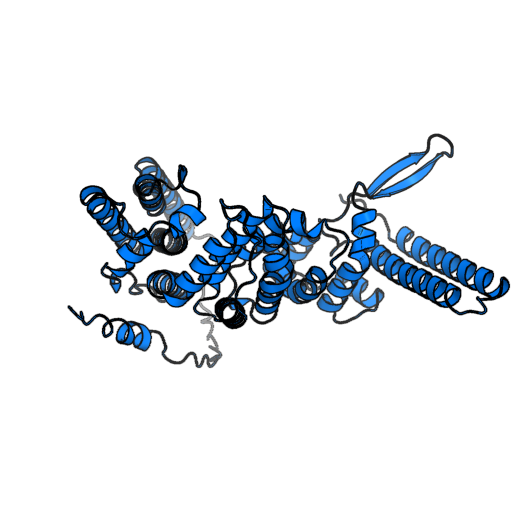 -16.509 1.00 89.00 353 TYR A O 1
ATOM 2790 N N . ILE A 1 354 ? 16.762 -6.427 -18.186 1.00 91.00 354 ILE A N 1
ATOM 2791 C CA . ILE A 1 354 ? 18.142 -6.907 -18.026 1.00 91.00 354 ILE A CA 1
ATOM 2792 C C . ILE A 1 354 ? 18.728 -6.489 -16.679 1.00 91.00 354 ILE A C 1
ATOM 2794 O O . ILE A 1 354 ? 19.280 -7.330 -15.979 1.00 91.00 354 ILE A O 1
ATOM 2798 N N . ARG A 1 355 ? 18.566 -5.231 -16.248 1.00 89.88 355 ARG A N 1
ATOM 2799 C CA . ARG A 1 355 ? 19.020 -4.817 -14.905 1.00 89.88 355 ARG A CA 1
ATOM 2800 C C . ARG A 1 355 ? 18.339 -5.614 -13.805 1.00 89.88 355 ARG A C 1
ATOM 2802 O O . ARG A 1 355 ? 18.993 -6.038 -12.861 1.00 89.88 355 ARG A O 1
ATOM 2809 N N . LEU A 1 356 ? 17.038 -5.834 -13.937 1.00 89.88 356 LEU A N 1
ATOM 2810 C CA . LEU A 1 356 ? 16.270 -6.651 -13.015 1.00 89.88 356 LEU A CA 1
ATOM 2811 C C . LEU A 1 356 ? 16.841 -8.075 -12.941 1.00 89.88 356 LEU A C 1
ATOM 2813 O O . LEU A 1 356 ? 17.015 -8.611 -11.847 1.00 89.88 356 LEU A O 1
ATOM 2817 N N . TRP A 1 357 ? 17.184 -8.669 -14.081 1.00 91.50 357 TRP A N 1
ATOM 2818 C CA . TRP A 1 357 ? 17.832 -9.973 -14.125 1.00 91.50 357 TRP A CA 1
ATOM 2819 C C . TRP A 1 357 ? 19.220 -9.976 -13.499 1.00 91.50 357 TRP A C 1
ATOM 2821 O O . TRP A 1 357 ? 19.512 -10.868 -12.706 1.00 91.50 357 TRP A O 1
ATOM 2831 N N . ASN A 1 358 ? 20.031 -8.958 -13.774 1.00 93.44 358 ASN A N 1
ATOM 2832 C CA . ASN A 1 358 ? 21.342 -8.789 -13.153 1.00 93.44 358 ASN A CA 1
ATOM 2833 C C . ASN A 1 358 ? 21.218 -8.708 -11.630 1.00 93.44 358 ASN A C 1
ATOM 2835 O O . ASN A 1 358 ? 21.999 -9.327 -10.915 1.00 93.44 358 ASN A O 1
ATOM 2839 N N . GLU A 1 359 ? 20.207 -8.002 -11.121 1.00 90.88 359 GLU A N 1
ATOM 2840 C CA . GLU A 1 359 ? 19.930 -7.954 -9.688 1.00 90.88 359 GLU A CA 1
ATOM 2841 C C . GLU A 1 359 ? 19.471 -9.314 -9.149 1.00 90.88 359 GLU A C 1
ATOM 2843 O O . GLU A 1 359 ? 19.904 -9.726 -8.074 1.00 90.88 359 GLU A O 1
ATOM 2848 N N . LEU A 1 360 ? 18.639 -10.070 -9.868 1.00 89.69 360 LEU A N 1
ATOM 2849 C CA . LEU A 1 360 ? 18.218 -11.402 -9.417 1.00 89.69 360 LEU A CA 1
ATOM 2850 C C . LEU A 1 360 ? 19.370 -12.405 -9.343 1.00 89.69 360 LEU A C 1
ATOM 2852 O O . LEU A 1 360 ? 19.443 -13.166 -8.378 1.00 89.69 360 LEU A O 1
ATOM 2856 N N . THR A 1 361 ? 20.245 -12.413 -10.344 1.00 92.25 361 THR A N 1
ATOM 2857 C CA . THR A 1 361 ? 21.262 -13.460 -10.522 1.00 92.25 361 THR A CA 1
ATOM 2858 C C . THR A 1 361 ? 22.648 -13.046 -10.047 1.00 92.25 361 THR A C 1
ATOM 2860 O O . THR A 1 361 ? 23.501 -13.904 -9.844 1.00 92.25 361 THR A O 1
ATOM 2863 N N . GLY A 1 362 ? 22.885 -11.744 -9.875 1.00 93.00 362 GLY A N 1
ATOM 2864 C CA . GLY A 1 362 ? 24.215 -11.180 -9.656 1.00 93.00 362 GLY A CA 1
ATOM 2865 C C . GLY A 1 362 ? 25.098 -11.185 -10.909 1.00 93.00 362 GLY A C 1
ATOM 2866 O O . GLY A 1 362 ? 26.300 -10.968 -10.784 1.00 93.00 362 GLY A O 1
ATOM 2867 N N . SER A 1 363 ? 24.545 -11.456 -12.099 1.00 94.88 363 SER A N 1
ATOM 2868 C CA . SER A 1 363 ? 25.312 -11.597 -13.341 1.00 94.88 363 SER A CA 1
ATOM 2869 C C . SER A 1 363 ? 24.599 -10.989 -14.548 1.00 94.88 363 SER A C 1
ATOM 2871 O O . SER A 1 363 ? 23.396 -11.178 -14.740 1.00 94.88 363 SER A O 1
ATOM 2873 N N . ALA A 1 364 ? 25.374 -10.301 -15.390 1.00 94.56 364 ALA A N 1
ATOM 2874 C CA . ALA A 1 364 ? 24.931 -9.796 -16.690 1.00 94.56 364 ALA A CA 1
ATOM 2875 C C . ALA A 1 364 ? 25.006 -10.839 -17.814 1.00 94.56 364 ALA A C 1
ATOM 2877 O O . ALA A 1 364 ? 24.513 -10.586 -18.908 1.00 94.56 364 ALA A O 1
ATOM 2878 N N . ASP A 1 365 ? 25.606 -12.003 -17.561 1.00 94.56 365 ASP A N 1
ATOM 2879 C CA . ASP A 1 365 ? 25.707 -13.069 -18.553 1.00 94.56 365 ASP A CA 1
ATOM 2880 C C . ASP A 1 365 ? 24.356 -13.780 -18.744 1.00 94.56 365 ASP A C 1
ATOM 2882 O O . ASP A 1 365 ? 23.755 -14.298 -17.795 1.00 94.56 365 ASP A O 1
ATOM 2886 N N . ILE A 1 366 ? 23.894 -13.836 -19.997 1.00 94.00 366 ILE A N 1
ATOM 2887 C CA . ILE A 1 366 ? 22.627 -14.472 -20.371 1.00 94.00 366 ILE A CA 1
ATOM 2888 C C . ILE A 1 366 ? 22.594 -15.953 -19.981 1.00 94.00 366 ILE A C 1
ATOM 2890 O O . ILE A 1 366 ? 21.561 -16.435 -19.521 1.00 94.00 366 ILE A O 1
ATOM 2894 N N . ASN A 1 367 ? 23.709 -16.682 -20.088 1.00 93.69 367 ASN A N 1
ATOM 2895 C CA . ASN A 1 367 ? 23.739 -18.105 -19.743 1.00 93.69 367 ASN A CA 1
ATOM 2896 C C . ASN A 1 367 ? 23.544 -18.318 -18.238 1.00 93.69 367 ASN A C 1
ATOM 2898 O O . ASN A 1 367 ? 22.824 -19.228 -17.822 1.00 93.69 367 ASN A O 1
ATOM 2902 N N . THR A 1 368 ? 24.110 -17.442 -17.411 1.00 94.56 368 THR A N 1
ATOM 2903 C CA . THR A 1 368 ? 23.879 -17.401 -15.965 1.00 94.56 368 THR A CA 1
ATOM 2904 C C . THR A 1 368 ? 22.409 -17.111 -15.655 1.00 94.56 368 THR A C 1
ATOM 2906 O O . THR A 1 368 ? 21.827 -17.739 -14.775 1.00 94.56 368 THR A O 1
ATOM 2909 N N . GLN A 1 369 ? 21.761 -16.221 -16.410 1.00 93.50 369 GLN A N 1
ATOM 2910 C CA . GLN A 1 369 ? 20.341 -15.905 -16.221 1.00 93.50 369 GLN A CA 1
ATOM 2911 C C . GLN A 1 369 ? 19.403 -17.034 -16.664 1.00 93.50 369 GLN A C 1
ATOM 2913 O O . GLN A 1 369 ? 18.477 -17.400 -15.938 1.00 93.50 369 GLN A O 1
ATOM 2918 N N . LEU A 1 370 ? 19.671 -17.652 -17.814 1.00 91.56 370 LEU A N 1
ATOM 2919 C CA . LEU A 1 370 ? 18.913 -18.803 -18.302 1.00 91.56 370 LEU A CA 1
ATOM 2920 C C . LEU A 1 370 ? 19.114 -20.027 -17.405 1.00 91.56 370 LEU A C 1
ATOM 2922 O O . LEU A 1 370 ? 18.151 -20.709 -17.058 1.00 91.56 370 LEU A O 1
ATOM 2926 N N . SER A 1 371 ? 20.350 -20.294 -16.978 1.00 91.12 371 SER A N 1
ATOM 2927 C CA . SER A 1 371 ? 20.631 -21.368 -16.022 1.00 91.12 371 SER A CA 1
ATOM 2928 C C . SER A 1 371 ? 19.981 -21.095 -14.672 1.00 91.12 371 SER A C 1
ATOM 2930 O O . SER A 1 371 ? 19.439 -22.030 -14.088 1.00 91.12 371 SER A O 1
ATOM 2932 N N . PHE A 1 372 ? 19.931 -19.838 -14.212 1.00 90.19 372 PHE A N 1
ATOM 2933 C CA . PHE A 1 372 ? 19.172 -19.474 -13.023 1.00 90.19 372 PHE A CA 1
ATOM 2934 C C . PHE A 1 372 ? 17.715 -19.903 -13.169 1.00 90.19 372 PHE A C 1
ATOM 2936 O O . PHE A 1 372 ? 17.230 -20.551 -12.263 1.00 90.19 372 PHE A O 1
ATOM 2943 N N . ILE A 1 373 ? 17.031 -19.665 -14.289 1.00 88.12 373 ILE A N 1
ATOM 2944 C CA . ILE A 1 373 ? 15.618 -20.070 -14.495 1.00 88.12 373 ILE A CA 1
ATOM 2945 C C . ILE A 1 373 ? 15.435 -21.580 -14.588 1.00 88.12 373 ILE A C 1
ATOM 2947 O O . ILE A 1 373 ? 14.523 -22.150 -13.985 1.00 88.12 373 ILE A O 1
ATOM 2951 N N . ARG A 1 374 ? 16.307 -22.242 -15.348 1.00 88.38 374 ARG A N 1
ATOM 2952 C CA . ARG A 1 374 ? 16.247 -23.694 -15.551 1.00 88.38 374 ARG A CA 1
ATOM 2953 C C . ARG A 1 374 ? 16.492 -24.441 -14.245 1.00 88.38 374 ARG A C 1
ATOM 2955 O O . ARG A 1 374 ? 15.772 -25.387 -13.932 1.00 88.38 374 ARG A O 1
ATOM 2962 N N . ASN A 1 375 ? 17.462 -23.961 -13.472 1.00 84.00 375 ASN A N 1
ATOM 2963 C CA . ASN A 1 375 ? 17.962 -24.612 -12.268 1.00 84.00 375 ASN A CA 1
ATOM 2964 C C . ASN A 1 375 ? 17.417 -23.988 -10.976 1.00 84.00 375 ASN A C 1
ATOM 2966 O O . ASN A 1 375 ? 17.879 -24.360 -9.897 1.00 84.00 375 ASN A O 1
ATOM 2970 N N . THR A 1 376 ? 16.504 -23.008 -11.039 1.00 69.00 376 THR A N 1
ATOM 2971 C CA . THR A 1 376 ? 16.244 -22.166 -9.863 1.00 69.00 376 THR A CA 1
ATOM 2972 C C . THR A 1 376 ? 15.716 -22.967 -8.685 1.00 69.00 376 THR A C 1
ATOM 2974 O O . THR A 1 376 ? 14.722 -23.684 -8.785 1.00 69.00 376 THR A O 1
ATOM 2977 N N . VAL A 1 377 ? 16.300 -22.670 -7.522 1.00 60.53 377 VAL A N 1
ATOM 2978 C CA . VAL A 1 377 ? 15.863 -22.994 -6.150 1.00 60.53 377 VAL A CA 1
ATOM 2979 C C . VAL A 1 377 ? 14.572 -22.234 -5.776 1.00 60.53 377 VAL A C 1
ATOM 2981 O O . VAL A 1 377 ? 14.326 -21.884 -4.623 1.00 60.53 377 VAL A O 1
ATOM 2984 N N . LEU A 1 378 ? 13.731 -21.891 -6.751 1.00 70.25 378 LEU A N 1
ATOM 2985 C CA . LEU A 1 378 ? 12.437 -21.291 -6.468 1.00 70.25 378 LEU A CA 1
ATOM 2986 C C . LEU A 1 378 ? 11.501 -22.403 -6.019 1.00 70.25 378 LEU A C 1
ATOM 2988 O O . LEU A 1 378 ? 11.375 -23.435 -6.678 1.00 70.25 378 LEU A O 1
ATOM 2992 N N . SER A 1 379 ? 10.827 -22.185 -4.889 1.00 77.75 379 SER A N 1
ATOM 2993 C CA . SER A 1 379 ? 9.780 -23.096 -4.433 1.00 77.75 379 SER A CA 1
ATOM 2994 C C . SER A 1 379 ? 8.800 -23.379 -5.581 1.00 77.75 379 SER A C 1
ATOM 2996 O O . SER A 1 379 ? 8.500 -22.485 -6.380 1.00 77.75 379 SER A O 1
ATOM 2998 N N . GLY A 1 380 ? 8.258 -24.598 -5.668 1.00 85.50 380 GLY A N 1
ATOM 2999 C CA . GLY A 1 380 ? 7.301 -24.951 -6.727 1.00 85.50 380 GLY A CA 1
ATOM 3000 C C . GLY A 1 380 ? 6.078 -24.018 -6.785 1.00 85.50 380 GLY A C 1
ATOM 3001 O O . GLY A 1 380 ? 5.445 -23.883 -7.829 1.00 85.50 380 GLY A O 1
ATOM 3002 N N . SER A 1 381 ? 5.747 -23.333 -5.686 1.00 84.56 381 SER A N 1
ATOM 3003 C CA . SER A 1 381 ? 4.771 -22.235 -5.655 1.00 84.56 381 SER A CA 1
ATOM 3004 C C . SER A 1 381 ? 5.259 -20.972 -6.364 1.00 84.56 381 SER A C 1
ATOM 3006 O O . SER A 1 381 ? 4.526 -20.426 -7.183 1.00 84.56 381 SER A O 1
ATOM 3008 N N . THR A 1 382 ? 6.487 -20.517 -6.103 1.00 84.69 382 THR A N 1
ATOM 3009 C CA . THR A 1 382 ? 7.038 -19.315 -6.747 1.00 84.69 382 THR A CA 1
ATOM 3010 C C . THR A 1 382 ? 7.207 -19.523 -8.249 1.00 84.69 382 THR A C 1
ATOM 3012 O O . THR A 1 382 ? 6.835 -18.649 -9.021 1.00 84.69 382 THR A O 1
ATOM 3015 N N . LYS A 1 383 ? 7.686 -20.697 -8.683 1.00 86.81 383 LYS A N 1
ATOM 3016 C CA . LYS A 1 383 ? 7.824 -21.012 -10.115 1.00 86.81 383 LYS A CA 1
ATOM 3017 C C . LYS A 1 383 ? 6.478 -20.975 -10.848 1.00 86.81 383 LYS A C 1
ATOM 3019 O O . LYS A 1 383 ? 6.362 -20.327 -11.885 1.00 86.81 383 LYS A O 1
ATOM 3024 N N . ARG A 1 384 ? 5.444 -21.608 -10.276 1.00 87.75 384 ARG A N 1
ATOM 3025 C CA . ARG A 1 384 ? 4.069 -21.544 -10.809 1.00 87.75 384 ARG A CA 1
ATOM 3026 C C . ARG A 1 384 ? 3.577 -20.106 -10.917 1.00 87.75 384 ARG A C 1
ATOM 3028 O O . ARG A 1 384 ? 3.005 -19.726 -11.929 1.00 87.75 384 ARG A O 1
ATOM 3035 N N . PHE A 1 385 ? 3.852 -19.303 -9.898 1.00 85.38 385 PHE A N 1
ATOM 3036 C CA . PHE A 1 385 ? 3.442 -17.911 -9.878 1.00 85.38 385 PHE A CA 1
ATOM 3037 C C . PHE A 1 385 ? 4.161 -17.052 -10.938 1.00 85.38 385 PHE A C 1
ATOM 3039 O O . PHE A 1 385 ? 3.535 -16.235 -11.604 1.00 85.38 385 PHE A O 1
ATOM 3046 N N . LEU A 1 386 ? 5.457 -17.280 -11.170 1.00 88.38 386 LEU A N 1
ATOM 3047 C CA . LEU A 1 386 ? 6.219 -16.559 -12.194 1.00 88.38 386 LEU A CA 1
ATOM 3048 C C . LEU A 1 386 ? 5.926 -17.026 -13.626 1.00 88.38 386 LEU A C 1
ATOM 3050 O O . LEU A 1 386 ? 6.383 -16.384 -14.566 1.00 88.38 386 LEU A O 1
ATOM 3054 N N . THR A 1 387 ? 5.163 -18.105 -13.826 1.00 89.50 387 THR A N 1
ATOM 3055 C CA . THR A 1 387 ? 4.923 -18.686 -15.161 1.00 89.50 387 THR A CA 1
ATOM 3056 C C . THR A 1 387 ? 4.225 -17.712 -16.119 1.00 89.50 387 THR A C 1
ATOM 3058 O O . THR A 1 387 ? 4.459 -17.757 -17.324 1.00 89.50 387 THR A O 1
ATOM 3061 N N . SER A 1 388 ? 3.416 -16.788 -15.595 1.00 88.19 388 SER A N 1
ATOM 3062 C CA . SER A 1 388 ? 2.762 -15.728 -16.373 1.00 88.19 388 SER A CA 1
ATOM 3063 C C . SER A 1 388 ? 3.607 -14.459 -16.523 1.00 88.19 388 SER A C 1
ATOM 3065 O O . SER A 1 388 ? 3.099 -13.437 -16.984 1.00 88.19 388 SER A O 1
ATOM 3067 N N . THR A 1 389 ? 4.873 -14.490 -16.105 1.00 90.94 389 THR A N 1
ATOM 3068 C CA . THR A 1 389 ? 5.749 -13.317 -16.070 1.00 90.94 389 THR A CA 1
ATOM 3069 C C . THR A 1 389 ? 6.930 -13.461 -17.019 1.00 90.94 389 THR A C 1
ATOM 3071 O O . THR A 1 389 ? 7.362 -14.571 -17.333 1.00 90.94 389 THR A O 1
ATOM 3074 N N . ILE A 1 390 ? 7.507 -12.329 -17.417 1.00 89.06 390 ILE A N 1
ATOM 3075 C CA . ILE A 1 390 ? 8.762 -12.270 -18.170 1.00 89.06 390 ILE A CA 1
ATOM 3076 C C . ILE A 1 390 ? 9.923 -12.949 -17.422 1.00 89.06 390 ILE A C 1
ATOM 3078 O O . ILE A 1 390 ? 10.886 -13.391 -18.043 1.00 89.06 390 ILE A O 1
ATOM 3082 N N . LEU A 1 391 ? 9.816 -13.094 -16.092 1.00 89.25 391 LEU A N 1
ATOM 3083 C CA . LEU A 1 391 ? 10.854 -13.722 -15.278 1.00 89.25 391 LEU A CA 1
ATOM 3084 C C . LEU A 1 391 ? 10.954 -15.241 -15.440 1.00 89.25 391 LEU A C 1
ATOM 3086 O O . LEU A 1 391 ? 11.890 -15.851 -14.944 1.00 89.25 391 LEU A O 1
ATOM 3090 N N . ASN A 1 392 ? 9.994 -15.877 -16.100 1.00 90.75 392 ASN A N 1
ATOM 3091 C CA . ASN A 1 392 ? 10.031 -17.315 -16.349 1.00 90.75 392 ASN A CA 1
ATOM 3092 C C . ASN A 1 392 ? 9.943 -17.624 -17.850 1.00 90.75 392 ASN A C 1
ATOM 3094 O O . ASN A 1 392 ? 9.521 -18.713 -18.232 1.00 90.75 392 ASN A O 1
ATOM 3098 N N . ASP A 1 393 ? 10.306 -16.662 -18.705 1.00 90.19 393 ASP A N 1
ATOM 3099 C CA . ASP A 1 393 ? 10.310 -16.833 -20.154 1.00 90.19 393 ASP A CA 1
ATOM 3100 C C . ASP A 1 393 ? 11.709 -16.603 -20.734 1.00 90.19 393 ASP A C 1
ATOM 3102 O O . ASP A 1 393 ? 12.154 -15.473 -20.928 1.00 90.19 393 ASP A O 1
ATOM 3106 N N . GLU A 1 394 ? 12.391 -17.704 -21.051 1.00 91.00 394 GLU A N 1
ATOM 3107 C CA . GLU A 1 394 ? 13.733 -17.695 -21.642 1.00 91.00 394 GLU A CA 1
ATOM 3108 C C . GLU A 1 394 ? 13.815 -16.879 -22.940 1.00 91.00 394 GLU A C 1
ATOM 3110 O O . GLU A 1 394 ? 14.825 -16.225 -23.203 1.00 91.00 394 GLU A O 1
ATOM 3115 N N . ARG A 1 395 ? 12.744 -16.874 -23.745 1.00 87.00 395 ARG A N 1
ATOM 3116 C CA . ARG A 1 395 ? 12.717 -16.170 -25.033 1.00 87.00 395 ARG A CA 1
ATOM 3117 C C . ARG A 1 395 ? 12.685 -14.671 -24.816 1.00 87.00 395 ARG A C 1
ATOM 3119 O O . ARG A 1 395 ? 13.347 -13.939 -25.542 1.00 87.00 395 ARG A O 1
ATOM 3126 N N . MET A 1 396 ? 11.936 -14.214 -23.813 1.00 89.12 396 MET A N 1
ATOM 3127 C CA . MET A 1 396 ? 11.862 -12.786 -23.508 1.00 89.12 396 MET A CA 1
ATOM 3128 C C . MET A 1 396 ? 13.185 -12.257 -22.966 1.00 89.12 396 MET A C 1
ATOM 3130 O O . MET A 1 396 ? 13.562 -11.131 -23.258 1.00 89.12 396 MET A O 1
ATOM 3134 N N . ILE A 1 397 ? 13.925 -13.073 -22.225 1.00 90.56 397 ILE A N 1
ATOM 3135 C CA . ILE A 1 397 ? 15.245 -12.697 -21.706 1.00 90.56 397 ILE A CA 1
ATOM 3136 C C . ILE A 1 397 ? 16.230 -12.528 -22.840 1.00 90.56 397 ILE A C 1
ATOM 3138 O O . ILE A 1 397 ? 16.896 -11.499 -22.934 1.00 90.56 397 ILE A O 1
ATOM 3142 N N . ALA A 1 398 ? 16.282 -13.520 -23.725 1.00 89.75 398 ALA A N 1
ATOM 3143 C CA . ALA A 1 398 ? 17.111 -13.449 -24.910 1.00 89.75 398 ALA A CA 1
ATOM 3144 C C . ALA A 1 398 ? 16.727 -12.255 -25.793 1.00 89.75 398 ALA A C 1
ATOM 3146 O O . ALA A 1 398 ? 17.610 -11.538 -26.256 1.00 89.75 398 ALA A O 1
ATOM 3147 N N . TYR A 1 399 ? 15.428 -11.977 -25.943 1.00 87.88 399 TYR A N 1
ATOM 3148 C CA . TYR A 1 399 ? 14.941 -10.779 -26.623 1.00 87.88 399 TYR A CA 1
ATOM 3149 C C . TYR A 1 399 ? 15.445 -9.487 -25.964 1.00 87.88 399 TYR A C 1
ATOM 3151 O O . TYR A 1 399 ? 15.969 -8.613 -26.651 1.00 87.88 399 TYR A O 1
ATOM 3159 N N . CYS A 1 400 ? 15.336 -9.354 -24.640 1.00 90.06 400 CYS A N 1
ATOM 3160 C CA . CYS A 1 400 ? 15.804 -8.160 -23.936 1.00 90.06 400 CYS A CA 1
ATOM 3161 C C . CYS A 1 400 ? 17.323 -7.962 -24.060 1.00 90.06 400 CYS A C 1
ATOM 3163 O O . CYS A 1 400 ? 17.764 -6.826 -24.226 1.00 90.06 400 CYS A O 1
ATOM 3165 N N . HIS A 1 401 ? 18.118 -9.039 -24.024 1.00 91.00 401 HIS A N 1
ATOM 3166 C CA . HIS A 1 401 ? 19.570 -8.977 -24.264 1.00 91.00 401 HIS A CA 1
ATOM 3167 C C . HIS A 1 401 ? 19.867 -8.524 -25.687 1.00 91.00 401 HIS A C 1
ATOM 3169 O O . HIS A 1 401 ? 20.647 -7.601 -25.899 1.00 91.00 401 HIS A O 1
ATOM 3175 N N . PHE A 1 402 ? 19.180 -9.128 -26.654 1.00 87.50 402 PHE A N 1
ATOM 3176 C CA . PHE A 1 402 ? 19.299 -8.786 -28.061 1.00 87.50 402 PHE A CA 1
ATOM 3177 C C . PHE A 1 402 ? 18.983 -7.308 -28.331 1.00 87.50 402 PHE A C 1
ATOM 3179 O O . PHE A 1 402 ? 19.776 -6.612 -28.963 1.00 87.50 402 PHE A O 1
ATOM 3186 N N . ARG A 1 403 ? 17.864 -6.792 -27.805 1.00 86.00 403 ARG A N 1
ATOM 3187 C CA . ARG A 1 403 ? 17.510 -5.374 -27.970 1.00 86.00 403 ARG A CA 1
ATOM 3188 C C . ARG A 1 403 ? 18.508 -4.449 -27.287 1.00 86.00 403 ARG A C 1
ATOM 3190 O O . ARG A 1 403 ? 18.846 -3.421 -27.863 1.00 86.00 403 ARG A O 1
ATOM 3197 N N . LEU A 1 404 ? 19.013 -4.810 -26.106 1.00 86.00 404 LEU A N 1
ATOM 3198 C CA . LEU A 1 404 ? 20.011 -3.998 -25.412 1.00 86.00 404 LEU A CA 1
ATOM 3199 C C . LEU A 1 404 ? 21.314 -3.873 -26.216 1.00 86.00 404 LEU A C 1
ATOM 3201 O O . LEU A 1 404 ? 21.875 -2.780 -26.276 1.00 86.00 404 LEU A O 1
ATOM 3205 N N . GLU A 1 405 ? 21.774 -4.956 -26.848 1.00 85.81 405 GLU A N 1
ATOM 3206 C CA . GLU A 1 405 ? 22.947 -4.905 -27.726 1.00 85.81 405 GLU A CA 1
ATOM 3207 C C . GLU A 1 405 ? 22.664 -4.100 -29.000 1.00 85.81 405 GLU A C 1
ATOM 3209 O O . GLU A 1 405 ? 23.458 -3.228 -29.346 1.00 85.81 405 GLU A O 1
ATOM 3214 N N . ASN A 1 406 ? 21.508 -4.277 -29.650 1.00 82.56 406 ASN A N 1
ATOM 3215 C CA . ASN A 1 406 ? 21.147 -3.474 -30.828 1.00 82.56 406 ASN A CA 1
ATOM 3216 C C . ASN A 1 406 ? 21.113 -1.969 -30.528 1.00 82.56 406 ASN A C 1
ATOM 3218 O O . ASN A 1 406 ? 21.692 -1.189 -31.280 1.00 82.56 406 ASN A O 1
ATOM 3222 N N . CYS A 1 407 ? 20.520 -1.552 -29.404 1.00 81.62 407 CYS A N 1
ATOM 3223 C CA . CYS A 1 407 ? 20.503 -0.141 -29.009 1.00 81.62 407 CYS A CA 1
ATOM 3224 C C . CYS A 1 407 ? 21.921 0.424 -28.796 1.00 81.62 407 CYS A C 1
ATOM 3226 O O . CYS A 1 407 ? 22.165 1.601 -29.066 1.00 81.62 407 CYS A O 1
ATOM 3228 N N . ARG A 1 408 ? 22.878 -0.390 -28.320 1.00 80.06 408 ARG A N 1
ATOM 3229 C CA . ARG A 1 408 ? 24.288 0.028 -28.200 1.00 80.06 408 ARG A CA 1
ATOM 3230 C C . ARG A 1 408 ? 24.920 0.252 -29.566 1.00 80.06 408 ARG A C 1
ATOM 3232 O O . ARG A 1 408 ? 25.647 1.232 -29.728 1.00 80.06 408 ARG A O 1
ATOM 3239 N N . TRP A 1 409 ? 24.635 -0.614 -30.535 1.00 76.94 409 TRP A N 1
ATOM 3240 C CA . TRP A 1 409 ? 25.115 -0.452 -31.906 1.00 76.94 409 TRP A CA 1
ATOM 3241 C C . TRP A 1 409 ? 24.516 0.781 -32.575 1.00 76.94 409 TRP A C 1
ATOM 3243 O O . TRP A 1 409 ? 25.272 1.573 -33.125 1.00 76.94 409 TRP A O 1
ATOM 3253 N N . GLU A 1 410 ? 23.207 1.007 -32.448 1.00 76.75 410 GLU A N 1
ATOM 3254 C CA . GLU A 1 410 ? 22.535 2.205 -32.973 1.00 76.75 410 GLU A CA 1
ATOM 3255 C C . GLU A 1 410 ? 23.117 3.492 -32.374 1.00 76.75 410 GLU A C 1
ATOM 3257 O O . GLU A 1 410 ? 23.440 4.432 -33.099 1.00 76.75 410 GLU A O 1
ATOM 3262 N N . HIS A 1 411 ? 23.331 3.533 -31.055 1.00 72.62 411 HIS A N 1
ATOM 3263 C CA . HIS A 1 411 ? 23.949 4.689 -30.407 1.00 72.62 411 HIS A CA 1
ATOM 3264 C C . HIS A 1 411 ? 25.405 4.891 -30.850 1.00 72.62 411 HIS A C 1
ATOM 3266 O O . HIS A 1 411 ? 25.844 6.024 -31.046 1.00 72.62 411 HIS A O 1
ATOM 3272 N N . THR A 1 412 ? 26.165 3.806 -31.015 1.00 71.81 412 THR A N 1
ATOM 3273 C CA . THR A 1 412 ? 27.554 3.853 -31.495 1.00 71.81 412 THR A CA 1
ATOM 3274 C C . THR A 1 412 ? 27.600 4.396 -32.921 1.00 71.81 412 THR A C 1
ATOM 3276 O O . THR A 1 412 ? 28.320 5.353 -33.185 1.00 71.81 412 THR A O 1
ATOM 3279 N N . ALA A 1 413 ? 26.752 3.870 -33.803 1.00 68.19 413 ALA A N 1
ATOM 3280 C CA . ALA A 1 413 ? 26.540 4.333 -35.167 1.00 68.19 413 ALA A CA 1
ATOM 3281 C C . ALA A 1 413 ? 26.188 5.832 -35.229 1.00 68.19 413 ALA A C 1
ATOM 3283 O O . ALA A 1 413 ? 26.847 6.586 -35.940 1.00 68.19 413 ALA A O 1
ATOM 3284 N N . LEU A 1 414 ? 25.222 6.294 -34.426 1.00 69.75 414 LEU A N 1
ATOM 3285 C CA . LEU A 1 414 ? 24.853 7.714 -34.338 1.00 69.75 414 LEU A CA 1
ATOM 3286 C C . LEU A 1 414 ? 25.985 8.594 -33.788 1.00 69.75 414 LEU A C 1
ATOM 3288 O O . LEU A 1 414 ? 26.162 9.722 -34.241 1.00 69.75 414 LEU A O 1
ATOM 3292 N N . THR A 1 415 ? 26.770 8.086 -32.834 1.00 69.38 415 THR A N 1
ATOM 3293 C CA . THR A 1 415 ? 27.945 8.797 -32.305 1.00 69.38 415 THR A CA 1
ATOM 3294 C C . THR A 1 415 ? 29.018 8.941 -33.383 1.00 69.38 415 THR A C 1
ATOM 32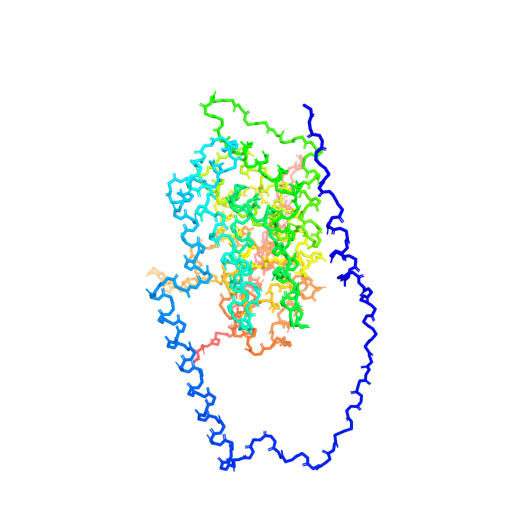96 O O . THR A 1 415 ? 29.597 10.014 -33.522 1.00 69.38 415 THR A O 1
ATOM 3299 N N . PHE A 1 416 ? 29.243 7.898 -34.188 1.00 66.62 416 PHE A N 1
ATOM 3300 C CA . PHE A 1 416 ? 30.143 7.960 -35.338 1.00 66.62 416 PHE A CA 1
ATOM 3301 C C . PHE A 1 416 ? 29.633 8.925 -36.420 1.00 66.62 416 PHE A C 1
ATOM 3303 O O . PHE A 1 416 ? 30.438 9.688 -36.944 1.00 66.62 416 PHE A O 1
ATOM 3310 N N . CYS A 1 417 ? 28.323 8.974 -36.707 1.00 65.06 417 CYS A N 1
ATOM 3311 C CA . CYS A 1 417 ? 27.731 9.979 -37.609 1.00 65.06 417 CYS A CA 1
ATOM 3312 C C . CYS A 1 417 ? 27.971 11.427 -37.160 1.00 65.06 417 CYS A C 1
ATOM 3314 O O . CYS A 1 417 ? 27.978 12.324 -37.995 1.00 65.06 417 CYS A O 1
ATOM 3316 N N . ALA A 1 418 ? 28.063 11.667 -35.849 1.00 67.81 418 ALA A N 1
ATOM 3317 C CA . ALA A 1 418 ? 28.164 13.007 -35.275 1.00 67.81 418 ALA A CA 1
ATOM 3318 C C . ALA A 1 418 ? 29.603 13.555 -35.231 1.00 67.81 418 ALA A C 1
ATOM 3320 O O . ALA A 1 418 ? 29.793 14.727 -34.908 1.00 67.81 418 ALA A O 1
ATOM 3321 N N . LEU A 1 419 ? 30.610 12.729 -35.533 1.00 74.50 419 LEU A N 1
ATOM 3322 C CA . LEU A 1 419 ? 31.993 13.175 -35.713 1.00 74.50 419 LEU A CA 1
ATOM 3323 C C . LEU A 1 419 ? 32.136 13.833 -37.094 1.00 74.50 419 LEU A C 1
ATOM 3325 O O . LEU A 1 419 ? 31.626 13.298 -38.074 1.00 74.50 419 LEU A O 1
ATOM 3329 N N . GLU A 1 420 ? 32.830 14.976 -37.164 1.00 57.03 420 GLU A N 1
ATOM 3330 C CA . GLU A 1 420 ? 32.876 15.869 -38.343 1.00 57.03 420 GLU A CA 1
ATOM 3331 C C . GLU A 1 420 ? 33.322 15.195 -39.656 1.00 57.03 420 GLU A C 1
ATOM 3333 O O . GLU A 1 420 ? 32.941 15.667 -40.724 1.00 57.03 420 GLU A O 1
ATOM 3338 N N . ASP A 1 421 ? 34.038 14.069 -39.591 1.00 77.00 421 ASP A N 1
ATOM 3339 C CA . ASP A 1 421 ? 34.512 13.341 -40.776 1.00 77.00 421 ASP A CA 1
ATOM 3340 C C . ASP A 1 421 ? 33.630 12.151 -41.198 1.00 77.00 421 ASP A C 1
ATOM 3342 O O . ASP A 1 421 ? 33.820 11.617 -42.289 1.00 77.00 421 ASP A O 1
ATOM 3346 N N . GLY A 1 422 ? 32.650 11.742 -40.380 1.00 56.12 422 GLY A N 1
ATOM 3347 C CA . GLY A 1 422 ? 31.814 10.558 -40.613 1.00 56.12 422 GLY A CA 1
ATOM 3348 C C . GLY A 1 422 ? 32.599 9.232 -40.747 1.00 56.12 422 GLY A C 1
ATOM 3349 O O . GLY A 1 422 ? 33.788 9.196 -41.060 1.00 56.12 422 GLY A O 1
ATOM 3350 N N . PRO A 1 423 ? 31.981 8.069 -40.492 1.00 64.38 423 PRO A N 1
ATOM 3351 C CA . PRO A 1 423 ? 32.618 6.790 -40.792 1.00 64.38 423 PRO A CA 1
ATOM 3352 C C . PRO A 1 423 ? 32.556 6.515 -42.305 1.00 64.38 423 PRO A C 1
ATOM 3354 O O . PRO A 1 423 ? 31.570 6.841 -42.969 1.00 64.38 423 PRO A O 1
ATOM 3357 N N . SER A 1 424 ? 33.601 5.888 -42.853 1.00 79.25 424 SER A N 1
ATOM 3358 C CA . SER A 1 424 ? 33.625 5.480 -44.262 1.00 79.25 424 SER A CA 1
ATOM 3359 C C . SER A 1 424 ? 32.480 4.510 -44.588 1.00 79.25 424 SER A C 1
ATOM 3361 O O . SER A 1 424 ? 32.003 3.769 -43.725 1.00 79.25 424 SER A O 1
ATOM 3363 N N . GLU A 1 425 ? 32.051 4.472 -45.850 1.00 73.75 425 GLU A N 1
ATOM 3364 C CA . GLU A 1 425 ? 31.003 3.560 -46.344 1.00 73.75 425 GLU A CA 1
ATOM 3365 C C . GLU A 1 425 ? 31.321 2.078 -46.037 1.00 73.75 425 GLU A C 1
ATOM 3367 O O . GLU A 1 425 ? 30.444 1.283 -45.698 1.00 73.75 425 GLU A O 1
ATOM 3372 N N . GLU A 1 426 ? 32.608 1.725 -46.038 1.00 74.25 426 GLU A N 1
ATOM 3373 C CA . GLU A 1 426 ? 33.116 0.398 -45.676 1.00 74.25 426 GLU A CA 1
ATOM 3374 C C . GLU A 1 426 ? 32.941 0.080 -44.176 1.00 74.25 426 GLU A C 1
ATOM 3376 O O . GLU A 1 426 ? 32.602 -1.047 -43.796 1.00 74.25 426 GLU A O 1
ATOM 3381 N N . CYS A 1 427 ? 33.087 1.089 -43.310 1.00 71.12 427 CYS A N 1
ATOM 3382 C CA . CYS A 1 427 ? 32.829 0.970 -41.875 1.00 71.12 427 CYS A CA 1
ATOM 3383 C C . CYS A 1 427 ? 31.331 0.742 -41.605 1.00 71.12 427 CYS A C 1
ATOM 3385 O O . CYS A 1 427 ? 30.972 -0.157 -40.841 1.00 71.12 427 CYS A O 1
ATOM 3387 N N . TRP A 1 428 ? 30.450 1.465 -42.309 1.00 68.44 428 TRP A N 1
ATOM 3388 C CA . TRP A 1 428 ? 28.999 1.241 -42.251 1.00 68.44 428 TRP A CA 1
ATOM 3389 C C . TRP A 1 428 ? 28.602 -0.170 -42.669 1.00 68.44 428 TRP A C 1
ATOM 3391 O O . TRP A 1 428 ? 27.882 -0.847 -41.933 1.00 68.44 428 TRP A O 1
ATOM 3401 N N . SER A 1 429 ? 29.101 -0.637 -43.816 1.00 70.94 429 SER A N 1
ATOM 3402 C CA . SER A 1 429 ? 28.802 -1.983 -44.314 1.00 70.94 429 SER A CA 1
ATOM 3403 C C . SER A 1 429 ? 29.244 -3.069 -43.328 1.00 70.94 429 SER A C 1
ATOM 3405 O O . SER A 1 429 ? 28.562 -4.084 -43.173 1.00 70.94 429 SER A O 1
ATOM 3407 N N . THR A 1 430 ? 30.367 -2.860 -42.639 1.00 73.75 430 THR A N 1
ATOM 3408 C CA . THR A 1 430 ? 30.889 -3.805 -41.645 1.00 73.75 430 THR A CA 1
ATOM 3409 C C . THR A 1 430 ? 30.028 -3.829 -40.381 1.00 73.75 430 THR A C 1
ATOM 3411 O O . THR A 1 430 ? 29.708 -4.907 -39.881 1.00 73.75 430 THR A O 1
ATOM 3414 N N . ILE A 1 431 ? 29.600 -2.661 -39.887 1.00 64.25 431 ILE A N 1
ATOM 3415 C CA . ILE A 1 431 ? 28.732 -2.548 -38.704 1.00 64.25 431 ILE A CA 1
ATOM 3416 C C . ILE A 1 431 ? 27.367 -3.194 -38.967 1.00 64.25 431 ILE A C 1
ATOM 3418 O O . ILE A 1 431 ? 26.897 -3.988 -38.150 1.00 64.25 431 ILE A O 1
ATOM 3422 N N . VAL A 1 432 ? 26.752 -2.908 -40.120 1.00 68.12 432 VAL A N 1
ATOM 3423 C CA . VAL A 1 432 ? 25.455 -3.487 -40.500 1.00 68.12 432 VAL A CA 1
ATOM 3424 C C . VAL A 1 432 ? 25.563 -5.009 -40.614 1.00 68.12 432 VAL A C 1
ATOM 3426 O O . VAL A 1 432 ? 24.806 -5.716 -39.953 1.00 68.12 432 VAL A O 1
ATOM 3429 N N . SER A 1 433 ? 26.563 -5.525 -41.333 1.00 71.50 433 SER A N 1
ATOM 3430 C CA . SER A 1 433 ? 26.763 -6.972 -41.509 1.00 71.50 433 SER A CA 1
ATOM 3431 C C . SER A 1 433 ? 27.043 -7.707 -40.187 1.00 71.50 433 SER A C 1
ATOM 3433 O O . SER A 1 433 ? 26.483 -8.774 -39.926 1.00 71.50 433 SER A O 1
ATOM 3435 N N . ALA A 1 434 ? 27.842 -7.114 -39.292 1.00 69.44 434 ALA A N 1
ATOM 3436 C CA . ALA A 1 434 ? 28.089 -7.670 -37.961 1.00 69.44 434 ALA A CA 1
ATOM 3437 C C . ALA A 1 434 ? 26.816 -7.690 -37.097 1.00 69.44 434 ALA A C 1
ATOM 3439 O O . ALA A 1 434 ? 26.562 -8.677 -36.397 1.00 69.44 434 ALA A O 1
ATOM 3440 N N . SER A 1 435 ? 25.995 -6.637 -37.177 1.00 60.03 435 SER A N 1
ATOM 3441 C CA . SER A 1 435 ? 24.708 -6.586 -36.482 1.00 60.03 435 SER A CA 1
ATOM 3442 C C . SER A 1 435 ? 23.750 -7.657 -37.012 1.00 60.03 435 SER A C 1
ATOM 3444 O O . SER A 1 435 ? 23.227 -8.438 -36.223 1.00 60.03 435 SER A O 1
ATOM 3446 N N . GLU A 1 436 ? 23.610 -7.807 -38.332 1.00 64.75 436 GLU A N 1
ATOM 3447 C CA . GLU A 1 436 ? 22.752 -8.815 -38.965 1.00 64.75 436 GLU A CA 1
ATOM 3448 C C . GLU A 1 436 ? 23.193 -10.249 -38.641 1.00 64.75 436 GLU A C 1
ATOM 3450 O O . GLU A 1 436 ? 22.357 -11.113 -38.361 1.00 64.75 436 GLU A O 1
ATOM 3455 N N . ALA A 1 437 ? 24.503 -10.514 -38.610 1.00 70.62 437 ALA A N 1
ATOM 3456 C CA . ALA A 1 437 ? 25.044 -11.815 -38.228 1.00 70.62 437 ALA A CA 1
ATOM 3457 C C . ALA A 1 437 ? 24.741 -12.157 -36.757 1.00 70.62 437 ALA A C 1
ATOM 3459 O O . ALA A 1 437 ? 24.333 -13.284 -36.456 1.00 70.62 437 ALA A O 1
ATOM 3460 N N . LEU A 1 438 ? 24.880 -11.185 -35.847 1.00 61.66 438 LEU A N 1
ATOM 3461 C CA . LEU A 1 438 ? 24.555 -11.342 -34.427 1.00 61.66 438 LEU A CA 1
ATOM 3462 C C . LEU A 1 438 ? 23.046 -11.536 -34.216 1.00 61.66 438 LEU A C 1
ATOM 3464 O O . LEU A 1 438 ? 22.642 -12.440 -33.480 1.00 61.66 438 LEU A O 1
ATOM 3468 N N . VAL A 1 439 ? 22.218 -10.747 -34.912 1.00 59.09 439 VAL A N 1
ATOM 3469 C CA . VAL A 1 439 ? 20.755 -10.885 -34.945 1.00 59.09 439 VAL A CA 1
ATOM 3470 C C . VAL A 1 439 ? 20.376 -12.284 -35.404 1.00 59.09 439 VAL A C 1
ATOM 3472 O O . VAL A 1 439 ? 19.628 -12.971 -34.715 1.00 59.09 439 VAL A O 1
ATOM 3475 N N . SER A 1 440 ? 20.928 -12.749 -36.527 1.00 65.25 440 SER A N 1
ATOM 3476 C CA . SER A 1 440 ? 20.640 -14.078 -37.068 1.00 65.25 440 SER A CA 1
ATOM 3477 C C . SER A 1 440 ? 21.076 -15.185 -36.106 1.00 65.25 440 SER A C 1
ATOM 3479 O O . SER A 1 440 ? 20.344 -16.156 -35.913 1.00 65.25 440 SER A O 1
ATOM 3481 N N . HIS A 1 441 ? 22.234 -15.042 -35.454 1.00 69.31 441 HIS A N 1
ATOM 3482 C CA . HIS A 1 441 ? 22.726 -16.011 -34.478 1.00 69.31 441 HIS A CA 1
ATOM 3483 C C . HIS A 1 441 ? 21.826 -16.095 -33.238 1.00 69.31 441 HIS A C 1
ATOM 3485 O O . HIS A 1 441 ? 21.398 -17.188 -32.861 1.00 69.31 441 HIS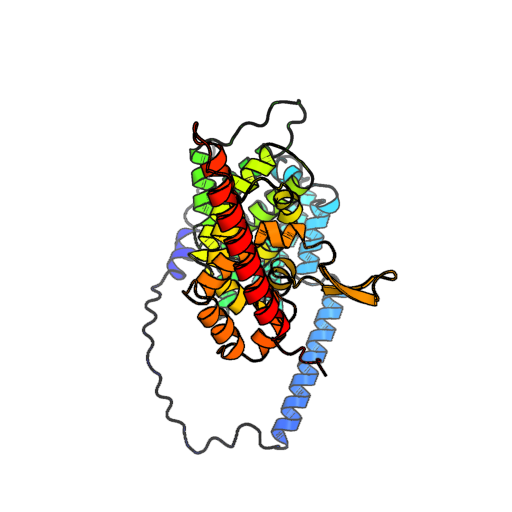 A O 1
ATOM 3491 N N . LEU A 1 442 ? 21.487 -14.955 -32.634 1.00 59.44 442 LEU A N 1
ATOM 3492 C CA . LEU A 1 442 ? 20.621 -14.895 -31.456 1.00 59.44 442 LEU A CA 1
ATOM 3493 C C . LEU A 1 442 ? 19.190 -15.319 -31.789 1.00 59.44 442 LEU A C 1
ATOM 3495 O O . LEU A 1 442 ? 18.589 -16.076 -31.033 1.00 59.44 442 LEU A O 1
ATOM 3499 N N . TYR A 1 443 ? 18.662 -14.928 -32.948 1.00 63.38 443 TYR A N 1
ATOM 3500 C CA . TYR A 1 443 ? 17.347 -15.359 -33.418 1.00 63.38 443 TYR A CA 1
ATOM 3501 C C . TYR A 1 443 ? 17.290 -16.878 -33.613 1.00 63.38 443 TYR A C 1
ATOM 3503 O O . TYR A 1 443 ? 16.343 -17.521 -33.160 1.00 63.38 443 TYR A O 1
ATOM 3511 N N . ARG A 1 444 ? 18.339 -17.489 -34.186 1.00 66.88 444 ARG A N 1
ATOM 3512 C CA . ARG A 1 444 ? 18.463 -18.955 -34.257 1.00 66.88 444 ARG A CA 1
ATOM 3513 C C . ARG A 1 444 ? 18.529 -19.587 -32.871 1.00 66.88 444 ARG A C 1
ATOM 3515 O O . ARG A 1 444 ? 17.868 -20.598 -32.663 1.00 66.88 444 ARG A O 1
ATOM 3522 N N . GLN A 1 445 ? 19.257 -18.999 -31.920 1.00 63.69 445 GLN A N 1
ATOM 3523 C CA . GLN A 1 445 ? 19.274 -19.496 -30.542 1.00 63.69 445 GLN A CA 1
ATOM 3524 C C . GLN A 1 445 ? 17.883 -19.424 -29.897 1.00 63.69 445 GLN A C 1
ATOM 3526 O O . GLN A 1 445 ? 17.426 -20.429 -29.359 1.00 63.69 445 GLN A O 1
ATOM 3531 N N . VAL A 1 446 ? 17.167 -18.300 -30.015 1.00 61.34 446 VAL A N 1
ATOM 3532 C CA . VAL A 1 446 ? 15.810 -18.130 -29.463 1.00 61.34 446 VAL A CA 1
ATOM 3533 C C . VAL A 1 446 ? 14.811 -19.091 -30.099 1.00 61.34 446 VAL A C 1
ATOM 3535 O O . VAL A 1 446 ? 14.024 -19.710 -29.385 1.00 61.34 446 VAL A O 1
ATOM 3538 N N . LEU A 1 447 ? 14.849 -19.250 -31.424 1.00 64.25 447 LEU A N 1
ATOM 3539 C CA . LEU A 1 447 ? 13.978 -20.184 -32.139 1.00 64.25 447 LEU A CA 1
ATOM 3540 C C . LEU A 1 447 ? 14.336 -21.652 -31.888 1.00 64.25 447 LEU A C 1
ATOM 3542 O O . LEU A 1 447 ? 13.458 -22.508 -31.971 1.00 64.25 447 LEU A O 1
ATOM 3546 N N . SER A 1 448 ? 15.596 -21.950 -31.559 1.00 67.62 448 SER A N 1
ATOM 3547 C CA . SER A 1 448 ? 16.026 -23.302 -31.188 1.00 67.62 448 SER A CA 1
ATOM 3548 C C . SER A 1 448 ? 15.563 -23.726 -29.791 1.00 67.62 448 SER A C 1
ATOM 3550 O O . SER A 1 448 ? 15.623 -24.914 -29.477 1.00 67.62 448 SER A O 1
ATOM 3552 N N . ILE A 1 449 ? 15.071 -22.793 -28.958 1.00 66.00 449 ILE A N 1
ATOM 3553 C CA . ILE A 1 449 ? 14.458 -23.124 -27.667 1.00 66.00 449 ILE A CA 1
ATOM 3554 C C . ILE A 1 449 ? 13.160 -23.894 -27.955 1.00 66.00 449 ILE A C 1
ATOM 3556 O O . ILE A 1 449 ? 12.224 -23.303 -28.508 1.00 66.00 449 ILE A O 1
ATOM 3560 N N . PRO A 1 450 ? 13.054 -25.184 -27.571 1.00 64.75 450 PRO A N 1
ATOM 3561 C CA . PRO A 1 450 ? 11.890 -25.998 -27.885 1.00 64.75 450 PRO A CA 1
ATOM 3562 C C . PRO A 1 450 ? 10.601 -25.308 -27.438 1.00 64.75 450 PRO A C 1
ATOM 3564 O O . PRO A 1 450 ? 10.486 -24.819 -26.307 1.00 64.75 450 PRO A O 1
ATOM 3567 N N . LEU A 1 451 ? 9.599 -25.280 -28.320 1.00 51.16 451 LEU A N 1
ATOM 3568 C CA . LEU A 1 451 ? 8.232 -24.991 -27.909 1.00 51.16 451 LEU A CA 1
ATOM 3569 C C . LEU A 1 451 ? 7.763 -26.182 -27.069 1.00 51.16 451 LEU A C 1
ATOM 3571 O O . LEU A 1 451 ? 7.148 -27.101 -27.597 1.00 51.16 451 LEU A O 1
ATOM 3575 N N . TYR A 1 452 ? 8.065 -26.191 -25.770 1.00 46.94 452 TYR A N 1
ATOM 3576 C CA . TYR A 1 452 ? 7.358 -27.080 -24.859 1.00 46.94 452 TYR A CA 1
ATOM 3577 C C . TYR A 1 452 ? 5.879 -26.701 -24.946 1.00 46.94 452 TYR A C 1
ATOM 3579 O O . TYR A 1 452 ? 5.471 -25.623 -24.506 1.00 46.94 452 TYR A O 1
ATOM 3587 N N . SER A 1 453 ? 5.090 -27.543 -25.613 1.00 37.97 453 SER A N 1
ATOM 3588 C CA . SER A 1 453 ? 3.640 -27.464 -25.561 1.00 37.97 453 SER A CA 1
ATOM 3589 C C . SER A 1 453 ? 3.255 -27.734 -24.115 1.00 37.97 453 SER A C 1
ATOM 3591 O O . SER A 1 453 ? 3.451 -28.847 -23.626 1.00 37.97 453 SER A O 1
ATOM 3593 N N . ASN A 1 454 ? 2.777 -26.707 -23.416 1.00 37.31 454 ASN A N 1
ATOM 3594 C CA . ASN A 1 454 ? 2.148 -26.895 -22.117 1.00 37.31 454 ASN A CA 1
ATOM 3595 C C . ASN A 1 454 ? 0.973 -27.864 -22.313 1.00 37.31 454 ASN A C 1
ATOM 3597 O O . ASN A 1 454 ? 0.024 -27.528 -23.023 1.00 37.31 454 ASN A O 1
ATOM 3601 N N . ALA A 1 455 ? 1.096 -29.062 -21.742 1.00 33.34 455 ALA A N 1
ATOM 3602 C CA . ALA A 1 455 ? -0.036 -29.909 -21.393 1.00 33.34 455 ALA A CA 1
ATOM 3603 C C . ALA A 1 455 ? -0.678 -29.384 -20.104 1.00 33.34 455 ALA A C 1
ATOM 3605 O O . ALA A 1 455 ? 0.085 -28.877 -19.243 1.00 33.34 455 ALA A O 1
#

Foldseek 3Di:
DDDDDDPDPVPVVVVVLPPDPPPPPDPPPDPPPPPPDPPDDDDPVVVVVVVVVVVVVVVVVVVVVVCVVVLNALVSLLVVLCVLVVVVPAALLNLLPDDDPPDDPVSLVVLLVSLVVLLLQCLDPDPVRVLSSLVSLLVCLLRHVSSLVSNLVDDLCSLPDPDPDPVSSLSSLSSVCSNPVVQLSVLLSVLSNLLPCPPVNDDRDDDDPVSLVSLLVLCLDLSRVASSLVSLLSQLQVCLVDDDPSLVCSVPRVVLSNLQSCLVPVPSDDVVSVLSSLVSCPSVVPPLPDPSVLVSVLSCLQVCLVCCVVRVRSQCVVFADFDWDWDQDPPPRDTDIDTPPCPVVLLSCLVSVLSSLCSVQVDSDLVSLVCCLVVPPRDPVSNVSCPRGCSNDSLSNLVSVLSVVVVVLVVVQVVQCPPPVHDDPVVVVVSVVVNVVVVVVSVCVSVPPDPPDDD

Secondary structure (DSSP, 8-state):
-------SHHHHHHHTT----------------TT---TT---HHHHHHHHHHHHHHHHHHHHHHHHHHTT-SHHHHHHHHHHHTTTTTS-HHHHHH--TT-S-HHHHHHHHHHHHHHHHHHT-SSHHHHHHHHHHHHHHHHH-HHHHHHHHTS-GGGGS-SS--HHHHHHHHHHHHHHH-HHHHHHHHHHHHHHS--TT-PPPPPPPHHHHHHHHHHHH-TTTHHHHHHHHHHHHHHHHT--SHHHHHIIIIIHHHHHHHHHH-GGG--HHHHHHHHHHSHHHHTSTT-THHHHHHHHHHHHHHHHTTT-HHHHHHHTBPPPEEEEE-TTT--EEEEETTTHHHHHHHHHHHHHHHHHHHS---HHHHHHHHHH----HHHHHHHTTBGGG-HHHHHHHHHHHHHHHHHHHHHHHHTSTT---HHHHHHHHHHHHHHHHHHHHHHHHS------

Sequence (455 aa):
MSRRSSSTISADLFSHVQGSLGLARVETSSSISSDATARNLPGAGRTVGLFLDWLGDRLEAFLNKKAVEKGLGPEAVGQQIRHLRRHHLTTFEMRHEVTEGASSHSEGRALKRLCRKLLKYASSKLLSTQIKALDEIIDLATQDPVVRREFAGSKLGYLALRYNEPYIRTSTSRALSSITEVQTHDIWSGLISSLLPNKCGSQWSYPHADMMESIKMSLSRSETSFIAARYLLHAVQQVSSYSGTAASFLQYKIWPHYVGVTASNPSIIEWSNLDVCLRAVPDLVHTERYWIIPISLSNLVRFLVRAAHREPFLVSNLLAKPKLIKWTNEHDGGINVRFEELESRLDTHAGFYIRLWNELTGSADINTQLSFIRNTVLSGSTKRFLTSTILNDERMIAYCHFRLENCRWEHTALTFCALEDGPSEECWSTIVSASEALVSHLYRQVLSIPLYSNA

=== Feature glossary ===
The features interleaved in this record are:

— What the protein is —

Sequence gives the chain of amino acids in standard one-letter code (A=alanine, C=cysteine, …, Y=tyrosine), read N→C. It is the only feature that is directly encoded by the gene; all structural features are derived from the folded form of this sequence.

Database cross-references. InterPro integrates a dozen domain/family signature databases into unified entries with residue-range hits. GO terms attach function/process/location labels with evidence codes. CATH codes position the fold in a four-level structural taxonomy. Organism is the NCBI-taxonomy species name.

— Where its atoms are —

Atomic coordinates in PDBx/mmCIF format — the same representation the Protein Data Bank distributes. Each line of the _atom_site loop places one backbone atom in Cartesian space (units: ångströms, origin: arbitrary).

The six renders are orthographic views along the three Cartesian axes in both directions. Representation (cartoon, sticks, or surface) and color scheme (sequence-rainbow or by-chain) vary across proteins so the training set covers all the common visualization conventions.

— Local backbone conformation —

Eight-state secondary structure (DSSP): H is the canonical α-helix, G the tighter 3₁₀-helix, I the wider π-helix; E/B are β-structure, T and S are turns and bends, and '-' is everything else. DSSP derives these from the pattern of main-chain N–H···O=C hydrogen bonds, not from the sequence.

P-SEA three-state annotation labels each residue as helix, strand, or coil based purely on the geometry of the Cα trace. It serves as a fallback when the full backbone (and thus DSSP) is unavailable.

The φ/ψ torsion pair specifies the backbone conformation at each residue. φ rotates about the N–Cα bond, ψ about the Cα–C bond. Steric clashes forbid most of the (φ, ψ) plane — the allowed regions (α-helix basin, β-sheet basin, left-handed helix) are the Ramachandran-allowed regions.

— Global shape and packing —

The geometric summary reports three shape descriptors. Rg (radius of gyration) measures how spread out the Cα atoms are about their centre of mass; compact globular proteins have small Rg, elongated or unfolded ones large. Cα contacts (<8 Å, |i−j|>4) count long-range residue pairs in spatial proximity — high for tightly packed folds, near zero for rods or random coil. The bounding-box extents give the protein's footprint along x, y, z in Å.

Solvent-accessible surface area (SASA) is the area in Å² traced out by the centre of a 1.4 Å probe sphere (a water molecule) rolled over the protein's van der Waals surface (Shrake–Rupley / Lee–Richards construction). Buried residues have near-zero SASA; fully exposed residues can exceed 200 Å². The total SASA scales roughly with the number of surface residues.

The contact map is a binary N×N matrix image: pixel (i, j) is dark where Cα_i and Cα_j are within 8 Å and |i−j|>4. Because the |i−j|>4 filter removes local helical contacts, off-diagonal stripes parallel to the main diagonal indicate parallel β-sheets; stripes perpendicular to it indicate antiparallel β-sheets. The Ramachandran plot scatters every residue's (φ, ψ) pair against the sterically allowed regions. The PAE heatmap renders the predicted-aligned-error matrix.

— Structural neighborhood —

3Di is Foldseek's structural alphabet. Each residue is assigned one of twenty discrete states based on how its Cα sits relative to its spatial (not sequential) neighbors. Aligning 3Di strings finds structural homologs roughly as well as full 3D superposition, but orders of magnitude faster.

Nearest PDB neighbors are the top structural matches found by Foldseek when searching this structure against the entire Protein Data Bank. Each hit reports a TM-score (0 to 1; >0.5 almost always implies the same fold) and an E-value. These are *structural* homologs — they may share no detectable sequence similarity.

— Confidence and disorder —

For AlphaFold models, the B-factor field carries pLDDT — the model's own estimate of local accuracy on a 0–100 scale. Regions with pLDDT<50 should be treated as essentially unmodeled; they often correspond to intrinsically disordered segments.

Crystallographic B-factors measure how much each atom's electron density is smeared out, in Å². They rise in mobile loops and surface residues and fall in the buried interior. In AlphaFold models this column is repurposed to hold pLDDT instead.

Predicted aligned error is AlphaFold's pairwise confidence. Unlike pLDDT (per-residue), PAE is per-residue-pair and captures whether two parts of the structure are correctly placed relative to each other. Units are ångströms of expected positional error.